Protein AF-0000000080314055 (afdb_homodimer)

Nearest PDB structures (foldseek):
  5ix3-assembly1_A  TM=8.298E-01  e=1.105E-14  Staphylococcus aureus
  2fck-assembly1_A-2  TM=8.699E-01  e=3.637E-13  Vibrio cholerae O1 biovar El Tor str. N16961
  6d72-assembly1_C  TM=7.758E-01  e=6.586E-15  Yersinia pestis
  5wif-assembly1_C  TM=7.837E-01  e=1.105E-14  Yersinia pestis
  5wif-assembly1_B  TM=8.078E-01  e=3.541E-14  Yersinia pestis

InterPro domains:
  IPR000182 GNAT domain [PF13302] (20-159)
  IPR000182 GNAT domain [PS51186] (21-180)
  IPR016181 Acyl-CoA N-acyltransferase [SSF55729] (12-184)
  IPR051531 N-acetyltransferase [PTHR43792] (14-190)

Organism: NCBI:txid927083

Sequence (384 aa):
MRSLDLDAAFASFPVLETERLVLRAATDDDAPDLFRILSDPQVMRYFGRAPATVVEQARERLTMTDDAFRAREGIRWVLSLRGDPRMIGSCSIWRIDRKHLRGEVGYELAPEQWGRGLMPEALRAIVRFGFDVLRLHGIEGRIDPDNRGSARVLEKVGFAQEAYFRESYYDEQYDRFTDEAVYCALSTTWKRMRSLDLDAAFASFPVLETERLVLRAATDDDAPDLFRILSDPQVMRYFGRAPATVVEQARERLTMTDDAFRAREGIRWVLSLRGDPRMIGSCSIWRIDRKHLRGEVGYELAPEQWGRGLMPEALRAIVRFGFDVLRLHGIEGRIDPDNRGSARVLEKVGFAQEAYFRESYYDEQYDRFTDEAVYCALSTTWKR

Solvent-accessible surface area (backbone atoms only — not comparable to full-atom values): 20346 Å² total; per-residue (Å²): 123,96,62,60,43,50,65,73,56,56,70,51,85,74,67,44,75,59,97,59,37,35,32,31,76,77,55,81,85,41,23,65,44,48,25,57,40,43,39,30,60,81,64,26,66,74,68,52,46,72,50,49,88,48,54,64,58,30,43,49,49,53,48,51,45,51,50,30,32,76,67,67,39,26,47,55,30,32,29,18,47,66,97,38,88,56,54,48,33,36,38,30,44,29,73,56,35,76,80,44,25,28,30,32,46,50,71,52,58,31,73,91,57,60,94,67,61,54,62,39,54,52,49,44,52,50,50,47,42,36,37,71,53,38,46,28,46,30,41,30,36,76,40,43,71,83,42,53,70,59,50,50,36,41,45,74,54,54,32,43,78,39,33,52,38,78,54,58,38,50,23,68,72,74,71,42,63,34,48,35,28,32,28,39,34,38,56,89,70,50,77,128,122,96,62,59,44,49,63,72,56,56,70,49,84,76,68,44,74,58,97,58,37,35,31,30,76,77,56,80,84,41,21,65,44,48,24,57,40,43,38,31,60,80,63,28,66,72,69,52,46,73,49,49,88,49,52,65,56,29,43,50,51,54,50,50,45,52,50,31,31,75,68,66,39,27,48,56,31,31,30,18,47,66,98,36,87,57,55,49,34,34,38,32,46,29,73,56,34,76,79,41,25,29,30,31,46,52,71,51,57,30,74,91,57,60,93,67,60,54,62,40,54,51,49,44,54,50,50,49,42,36,38,72,52,38,46,29,47,30,41,30,37,75,40,42,70,82,43,53,70,60,51,49,36,43,44,73,55,52,30,44,78,38,32,52,38,77,54,58,38,51,22,68,70,76,71,42,64,33,46,34,28,31,28,39,33,39,56,90,71,49,79,128

Secondary structure (DSSP, 8-state):
-----HHHHHHS---EE-SSEEEE---GGGHHHHHHHHT-HHHHTTTSSPPP-SHHHHHHHHHHHHHHHHTTS-EEEEEEETTEEEEEEEEEEEEEETTTTEEEEEEEE-GGGTTSSHHHHHHHHHHHHHHHTS--SEEEEEE-TT-HHHHHHHHHTT-EEEEEEEEEEEETTTTEEEEEEEEEEETTT---/-----HHHHHHS---EE-SSEEEE---GGGHHHHHHHHT-HHHHTTTSSPPP-SHHHHHHHHHHHHHHHHTTS-EEEEEEETTEEEEEEEEEEEEEETTTTEEEEEEEE-GGGTTSSHHHHHHHHHHHHHHHTS--SEEEEEE-TT-HHHHHHHHHTT-EEEEEEEEEEEETTTTEEEEEEEEEEETTT---

Structure (mmCIF, N/CA/C/O backbone):
data_AF-0000000080314055-model_v1
#
loop_
_entity.id
_entity.type
_entity.pdbx_description
1 polymer 'GNAT family acetyltransferase'
#
loop_
_atom_site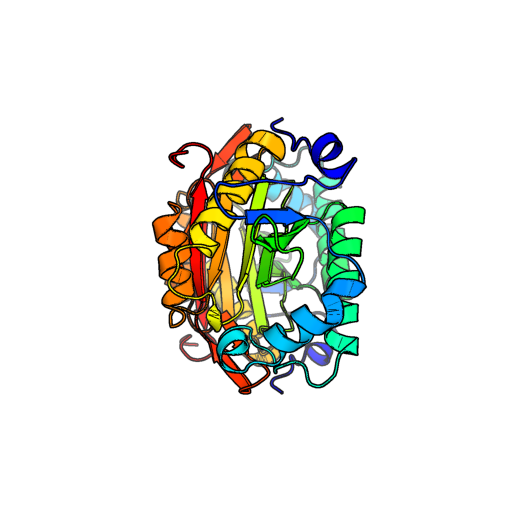.group_PDB
_atom_site.id
_atom_site.type_symbol
_atom_site.label_atom_id
_atom_site.label_alt_id
_atom_site.label_comp_id
_atom_site.label_asym_id
_atom_site.label_entity_id
_atom_site.label_seq_id
_atom_site.pdbx_PDB_ins_code
_atom_site.Cartn_x
_atom_site.Cartn_y
_atom_site.Cartn_z
_atom_site.occupancy
_atom_site.B_iso_or_equiv
_atom_site.auth_seq_id
_atom_site.auth_comp_id
_atom_site.auth_asym_id
_atom_site.auth_atom_id
_atom_site.pdbx_PDB_model_num
ATOM 1 N N . MET A 1 1 ? 22 5.988 -8.57 1 50.72 1 MET A N 1
ATOM 2 C CA . MET A 1 1 ? 20.594 5.727 -8.273 1 50.72 1 MET A CA 1
ATOM 3 C C . MET A 1 1 ? 20.234 4.281 -8.602 1 50.72 1 MET A C 1
ATOM 5 O O . MET A 1 1 ? 20.484 3.811 -9.711 1 50.72 1 MET A O 1
ATOM 9 N N . ARG A 1 2 ? 20.062 3.637 -7.52 1 57.44 2 ARG A N 1
ATOM 10 C CA . ARG A 1 2 ? 19.672 2.262 -7.82 1 57.44 2 ARG A CA 1
ATOM 11 C C . ARG A 1 2 ? 18.438 2.221 -8.719 1 57.44 2 ARG A C 1
ATOM 13 O O . ARG A 1 2 ? 17.484 2.951 -8.484 1 57.44 2 ARG A O 1
ATOM 20 N N . SER A 1 3 ? 18.672 1.941 -10.016 1 63.19 3 SER A N 1
ATOM 21 C CA . SER A 1 3 ? 17.531 1.915 -10.93 1 63.19 3 SER A CA 1
ATOM 22 C C . SER A 1 3 ? 17.203 0.49 -11.367 1 63.19 3 SER A C 1
ATOM 24 O O . SER A 1 3 ? 18.094 -0.367 -11.422 1 63.19 3 SER A O 1
ATOM 26 N N . LEU A 1 4 ? 15.922 0.254 -11.391 1 66.62 4 LEU A N 1
ATOM 27 C CA . LEU A 1 4 ? 15.484 -1.036 -11.906 1 66.62 4 LEU A CA 1
ATOM 28 C C . LEU A 1 4 ? 15.953 -1.234 -13.344 1 66.62 4 LEU A C 1
ATOM 30 O O . LEU A 1 4 ? 16.047 -0.272 -14.109 1 66.62 4 LEU A O 1
ATOM 34 N N . ASP A 1 5 ? 16.562 -2.312 -13.609 1 68.31 5 ASP A N 1
ATOM 35 C CA . ASP A 1 5 ? 16.797 -2.65 -15.008 1 68.31 5 ASP A CA 1
ATOM 36 C C . ASP A 1 5 ? 15.57 -3.316 -15.625 1 68.31 5 ASP A C 1
ATOM 38 O O . ASP A 1 5 ? 15.57 -4.523 -15.875 1 68.31 5 ASP A O 1
ATOM 42 N N . LEU A 1 6 ? 14.57 -2.514 -15.727 1 69.75 6 LEU A N 1
ATOM 43 C CA . LEU A 1 6 ? 13.297 -3.018 -16.219 1 69.75 6 LEU A CA 1
ATOM 44 C C . LEU A 1 6 ? 13.336 -3.203 -17.734 1 69.75 6 LEU A C 1
ATOM 46 O O . LEU A 1 6 ? 12.664 -4.086 -18.281 1 69.75 6 LEU A O 1
ATOM 50 N N . ASP A 1 7 ? 14.156 -2.471 -18.281 1 75.44 7 ASP A N 1
ATOM 51 C CA . ASP A 1 7 ? 14.141 -2.496 -19.734 1 75.44 7 ASP A CA 1
ATOM 52 C C . ASP A 1 7 ? 14.562 -3.865 -20.266 1 75.44 7 ASP A C 1
ATOM 54 O O . ASP A 1 7 ? 13.906 -4.426 -21.141 1 75.44 7 ASP A O 1
ATOM 58 N N . ALA A 1 8 ? 15.57 -4.41 -19.766 1 74.75 8 ALA A N 1
ATOM 59 C CA . ALA A 1 8 ? 16.047 -5.703 -20.25 1 74.75 8 ALA A CA 1
ATOM 60 C C . ALA A 1 8 ? 15.094 -6.824 -19.844 1 74.75 8 ALA A C 1
ATOM 62 O O . ALA A 1 8 ? 14.828 -7.734 -20.641 1 74.75 8 ALA A O 1
ATOM 63 N N . ALA A 1 9 ? 14.539 -6.609 -18.641 1 80.81 9 ALA A N 1
ATOM 64 C CA . ALA A 1 9 ? 13.688 -7.66 -18.094 1 80.81 9 ALA A CA 1
ATOM 65 C C . ALA A 1 9 ? 12.359 -7.734 -18.844 1 80.81 9 ALA A C 1
ATOM 67 O O . ALA A 1 9 ? 11.734 -8.797 -18.891 1 80.81 9 ALA A O 1
ATOM 68 N N . PHE A 1 10 ? 11.961 -6.602 -19.516 1 86.12 10 PHE A N 1
ATOM 69 C CA . PHE A 1 10 ? 10.641 -6.559 -20.141 1 86.12 10 PHE A CA 1
ATOM 70 C C . PHE A 1 10 ? 10.75 -6.555 -21.656 1 86.12 10 PHE A C 1
ATOM 72 O O . PHE A 1 10 ? 9.75 -6.434 -22.359 1 86.12 10 PHE A O 1
ATOM 79 N N . ALA A 1 11 ? 11.984 -6.707 -22.172 1 85.69 11 ALA A N 1
ATOM 80 C CA . ALA A 1 11 ? 12.203 -6.746 -23.625 1 85.69 11 ALA A CA 1
ATOM 81 C C . ALA A 1 11 ? 11.547 -7.973 -24.234 1 85.69 11 ALA A C 1
ATOM 83 O O . ALA A 1 11 ? 10.984 -7.898 -25.328 1 85.69 11 ALA A O 1
ATOM 84 N N . SER A 1 12 ? 11.656 -9.125 -23.594 1 91.75 12 SER A N 1
ATOM 85 C CA . SER A 1 12 ? 10.984 -10.375 -23.938 1 91.75 12 SER A CA 1
ATOM 86 C C . SER A 1 12 ? 10.531 -11.117 -22.672 1 91.75 12 SER A C 1
ATOM 88 O O . SER A 1 12 ? 11.07 -10.891 -21.594 1 91.75 12 SER A O 1
ATOM 90 N N . PHE A 1 13 ? 9.578 -11.844 -22.844 1 95.5 13 PHE A N 1
ATOM 91 C CA . PHE A 1 13 ? 9.07 -12.547 -21.672 1 95.5 13 PHE A CA 1
ATOM 92 C C . PHE A 1 13 ? 10.117 -13.5 -21.109 1 95.5 13 PHE A C 1
ATOM 94 O O . PHE A 1 13 ? 10.664 -14.328 -21.844 1 95.5 13 PHE A O 1
ATOM 101 N N . PRO A 1 14 ? 10.438 -13.438 -19.906 1 96.19 14 PRO A N 1
ATOM 102 C CA . PRO A 1 14 ? 11.461 -14.289 -19.297 1 96.19 14 PRO A CA 1
ATOM 103 C C . PRO A 1 14 ? 10.93 -15.68 -18.953 1 96.19 14 PRO A C 1
ATOM 105 O O . PRO A 1 14 ? 10.305 -15.867 -17.906 1 96.19 14 PRO A O 1
ATOM 108 N N . VAL A 1 15 ? 11.211 -16.625 -19.75 1 97.44 15 VAL A N 1
ATOM 109 C CA . VAL A 1 15 ? 10.875 -18 -19.438 1 97.44 15 VAL A CA 1
ATOM 110 C C . VAL A 1 15 ? 11.852 -18.562 -18.406 1 97.44 15 VAL A C 1
ATOM 112 O O . VAL A 1 15 ? 13.062 -18.406 -18.547 1 97.44 15 VAL A O 1
ATOM 115 N N . LEU A 1 16 ? 11.328 -19.141 -17.344 1 98.12 16 LEU A N 1
ATOM 116 C CA . LEU A 1 16 ? 12.156 -19.734 -16.312 1 98.12 16 LEU A CA 1
ATOM 117 C C . LEU A 1 16 ? 11.93 -21.234 -16.234 1 98.12 16 LEU A C 1
ATOM 119 O O . LEU A 1 16 ? 10.82 -21.719 -16.484 1 98.12 16 LEU A O 1
ATOM 123 N N . GLU A 1 17 ? 12.969 -21.938 -15.961 1 98.31 17 GLU A N 1
ATOM 124 C CA . GLU A 1 17 ? 12.883 -23.391 -15.766 1 98.31 17 GLU A CA 1
ATOM 125 C C . GLU A 1 17 ? 13.414 -23.797 -14.398 1 98.31 17 GLU A C 1
ATOM 127 O O . GLU A 1 17 ? 14.43 -23.25 -13.938 1 98.31 17 GLU A O 1
ATOM 132 N N . THR A 1 18 ? 12.711 -24.578 -13.781 1 98.31 18 THR A N 1
ATOM 133 C CA . THR A 1 18 ? 13.148 -25.188 -12.531 1 98.31 18 THR A CA 1
ATOM 134 C C . THR A 1 18 ? 13.281 -26.703 -12.68 1 98.31 18 THR A C 1
ATOM 136 O O . THR A 1 18 ? 13.32 -27.219 -13.797 1 98.31 18 THR A O 1
ATOM 139 N N . GLU A 1 19 ? 13.539 -27.375 -11.539 1 98.31 19 GLU A N 1
ATOM 140 C CA . GLU A 1 19 ? 13.703 -28.812 -11.578 1 98.31 19 GLU A CA 1
ATOM 141 C C . GLU A 1 19 ? 12.492 -29.5 -12.203 1 98.31 19 GLU A C 1
ATOM 143 O O . GLU A 1 19 ? 12.641 -30.375 -13.062 1 98.31 19 GLU A O 1
ATOM 148 N N . ARG A 1 20 ? 11.258 -29.062 -11.82 1 98.62 20 ARG A N 1
ATOM 149 C CA . ARG A 1 20 ? 10.062 -29.781 -12.258 1 98.62 20 ARG A CA 1
ATOM 150 C C . ARG A 1 20 ? 9.18 -28.891 -13.125 1 98.62 20 ARG A C 1
ATOM 152 O O . ARG A 1 20 ? 8.273 -29.391 -13.797 1 98.62 20 ARG A O 1
ATOM 159 N N . LEU A 1 21 ? 9.461 -27.547 -13.156 1 98.81 21 LEU A N 1
ATOM 160 C CA . LEU A 1 21 ? 8.477 -26.625 -13.719 1 98.81 21 LEU A CA 1
ATOM 161 C C . LEU A 1 21 ? 9.07 -25.828 -14.875 1 98.81 21 LEU A C 1
ATOM 163 O O . LEU A 1 21 ? 10.281 -25.594 -14.914 1 98.81 21 LEU A O 1
ATOM 167 N N . VAL A 1 22 ? 8.219 -25.438 -15.797 1 98.75 22 VAL A N 1
ATOM 168 C CA . VAL A 1 22 ? 8.469 -24.359 -16.766 1 98.75 22 VAL A CA 1
ATOM 169 C C . VAL A 1 22 ? 7.543 -23.188 -16.469 1 98.75 22 VAL A C 1
ATOM 171 O O . VAL A 1 22 ? 6.324 -23.344 -16.359 1 98.75 22 VAL A O 1
ATOM 174 N N . LEU A 1 23 ? 8.102 -22.062 -16.203 1 98.81 23 LEU A N 1
ATOM 175 C CA . LEU A 1 23 ? 7.383 -20.797 -16.047 1 98.81 23 LEU A CA 1
ATOM 176 C C . LEU A 1 23 ? 7.418 -19.984 -17.344 1 98.81 23 LEU A C 1
ATOM 178 O O . LEU A 1 23 ? 8.484 -19.516 -17.75 1 98.81 23 LEU A O 1
ATOM 182 N N . ARG A 1 24 ? 6.254 -19.812 -17.953 1 98.25 24 ARG A N 1
ATOM 183 C CA . ARG A 1 24 ? 6.199 -19.281 -19.312 1 98.25 24 ARG A CA 1
ATOM 184 C C . ARG A 1 24 ? 5.098 -18.25 -19.453 1 98.25 24 ARG A C 1
ATOM 186 O O . ARG A 1 24 ? 4.297 -18.047 -18.547 1 98.25 24 ARG A O 1
ATOM 193 N N . ALA A 1 25 ? 5.109 -17.641 -20.625 1 97.5 25 ALA A N 1
ATOM 194 C CA . ALA A 1 25 ? 4.023 -16.719 -20.953 1 97.5 25 ALA A CA 1
ATOM 195 C C . ALA A 1 25 ? 2.713 -17.469 -21.172 1 97.5 25 ALA A C 1
ATOM 197 O O . ALA A 1 25 ? 2.715 -18.625 -21.609 1 97.5 25 ALA A O 1
ATOM 198 N N . ALA A 1 26 ? 1.684 -16.766 -20.875 1 97.75 26 ALA A N 1
ATOM 199 C CA . ALA A 1 26 ? 0.362 -17.328 -21.141 1 97.75 26 ALA A CA 1
ATOM 200 C C . ALA A 1 26 ? 0.054 -17.312 -22.641 1 97.75 26 ALA A C 1
ATOM 202 O O . ALA A 1 26 ? 0.559 -16.469 -23.375 1 97.75 26 ALA A O 1
ATOM 203 N N . THR A 1 27 ? -0.719 -18.25 -23.109 1 96.06 27 THR A N 1
ATOM 204 C CA . THR A 1 27 ? -1.352 -18.266 -24.422 1 96.06 27 THR A CA 1
ATOM 205 C C . THR A 1 27 ? -2.863 -18.422 -24.297 1 96.06 27 THR A C 1
ATOM 207 O O . THR A 1 27 ? -3.369 -18.766 -23.219 1 96.06 27 THR A O 1
ATOM 210 N N . ASP A 1 28 ? -3.543 -18.156 -25.297 1 95.19 28 ASP A N 1
ATOM 211 C CA . ASP A 1 28 ? -4.996 -18.281 -25.297 1 95.19 28 ASP A CA 1
ATOM 212 C C . ASP A 1 28 ? -5.422 -19.703 -24.953 1 95.19 28 ASP A C 1
ATOM 214 O O . ASP A 1 28 ? -6.492 -19.922 -24.391 1 95.19 28 ASP A O 1
ATOM 218 N N . ASP A 1 29 ? -4.586 -20.609 -25.297 1 96.81 29 ASP A N 1
ATOM 219 C CA . ASP A 1 29 ? -4.895 -22.016 -25.062 1 96.81 29 ASP A CA 1
ATOM 220 C C . ASP A 1 29 ? -4.898 -22.344 -23.578 1 96.81 29 ASP A C 1
ATOM 222 O O . ASP A 1 29 ? -5.375 -23.422 -23.172 1 96.81 29 ASP A O 1
ATOM 226 N N . ASP A 1 30 ? -4.445 -21.469 -22.75 1 98.38 30 ASP A N 1
ATOM 227 C CA . ASP A 1 30 ? -4.383 -21.703 -21.297 1 98.38 30 ASP A CA 1
ATOM 228 C C . ASP A 1 30 ? -5.715 -21.375 -20.641 1 98.38 30 ASP A C 1
ATOM 230 O O . ASP A 1 30 ? -5.938 -21.719 -19.469 1 98.38 30 ASP A O 1
ATOM 234 N N . ALA A 1 31 ? -6.617 -20.734 -21.344 1 98.31 31 ALA A N 1
ATOM 235 C CA . ALA A 1 31 ? -7.832 -20.188 -20.766 1 98.31 31 ALA A CA 1
ATOM 236 C C . ALA A 1 31 ? -8.68 -21.281 -20.109 1 98.31 31 ALA A C 1
ATOM 238 O O . ALA A 1 31 ? -9.148 -21.109 -18.984 1 98.31 31 ALA A O 1
ATOM 239 N N . PRO A 1 32 ? -8.859 -22.422 -20.766 1 98.19 32 PRO A N 1
ATOM 240 C CA . PRO A 1 32 ? -9.672 -23.469 -20.125 1 98.19 32 PRO A CA 1
ATOM 241 C C . PRO A 1 32 ? -9.07 -23.969 -18.812 1 98.19 32 PRO A C 1
ATOM 243 O O . PRO A 1 32 ? -9.789 -24.172 -17.844 1 98.19 32 PRO A O 1
ATOM 246 N N . ASP A 1 33 ? -7.793 -24.141 -18.781 1 98.5 33 ASP A N 1
ATOM 247 C CA . ASP A 1 33 ? -7.137 -24.578 -17.562 1 98.5 33 ASP A CA 1
ATOM 248 C C . ASP A 1 33 ? -7.234 -23.516 -16.469 1 98.5 33 ASP A C 1
ATOM 250 O O . ASP A 1 33 ? -7.523 -23.828 -15.305 1 98.5 33 ASP A O 1
ATOM 254 N N . LEU A 1 34 ? -6.98 -22.312 -16.828 1 98.56 34 LEU A N 1
ATOM 255 C CA . LEU A 1 34 ? -7.102 -21.234 -15.867 1 98.56 34 LEU A CA 1
ATOM 256 C C . LEU A 1 34 ? -8.523 -21.125 -15.328 1 98.56 34 LEU A C 1
ATOM 258 O O . LEU A 1 34 ? -8.734 -20.891 -14.141 1 98.56 34 LEU A O 1
ATOM 262 N N . PHE A 1 35 ? -9.5 -21.281 -16.219 1 98.62 35 PHE A N 1
ATOM 263 C CA . PHE A 1 35 ? -10.898 -21.25 -15.805 1 98.62 35 PHE A CA 1
ATOM 264 C C . PHE A 1 35 ? -11.172 -22.344 -14.773 1 98.62 35 PHE A C 1
ATOM 266 O O . PHE A 1 35 ? -11.828 -22.094 -13.758 1 98.62 35 PHE A O 1
ATOM 273 N N . ARG A 1 36 ? -10.711 -23.5 -15.078 1 98.12 36 ARG A N 1
ATOM 274 C CA . ARG A 1 36 ? -10.883 -24.609 -14.141 1 98.12 36 ARG A CA 1
ATOM 275 C C . ARG A 1 36 ? -10.312 -24.25 -12.766 1 98.12 36 ARG A C 1
ATOM 277 O O . ARG A 1 36 ? -10.945 -24.516 -11.742 1 98.12 36 ARG A O 1
ATOM 284 N N . ILE A 1 37 ? -9.172 -23.688 -12.734 1 98.38 37 ILE A N 1
ATOM 285 C CA . ILE A 1 37 ? -8.484 -23.328 -11.5 1 98.38 37 ILE A CA 1
ATOM 286 C C . ILE A 1 37 ? -9.266 -22.219 -10.781 1 98.38 37 ILE A C 1
ATOM 288 O O . ILE A 1 37 ? -9.555 -22.344 -9.586 1 98.38 37 ILE A O 1
ATOM 292 N N . LEU A 1 38 ? -9.68 -21.188 -11.508 1 97.69 38 LEU A N 1
ATOM 293 C CA . LEU A 1 38 ? -10.305 -20.016 -10.93 1 97.69 38 LEU A CA 1
ATOM 294 C C . LEU A 1 38 ? -11.773 -20.281 -10.609 1 97.69 38 LEU A C 1
ATOM 296 O O . LEU A 1 38 ? -12.422 -19.484 -9.922 1 97.69 38 LEU A O 1
ATOM 300 N N . SER A 1 39 ? -12.289 -21.359 -11.102 1 97.88 39 SER A N 1
ATOM 301 C CA . SER A 1 39 ? -13.672 -21.719 -10.797 1 97.88 39 SER A CA 1
ATOM 302 C C . SER A 1 39 ? -13.75 -22.562 -9.531 1 97.88 39 SER A C 1
ATOM 304 O O . SER A 1 39 ? -14.844 -22.812 -9.016 1 97.88 39 SER A O 1
ATOM 306 N N . ASP A 1 40 ? -12.695 -23.016 -9.062 1 97.5 40 ASP A N 1
ATOM 307 C CA . ASP A 1 40 ? -12.656 -23.859 -7.883 1 97.5 40 ASP A CA 1
ATOM 308 C C . ASP A 1 40 ? -12.773 -23.047 -6.605 1 97.5 40 ASP A C 1
ATOM 310 O O . ASP A 1 40 ? -11.922 -22.188 -6.332 1 97.5 40 ASP A O 1
ATOM 314 N N . PRO A 1 41 ? -13.742 -23.344 -5.785 1 94.81 41 PRO A N 1
ATOM 315 C CA . PRO A 1 41 ? -13.945 -22.562 -4.566 1 94.81 41 PRO A CA 1
ATOM 316 C C . PRO A 1 41 ? -12.805 -22.703 -3.566 1 94.81 41 PRO A C 1
ATOM 318 O O . PRO A 1 41 ? -12.547 -21.797 -2.775 1 94.81 41 PRO A O 1
ATOM 321 N N . GLN A 1 42 ? -12.141 -23.797 -3.568 1 95.31 42 GLN A N 1
ATOM 322 C CA . GLN A 1 42 ? -11.008 -23.969 -2.664 1 95.31 42 GLN A CA 1
ATOM 323 C C . GLN A 1 42 ? -9.875 -23.016 -3.012 1 95.31 42 GLN A C 1
ATOM 325 O O . GLN A 1 42 ? -9.258 -22.422 -2.121 1 95.31 42 GLN A O 1
ATOM 330 N N . VAL A 1 43 ? -9.656 -22.891 -4.293 1 96.25 43 VAL A N 1
ATOM 331 C CA . VAL A 1 43 ? -8.602 -22 -4.762 1 96.25 43 VAL A CA 1
ATOM 332 C C . VAL A 1 43 ? -8.977 -20.547 -4.465 1 96.25 43 VAL A C 1
ATOM 334 O O . VAL A 1 43 ? -8.141 -19.766 -4.008 1 96.25 43 VAL A O 1
ATOM 337 N N . MET A 1 44 ? -10.219 -20.234 -4.648 1 94.31 44 MET A N 1
ATOM 338 C CA . MET A 1 44 ? -10.672 -18.844 -4.625 1 94.31 44 MET A CA 1
ATOM 339 C C . MET A 1 44 ? -11.047 -18.422 -3.209 1 94.31 44 MET A C 1
ATOM 341 O O . MET A 1 44 ? -11.422 -17.266 -2.982 1 94.31 44 MET A O 1
ATOM 345 N N . ARG A 1 45 ? -10.875 -19.266 -2.238 1 91.94 45 ARG A N 1
ATOM 346 C CA . ARG A 1 45 ? -11.359 -19.078 -0.875 1 91.94 45 ARG A CA 1
ATOM 347 C C . ARG A 1 45 ? -10.859 -17.75 -0.296 1 91.94 45 ARG A C 1
ATOM 349 O O . ARG A 1 45 ? -11.602 -17.047 0.388 1 91.94 45 ARG A O 1
ATOM 356 N N . TYR A 1 46 ? -9.664 -17.391 -0.629 1 90.88 46 TYR A N 1
ATOM 357 C CA . TYR A 1 46 ? -9.055 -16.219 -0.004 1 90.88 46 TYR A CA 1
ATOM 358 C C . TYR A 1 46 ? -8.773 -15.141 -1.036 1 90.88 46 TYR A C 1
ATOM 360 O O . TYR A 1 46 ? -7.988 -14.219 -0.785 1 90.88 46 TYR A O 1
ATOM 368 N N . PHE A 1 47 ? -9.25 -15.242 -2.277 1 88.38 47 PHE A N 1
ATOM 369 C CA . PHE A 1 47 ? -8.953 -14.32 -3.371 1 88.38 47 PHE A CA 1
ATOM 370 C C . PHE A 1 47 ? -9.719 -13.016 -3.207 1 88.38 47 PHE A C 1
ATOM 372 O O . PHE A 1 47 ? -9.383 -12.008 -3.832 1 88.38 47 PHE A O 1
ATOM 379 N N . GLY A 1 48 ? -10.789 -12.992 -2.439 1 85.12 48 GLY A N 1
ATOM 380 C CA . GLY A 1 48 ? -11.578 -11.789 -2.234 1 85.12 48 GLY A CA 1
ATOM 381 C C . GLY A 1 48 ? -12.586 -11.547 -3.344 1 85.12 48 GLY A C 1
ATOM 382 O O . GLY A 1 48 ? -13.07 -10.422 -3.512 1 85.12 48 GLY A O 1
ATOM 383 N N . ARG A 1 49 ? -12.773 -12.477 -4.191 1 86.62 49 ARG A N 1
ATOM 384 C CA . ARG A 1 49 ? -13.789 -12.414 -5.242 1 86.62 49 ARG A CA 1
ATOM 385 C C . ARG A 1 49 ? -14.398 -13.781 -5.5 1 86.62 49 ARG A C 1
ATOM 387 O O . ARG A 1 49 ? -13.828 -14.805 -5.117 1 86.62 49 ARG A O 1
ATOM 394 N N . ALA A 1 50 ? -15.422 -13.773 -6.199 1 90.56 50 ALA A N 1
ATOM 395 C CA . ALA A 1 50 ? -16.141 -15.016 -6.492 1 90.56 50 ALA A CA 1
ATOM 396 C C . ALA A 1 50 ? -15.414 -15.836 -7.551 1 90.56 50 ALA A C 1
ATOM 398 O O . ALA A 1 50 ? -14.719 -15.273 -8.406 1 90.56 50 ALA A O 1
ATOM 399 N N . PRO A 1 51 ? -15.633 -17.109 -7.48 1 95.12 51 PRO A N 1
ATOM 400 C CA . PRO A 1 51 ? -15.078 -17.953 -8.531 1 95.12 51 PRO A CA 1
ATOM 401 C C . PRO A 1 51 ? -15.602 -17.594 -9.922 1 95.12 51 PRO A C 1
ATOM 403 O O . PRO A 1 51 ? -16.719 -17.078 -10.055 1 95.12 51 PRO A O 1
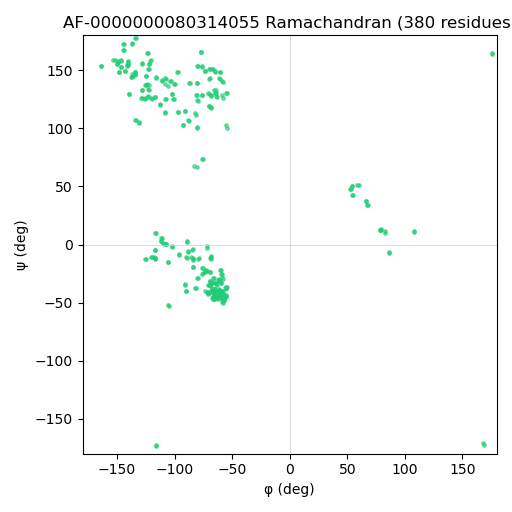ATOM 406 N N . ALA A 1 52 ? -14.734 -17.812 -10.875 1 96.56 52 ALA A N 1
ATOM 407 C CA . ALA A 1 52 ? -15.148 -17.594 -12.258 1 96.56 52 ALA A CA 1
ATOM 408 C C . ALA A 1 52 ? -16.312 -18.516 -12.633 1 96.56 52 ALA A C 1
ATOM 410 O O . ALA A 1 52 ? -16.359 -19.672 -12.203 1 96.56 52 ALA A O 1
ATOM 411 N N . THR A 1 53 ? -17.219 -17.969 -13.445 1 97.31 53 THR A N 1
ATOM 412 C CA . THR A 1 53 ? -18.391 -18.766 -13.812 1 97.31 53 THR A CA 1
ATOM 413 C C . THR A 1 53 ? -18.422 -19 -15.32 1 97.31 53 THR A C 1
ATOM 415 O O . THR A 1 53 ? -19.188 -19.844 -15.805 1 97.31 53 THR A O 1
ATOM 418 N N . VAL A 1 54 ? -17.562 -18.281 -16.031 1 97.94 54 VAL A N 1
ATOM 419 C CA . VAL A 1 54 ? -17.453 -18.469 -17.469 1 97.94 54 VAL A CA 1
ATOM 420 C C . VAL A 1 54 ? -16 -18.391 -17.891 1 97.94 54 VAL A C 1
ATOM 422 O O . VAL A 1 54 ? -15.195 -17.719 -17.25 1 97.94 54 VAL A O 1
ATOM 425 N N . VAL A 1 55 ? -15.695 -18.984 -18.953 1 97.94 55 VAL A N 1
ATOM 426 C CA . VAL A 1 55 ? -14.312 -19.078 -19.422 1 97.94 55 VAL A CA 1
ATOM 427 C C . VAL A 1 55 ? -13.828 -17.703 -19.875 1 97.94 55 VAL A C 1
ATOM 429 O O . VAL A 1 55 ? -12.633 -17.406 -19.812 1 97.94 55 VAL A O 1
ATOM 432 N N . GLU A 1 56 ? -14.695 -16.828 -20.234 1 97.88 56 GLU A N 1
ATOM 433 C CA . GLU A 1 56 ? -14.352 -15.477 -20.672 1 97.88 56 GLU A CA 1
ATOM 434 C C . GLU A 1 56 ? -13.656 -14.695 -19.562 1 97.88 56 GLU A C 1
ATOM 436 O O . GLU A 1 56 ? -12.781 -13.875 -19.828 1 97.88 56 GLU A O 1
ATOM 441 N N . GLN A 1 57 ? -13.977 -14.977 -18.375 1 97.12 57 GLN A N 1
ATOM 442 C CA . GLN A 1 57 ? -13.336 -14.328 -17.234 1 97.12 57 GLN A CA 1
ATOM 443 C C . GLN A 1 57 ? -11.867 -14.727 -17.141 1 97.12 57 GLN A C 1
ATOM 445 O O . GLN A 1 57 ? -11.016 -13.906 -16.797 1 97.12 57 GLN A O 1
ATOM 450 N N . ALA A 1 58 ? -11.609 -15.953 -17.422 1 97.75 58 ALA A N 1
ATOM 451 C CA . ALA A 1 58 ? -10.234 -16.422 -17.453 1 97.75 58 ALA A CA 1
ATOM 452 C C . ALA A 1 58 ? -9.453 -15.781 -18.594 1 97.75 58 ALA A C 1
ATOM 454 O O . ALA A 1 58 ? -8.305 -15.383 -18.422 1 97.75 58 ALA A O 1
ATOM 455 N N . ARG A 1 59 ? -10.078 -15.664 -19.734 1 97.81 59 ARG A N 1
ATOM 456 C CA . ARG A 1 59 ? -9.445 -15.023 -20.875 1 97.81 59 ARG A CA 1
ATOM 457 C C . ARG A 1 59 ? -9.117 -13.562 -20.578 1 97.81 59 ARG A C 1
ATOM 459 O O . ARG A 1 59 ? -8.055 -13.07 -20.953 1 97.81 59 ARG A O 1
ATOM 466 N N . GLU A 1 60 ? -10.039 -12.969 -19.969 1 97.12 60 GLU A N 1
ATOM 467 C CA . GLU A 1 60 ? -9.82 -11.586 -19.562 1 97.12 60 GLU A CA 1
ATOM 468 C C . GLU A 1 60 ? -8.625 -11.469 -18.625 1 97.12 60 GLU A C 1
ATOM 470 O O . GLU A 1 60 ? -7.832 -10.531 -18.734 1 97.12 60 GLU A O 1
ATOM 475 N N . ARG A 1 61 ? -8.531 -12.375 -17.734 1 96.5 61 ARG A N 1
ATOM 476 C CA . ARG A 1 61 ? -7.414 -12.383 -16.797 1 96.5 61 ARG A CA 1
ATOM 477 C C . ARG A 1 61 ? -6.09 -12.562 -17.516 1 96.5 61 ARG A C 1
ATOM 479 O O . ARG A 1 61 ? -5.105 -11.891 -17.219 1 96.5 61 ARG A O 1
ATOM 486 N N . LEU A 1 62 ? -6.055 -13.445 -18.438 1 97.44 62 LEU A N 1
ATOM 487 C CA . LEU A 1 62 ? -4.852 -13.656 -19.234 1 97.44 62 LEU A CA 1
ATOM 488 C C . LEU A 1 62 ? -4.473 -12.391 -19.984 1 97.44 62 LEU A C 1
ATOM 490 O O . LEU A 1 62 ? -3.301 -12 -20.016 1 97.44 62 LEU A O 1
ATOM 494 N N . THR A 1 63 ? -5.441 -11.75 -20.516 1 96.5 63 THR A N 1
ATOM 495 C CA . THR A 1 63 ? -5.211 -10.523 -21.266 1 96.5 63 THR A CA 1
ATOM 496 C C . THR A 1 63 ? -4.68 -9.422 -20.344 1 96.5 63 THR A C 1
ATOM 498 O O . THR A 1 63 ? -3.756 -8.695 -20.719 1 96.5 63 THR A O 1
ATOM 501 N N . MET A 1 64 ? -5.258 -9.352 -19.234 1 95.06 64 MET A N 1
ATOM 502 C CA . MET A 1 64 ? -4.844 -8.336 -18.266 1 95.06 64 MET A CA 1
ATOM 503 C C . MET A 1 64 ? -3.385 -8.531 -17.859 1 95.06 64 MET A C 1
ATOM 505 O O . MET A 1 64 ? -2.643 -7.555 -17.719 1 95.06 64 MET A O 1
ATOM 509 N N . THR A 1 65 ? -3.039 -9.75 -17.656 1 94.44 65 THR A N 1
ATOM 510 C CA . THR A 1 65 ? -1.667 -10.023 -17.234 1 94.44 65 THR A CA 1
ATOM 511 C C . THR A 1 65 ? -0.692 -9.742 -18.375 1 94.44 65 THR A C 1
ATOM 513 O O . THR A 1 65 ? 0.414 -9.25 -18.141 1 94.44 65 THR A O 1
ATOM 516 N N . ASP A 1 66 ? -1.101 -10.008 -19.578 1 94.31 66 ASP A N 1
ATOM 517 C CA . ASP A 1 66 ? -0.296 -9.68 -20.75 1 94.31 66 ASP A CA 1
ATOM 518 C C . ASP A 1 66 ? -0.118 -8.164 -20.875 1 94.31 66 ASP A C 1
ATOM 520 O O . ASP A 1 66 ? 0.976 -7.691 -21.188 1 94.31 66 ASP A O 1
ATOM 524 N N . ASP A 1 67 ? -1.177 -7.488 -20.719 1 94.88 67 ASP A N 1
ATOM 525 C CA . ASP A 1 67 ? -1.144 -6.027 -20.781 1 94.88 67 ASP A CA 1
ATOM 526 C C . ASP A 1 67 ? -0.208 -5.453 -19.719 1 94.88 67 ASP A C 1
ATOM 528 O O . ASP A 1 67 ? 0.531 -4.504 -19.984 1 94.88 67 ASP A O 1
ATOM 532 N N . ALA A 1 68 ? -0.285 -6.035 -18.531 1 94.06 68 ALA A N 1
ATOM 533 C CA . ALA A 1 68 ? 0.587 -5.582 -17.453 1 94.06 68 ALA A CA 1
ATOM 534 C C . ALA A 1 68 ? 2.057 -5.777 -17.812 1 94.06 68 ALA A C 1
ATOM 536 O O . ALA A 1 68 ? 2.9 -4.941 -17.484 1 94.06 68 ALA A O 1
ATOM 537 N N . PHE A 1 69 ? 2.363 -6.844 -18.438 1 95.19 69 PHE A N 1
ATOM 538 C CA . PHE A 1 69 ? 3.729 -7.098 -18.875 1 95.19 69 PHE A CA 1
ATOM 539 C C . PHE A 1 69 ? 4.168 -6.059 -19.906 1 95.19 69 PHE A C 1
ATOM 541 O O . PHE A 1 69 ? 5.25 -5.48 -19.797 1 95.19 69 PHE A O 1
ATOM 548 N N . ARG A 1 70 ? 3.285 -5.801 -20.844 1 93.06 70 ARG A N 1
ATOM 549 C CA . ARG A 1 70 ? 3.594 -4.836 -21.891 1 93.06 70 ARG A CA 1
ATOM 550 C C . ARG A 1 70 ? 3.77 -3.438 -21.312 1 93.06 70 ARG A C 1
ATOM 552 O O . ARG A 1 70 ? 4.582 -2.652 -21.812 1 93.06 70 ARG A O 1
ATOM 559 N N . ALA A 1 71 ? 3.055 -3.203 -20.328 1 92.19 71 ALA A N 1
ATOM 560 C CA . ALA A 1 71 ? 3.121 -1.899 -19.672 1 92.19 71 ALA A CA 1
ATOM 561 C C . ALA A 1 71 ? 4.266 -1.85 -18.656 1 92.19 71 ALA A C 1
ATOM 563 O O . ALA A 1 71 ? 4.477 -0.83 -18 1 92.19 71 ALA A O 1
ATOM 564 N N . ARG A 1 72 ? 4.961 -2.988 -18.453 1 91.31 72 ARG A N 1
ATOM 565 C CA . ARG A 1 72 ? 6.109 -3.105 -17.562 1 91.31 72 ARG A CA 1
ATOM 566 C C . ARG A 1 72 ? 5.691 -2.904 -16.109 1 91.31 72 ARG A C 1
ATOM 568 O O . ARG A 1 72 ? 6.414 -2.271 -15.328 1 91.31 72 ARG A O 1
ATOM 575 N N . GLU A 1 73 ? 4.535 -3.395 -15.773 1 91.38 73 GLU A N 1
ATOM 576 C CA . GLU A 1 73 ? 3.98 -3.207 -14.438 1 91.38 73 GLU A CA 1
ATOM 577 C C . GLU A 1 73 ? 4.062 -4.492 -13.617 1 91.38 73 GLU A C 1
ATOM 579 O O . GLU A 1 73 ? 3.9 -4.473 -12.398 1 91.38 73 GLU A O 1
ATOM 584 N N . GLY A 1 74 ? 4.297 -5.535 -14.25 1 95.19 74 GLY A N 1
ATOM 585 C CA . GLY A 1 74 ? 4.367 -6.832 -13.594 1 95.19 74 GLY A CA 1
ATOM 586 C C . GLY A 1 74 ? 4.555 -7.98 -14.57 1 95.19 74 GLY A C 1
ATOM 587 O O . GLY A 1 74 ? 4.414 -7.801 -15.781 1 95.19 74 GLY A O 1
ATOM 588 N N . ILE A 1 75 ? 4.926 -9.039 -14.078 1 97.12 75 ILE A N 1
ATOM 589 C CA . ILE A 1 75 ? 5.09 -10.266 -14.844 1 97.12 75 ILE A CA 1
ATOM 590 C C . ILE A 1 75 ? 4.332 -11.406 -14.172 1 97.12 75 ILE A C 1
ATOM 592 O O . ILE A 1 75 ? 4.496 -11.641 -12.969 1 97.12 75 ILE A O 1
ATOM 596 N N . ARG A 1 76 ? 3.502 -12.031 -14.914 1 98.25 76 ARG A N 1
ATOM 597 C CA . ARG A 1 76 ? 2.844 -13.25 -14.445 1 98.25 76 ARG A CA 1
ATOM 598 C C . ARG A 1 76 ? 3.225 -14.445 -15.305 1 98.25 76 ARG A C 1
ATOM 600 O O . ARG A 1 76 ? 3.084 -14.406 -16.531 1 98.25 76 ARG A O 1
ATOM 607 N N . TRP A 1 77 ? 3.678 -15.461 -14.672 1 98.69 77 TRP A N 1
ATOM 608 C CA . TRP A 1 77 ? 4.074 -16.703 -15.336 1 98.69 77 TRP A CA 1
ATOM 609 C C . TRP A 1 77 ? 2.982 -17.75 -15.219 1 98.69 77 TRP A C 1
ATOM 611 O O . TRP A 1 77 ? 2.369 -17.906 -14.156 1 98.69 77 TRP A O 1
ATOM 621 N N . VAL A 1 78 ? 2.779 -18.406 -16.266 1 98.69 78 VAL A N 1
ATOM 622 C CA . VAL A 1 78 ? 2.053 -19.672 -16.234 1 98.69 78 VAL A CA 1
ATOM 623 C C . VAL A 1 78 ? 2.99 -20.797 -15.781 1 98.69 78 VAL A C 1
ATOM 625 O O . VAL A 1 78 ? 4.141 -20.859 -16.219 1 98.69 78 VAL A O 1
ATOM 628 N N . LEU A 1 79 ? 2.463 -21.641 -14.961 1 98.88 79 LEU A N 1
ATOM 629 C CA . LEU A 1 79 ? 3.221 -22.797 -14.5 1 98.88 79 LEU A CA 1
ATOM 630 C C . LEU A 1 79 ? 2.783 -24.062 -15.234 1 98.88 79 LEU A C 1
ATOM 632 O O . LEU A 1 79 ? 1.587 -24.359 -15.32 1 98.88 79 LEU A O 1
ATOM 636 N N . SER A 1 80 ? 3.674 -24.781 -15.758 1 98.75 80 SER A N 1
ATOM 637 C CA . SER A 1 80 ? 3.461 -26.109 -16.297 1 98.75 80 SER A CA 1
ATOM 638 C C . SER A 1 80 ? 4.543 -27.078 -15.836 1 98.75 80 SER A C 1
ATOM 640 O O . SER A 1 80 ? 5.664 -26.672 -15.531 1 98.75 80 SER A O 1
ATOM 642 N N . LEU A 1 81 ? 4.168 -28.359 -15.688 1 98.44 81 LEU A N 1
ATOM 643 C CA . LEU A 1 81 ? 5.176 -29.375 -15.422 1 98.44 81 LEU A CA 1
ATOM 644 C C . LEU A 1 81 ? 6.055 -29.609 -16.656 1 98.44 81 LEU A C 1
ATOM 646 O O . LEU A 1 81 ? 5.574 -29.531 -17.781 1 98.44 81 LEU A O 1
ATOM 650 N N . ARG A 1 82 ? 7.328 -29.828 -16.375 1 97.75 82 ARG A N 1
ATOM 651 C CA . ARG A 1 82 ? 8.203 -30.172 -17.5 1 97.75 82 ARG A CA 1
ATOM 652 C C . ARG A 1 82 ? 7.652 -31.359 -18.266 1 97.75 82 ARG A C 1
ATOM 654 O O . ARG A 1 82 ? 7.262 -32.375 -17.672 1 97.75 82 ARG A O 1
ATOM 661 N N . GLY A 1 83 ? 7.566 -31.25 -19.578 1 96.19 83 GLY A N 1
ATOM 662 C CA . GLY A 1 83 ? 7.078 -32.312 -20.422 1 96.19 83 GLY A CA 1
ATOM 663 C C . GLY A 1 83 ? 5.57 -32.312 -20.578 1 96.19 83 GLY A C 1
ATOM 664 O O . GLY A 1 83 ? 5.016 -33.125 -21.328 1 96.19 83 GLY A O 1
ATOM 665 N N . ASP A 1 84 ? 4.863 -31.5 -19.859 1 96.56 84 ASP A N 1
ATOM 666 C CA . ASP A 1 84 ? 3.414 -31.344 -19.938 1 96.56 84 ASP A CA 1
ATOM 667 C C . ASP A 1 84 ? 3.031 -29.859 -20.031 1 96.56 84 ASP A C 1
ATOM 669 O O . ASP A 1 84 ? 3.049 -29.141 -19.031 1 96.56 84 ASP A O 1
ATOM 673 N N . PRO A 1 85 ? 2.645 -29.422 -21.172 1 95 85 PRO A N 1
ATOM 674 C CA . PRO A 1 85 ? 2.414 -28 -21.391 1 95 85 PRO A CA 1
ATOM 675 C C . PRO A 1 85 ? 1.149 -27.484 -20.688 1 95 85 PRO A C 1
ATOM 677 O O . PRO A 1 85 ? 0.884 -26.281 -20.672 1 95 85 PRO A O 1
ATOM 680 N N . ARG A 1 86 ? 0.391 -28.344 -20.031 1 97.19 86 ARG A N 1
ATOM 681 C CA . ARG A 1 86 ? -0.848 -27.953 -19.359 1 97.19 86 ARG A CA 1
ATOM 682 C C . ARG A 1 86 ? -0.573 -26.984 -18.219 1 97.19 86 ARG A C 1
ATOM 684 O O . ARG A 1 86 ? 0.356 -27.188 -17.438 1 97.19 86 ARG A O 1
ATOM 691 N N . MET A 1 87 ? -1.375 -25.922 -18.203 1 98.5 87 MET A N 1
ATOM 692 C CA . MET A 1 87 ? -1.274 -24.969 -17.094 1 98.5 87 MET A CA 1
ATOM 693 C C . MET A 1 87 ? -1.764 -25.594 -15.797 1 98.5 87 MET A C 1
ATOM 695 O O . MET A 1 87 ? -2.869 -26.125 -15.734 1 98.5 87 MET A O 1
ATOM 699 N N . ILE A 1 88 ? -0.997 -25.531 -14.766 1 98.75 88 ILE A N 1
ATOM 700 C CA . ILE A 1 88 ? -1.401 -26.094 -13.484 1 98.75 88 ILE A CA 1
ATOM 701 C C . ILE A 1 88 ? -1.513 -24.969 -12.445 1 98.75 88 ILE A C 1
ATOM 703 O O . ILE A 1 88 ? -1.891 -25.219 -11.297 1 98.75 88 ILE A O 1
ATOM 707 N N . GLY A 1 89 ? -1.159 -23.734 -12.789 1 98.69 89 GLY A N 1
ATOM 708 C CA . GLY A 1 89 ? -1.209 -22.562 -11.914 1 98.69 89 GLY A CA 1
ATOM 709 C C . GLY A 1 89 ? -0.484 -21.359 -12.484 1 98.69 89 GLY A C 1
ATOM 710 O O . GLY A 1 89 ? -0.14 -21.344 -13.664 1 98.69 89 GLY A O 1
ATOM 711 N N . SER A 1 90 ? -0.323 -20.328 -11.688 1 98.75 90 SER A N 1
ATOM 712 C CA . SER A 1 90 ? 0.434 -19.141 -12.086 1 98.75 90 SER A CA 1
ATOM 713 C C . SER A 1 90 ? 1.024 -18.422 -10.883 1 98.75 90 SER A C 1
ATOM 715 O O . SER A 1 90 ? 0.614 -18.672 -9.742 1 98.75 90 SER A O 1
ATOM 717 N N . CYS A 1 91 ? 1.994 -17.672 -11.102 1 98.69 91 CYS A N 1
ATOM 718 C CA . CYS A 1 91 ? 2.592 -16.797 -10.102 1 98.69 91 CYS A CA 1
ATOM 719 C C . CYS A 1 91 ? 3.121 -15.516 -10.742 1 98.69 91 CYS A C 1
ATOM 721 O O . CYS A 1 91 ? 3.34 -15.469 -11.953 1 98.69 91 CYS A O 1
ATOM 723 N N . SER A 1 92 ? 3.262 -14.5 -9.93 1 98.5 92 SER A N 1
ATOM 724 C CA . SER A 1 92 ? 3.576 -13.203 -10.523 1 98.5 92 SER A CA 1
ATOM 725 C C . SER A 1 92 ? 4.395 -12.344 -9.562 1 98.5 92 SER A C 1
ATOM 727 O O . SER A 1 92 ? 4.414 -12.594 -8.359 1 98.5 92 SER A O 1
ATOM 729 N N . ILE A 1 93 ? 5.125 -11.453 -10.078 1 98 93 ILE A N 1
ATOM 730 C CA . ILE A 1 93 ? 5.582 -10.227 -9.438 1 98 93 ILE A CA 1
ATOM 731 C C . ILE A 1 93 ? 4.859 -9.031 -10.047 1 98 93 ILE A C 1
ATOM 733 O O . ILE A 1 93 ? 5.02 -8.742 -11.234 1 98 93 ILE A O 1
ATOM 737 N N . TRP A 1 94 ? 4.055 -8.391 -9.281 1 96.44 94 TRP A N 1
ATOM 738 C CA . TRP A 1 94 ? 3.24 -7.281 -9.773 1 96.44 94 TRP A CA 1
ATOM 739 C C . TRP A 1 94 ? 3.295 -6.094 -8.82 1 96.44 94 TRP A C 1
ATOM 741 O O . TRP A 1 94 ? 4.035 -6.117 -7.832 1 96.44 94 TRP A O 1
ATOM 751 N N . ARG A 1 95 ? 2.639 -5.031 -9.188 1 94.12 95 ARG A N 1
ATOM 752 C CA . ARG A 1 95 ? 2.674 -3.803 -8.398 1 94.12 95 ARG A CA 1
ATOM 753 C C . ARG A 1 95 ? 4.109 -3.369 -8.125 1 94.12 95 ARG A C 1
ATOM 755 O O . ARG A 1 95 ? 4.473 -3.105 -6.98 1 94.12 95 ARG A O 1
ATOM 762 N N . ILE A 1 96 ? 4.871 -3.363 -9.164 1 94.19 96 ILE A N 1
ATOM 763 C CA . ILE A 1 96 ? 6.273 -2.98 -9.055 1 94.19 96 ILE A CA 1
ATOM 764 C C . ILE A 1 96 ? 6.379 -1.489 -8.742 1 94.19 96 ILE A C 1
ATOM 766 O O . ILE A 1 96 ? 5.891 -0.654 -9.508 1 94.19 96 ILE A O 1
ATOM 770 N N . ASP A 1 97 ? 6.93 -1.18 -7.641 1 93.81 97 ASP A N 1
ATOM 771 C CA . ASP A 1 97 ? 7.227 0.186 -7.219 1 93.81 97 ASP A CA 1
ATOM 772 C C . ASP A 1 97 ? 8.641 0.589 -7.613 1 93.81 97 ASP A C 1
ATOM 774 O O . ASP A 1 97 ? 9.602 0.259 -6.918 1 93.81 97 ASP A O 1
ATOM 778 N N . ARG A 1 98 ? 8.727 1.345 -8.625 1 91.75 98 ARG A N 1
ATOM 779 C CA . ARG A 1 98 ? 10.031 1.692 -9.18 1 91.75 98 ARG A CA 1
ATOM 780 C C . ARG A 1 98 ? 10.797 2.611 -8.234 1 91.75 98 ARG A C 1
ATOM 782 O O . ARG A 1 98 ? 12.031 2.58 -8.195 1 91.75 98 ARG A O 1
ATOM 789 N N . LYS A 1 99 ? 10.047 3.395 -7.523 1 91.12 99 LYS A N 1
ATOM 790 C CA . LYS A 1 99 ? 10.688 4.359 -6.625 1 91.12 99 LYS A CA 1
ATOM 791 C C . LYS A 1 99 ? 11.328 3.658 -5.434 1 91.12 99 LYS A C 1
ATOM 793 O O . LYS A 1 99 ? 12.445 4.004 -5.035 1 91.12 99 LYS A O 1
ATOM 798 N N . HIS A 1 100 ? 10.656 2.697 -4.91 1 95.19 100 HIS A N 1
ATOM 799 C CA . HIS A 1 100 ? 11.141 2.055 -3.695 1 95.19 100 HIS A CA 1
ATOM 800 C C . HIS A 1 100 ? 11.688 0.66 -3.988 1 95.19 100 HIS A C 1
ATOM 802 O O . HIS A 1 100 ? 12.055 -0.074 -3.068 1 95.19 100 HIS A O 1
ATOM 808 N N . LEU A 1 101 ? 11.656 0.236 -5.293 1 95.25 101 LEU A N 1
ATOM 809 C CA . LEU A 1 101 ? 12.227 -1.019 -5.766 1 95.25 101 LEU A CA 1
ATOM 810 C C . LEU A 1 101 ? 11.602 -2.209 -5.051 1 95.25 101 LEU A C 1
ATOM 812 O O . LEU A 1 101 ? 12.305 -3.064 -4.52 1 95.25 101 LEU A O 1
ATOM 816 N N . ARG A 1 102 ? 10.367 -2.205 -5.074 1 97.06 102 ARG A N 1
ATOM 817 C CA . ARG A 1 102 ? 9.617 -3.268 -4.41 1 97.06 102 ARG A CA 1
ATOM 818 C C . ARG A 1 102 ? 8.586 -3.883 -5.355 1 97.06 102 ARG A C 1
ATOM 820 O O . ARG A 1 102 ? 8.203 -3.264 -6.352 1 97.06 102 ARG A O 1
ATOM 827 N N . GLY A 1 103 ? 8.188 -5.086 -5.117 1 97.31 103 GLY A N 1
ATOM 828 C CA . GLY A 1 103 ? 7.117 -5.777 -5.816 1 97.31 103 GLY A CA 1
ATOM 829 C C . GLY A 1 103 ? 6.316 -6.699 -4.914 1 97.31 103 GLY A C 1
ATOM 830 O O . GLY A 1 103 ? 6.645 -6.867 -3.74 1 97.31 103 GLY A O 1
ATOM 831 N N . GLU A 1 104 ? 5.281 -7.211 -5.457 1 98.56 104 GLU A N 1
ATOM 832 C CA . GLU A 1 104 ? 4.391 -8.109 -4.73 1 98.56 104 GLU A CA 1
ATOM 833 C C . GLU A 1 104 ? 4.211 -9.43 -5.477 1 98.56 104 GLU A C 1
ATOM 835 O O . GLU A 1 104 ? 4.074 -9.445 -6.703 1 98.56 104 GLU A O 1
ATOM 840 N N . VAL A 1 105 ? 4.242 -10.477 -4.711 1 98.75 105 VAL A N 1
ATOM 841 C CA . VAL A 1 105 ? 4.012 -11.773 -5.348 1 98.75 105 VAL A CA 1
ATOM 842 C C . VAL A 1 105 ? 2.553 -12.188 -5.168 1 98.75 105 VAL A C 1
ATOM 844 O O . VAL A 1 105 ? 1.909 -11.805 -4.188 1 98.75 105 VAL A O 1
ATOM 847 N N . GLY A 1 106 ? 2.029 -12.875 -6.082 1 98.06 106 GLY A N 1
ATOM 848 C CA . GLY A 1 106 ? 0.75 -13.57 -6.09 1 98.06 106 GLY A CA 1
ATOM 849 C C . GLY A 1 106 ? 0.791 -14.891 -6.828 1 98.06 106 GLY A C 1
ATOM 850 O O . GLY A 1 106 ? 1.571 -15.062 -7.766 1 98.06 106 GLY A O 1
ATOM 851 N N . TYR A 1 107 ? -0.023 -15.797 -6.375 1 98.44 107 TYR A N 1
ATOM 852 C CA . TYR A 1 107 ? 0.078 -17.109 -7 1 98.44 107 TYR A CA 1
ATOM 853 C C . TYR A 1 107 ? -1.149 -17.953 -6.684 1 98.44 107 TYR A C 1
ATOM 855 O O . TYR A 1 107 ? -1.834 -17.719 -5.688 1 98.44 107 TYR A O 1
ATOM 863 N N . GLU A 1 108 ? -1.401 -18.828 -7.547 1 98.06 108 GLU A N 1
ATOM 864 C CA . GLU A 1 108 ? -2.395 -19.875 -7.352 1 98.06 108 GLU A CA 1
ATOM 865 C C . GLU A 1 108 ? -1.984 -21.172 -8.055 1 98.06 108 GLU A C 1
ATOM 867 O O . GLU A 1 108 ? -1.222 -21.141 -9.023 1 98.06 108 GLU A O 1
ATOM 872 N N . LEU A 1 109 ? -2.404 -22.219 -7.578 1 98.19 109 LEU A N 1
ATOM 873 C CA . LEU A 1 109 ? -2.123 -23.562 -8.078 1 98.19 109 LEU A CA 1
ATOM 874 C C . LEU A 1 109 ? -3.387 -24.422 -8.07 1 98.19 109 LEU A C 1
ATOM 876 O O . LEU A 1 109 ? -4.203 -24.328 -7.156 1 98.19 109 LEU A O 1
ATOM 880 N N . ALA A 1 110 ? -3.502 -25.266 -9.07 1 98.12 110 ALA A N 1
ATOM 881 C CA . ALA A 1 110 ? -4.598 -26.234 -9.086 1 98.12 110 ALA A CA 1
ATOM 882 C C . ALA A 1 110 ? -4.562 -27.125 -7.844 1 98.12 110 ALA A C 1
ATOM 884 O O . ALA A 1 110 ? -3.49 -27.562 -7.426 1 98.12 110 ALA A O 1
ATOM 885 N N . PRO A 1 111 ? -5.727 -27.406 -7.309 1 96.94 111 PRO A N 1
ATOM 886 C CA . PRO A 1 111 ? -5.773 -28.125 -6.039 1 96.94 111 PRO A CA 1
ATOM 887 C C . PRO A 1 111 ? -5.098 -29.5 -6.113 1 96.94 111 PRO A C 1
ATOM 889 O O . PRO A 1 111 ? -4.477 -29.938 -5.141 1 96.94 111 PRO A O 1
ATOM 892 N N . GLU A 1 112 ? -5.172 -30.125 -7.211 1 96.5 112 GLU A N 1
ATOM 893 C CA . GLU A 1 112 ? -4.598 -31.453 -7.344 1 96.5 112 GLU A CA 1
ATOM 894 C C . GLU A 1 112 ? -3.074 -31.406 -7.277 1 96.5 112 GLU A C 1
ATOM 896 O O . GLU A 1 112 ? -2.426 -32.438 -7.137 1 96.5 112 GLU A O 1
ATOM 901 N N . GLN A 1 113 ? -2.508 -30.266 -7.359 1 97.5 113 GLN A N 1
ATOM 902 C CA . GLN A 1 113 ? -1.058 -30.109 -7.324 1 97.5 113 GLN A CA 1
ATOM 903 C C . GLN A 1 113 ? -0.589 -29.625 -5.953 1 97.5 113 GLN A C 1
ATOM 905 O O . GLN A 1 113 ? 0.613 -29.484 -5.719 1 97.5 113 GLN A O 1
ATOM 910 N N . TRP A 1 114 ? -1.494 -29.359 -4.996 1 96.75 114 TRP A N 1
ATOM 911 C CA . TRP A 1 114 ? -1.148 -28.844 -3.676 1 96.75 114 TRP A CA 1
ATOM 912 C C . TRP A 1 114 ? -0.359 -29.875 -2.875 1 96.75 114 TRP A C 1
ATOM 914 O O . TRP A 1 114 ? -0.486 -31.078 -3.105 1 96.75 114 TRP A O 1
ATOM 924 N N . GLY A 1 115 ? 0.477 -29.344 -2.006 1 96.12 115 GLY A N 1
ATOM 925 C CA . GLY A 1 115 ? 1.172 -30.203 -1.065 1 96.12 115 GLY A CA 1
ATOM 926 C C . GLY A 1 115 ? 2.352 -30.938 -1.682 1 96.12 115 GLY A C 1
ATOM 927 O O . GLY A 1 115 ? 2.898 -31.859 -1.082 1 96.12 115 GLY A O 1
ATOM 928 N N . ARG A 1 116 ? 2.736 -30.516 -2.875 1 97.25 116 ARG A N 1
ATOM 929 C CA . ARG A 1 116 ? 3.807 -31.188 -3.59 1 97.25 116 ARG A CA 1
ATOM 930 C C . ARG A 1 116 ? 5.062 -30.328 -3.65 1 97.25 116 ARG A C 1
ATOM 932 O O . ARG A 1 116 ? 6.043 -30.703 -4.301 1 97.25 116 ARG A O 1
ATOM 939 N N . GLY A 1 117 ? 5.027 -29.156 -3.07 1 98 117 GLY A N 1
ATOM 940 C CA . GLY A 1 117 ? 6.18 -28.281 -3.035 1 98 117 GLY A CA 1
ATOM 941 C C . GLY A 1 117 ? 6.398 -27.531 -4.336 1 98 117 GLY A C 1
ATOM 942 O O . GLY A 1 117 ? 7.461 -26.938 -4.547 1 98 117 GLY A O 1
ATOM 943 N N . LEU A 1 118 ? 5.418 -27.531 -5.227 1 98.69 118 LEU A N 1
ATOM 944 C CA . LEU A 1 118 ? 5.578 -26.938 -6.547 1 98.69 118 LEU A CA 1
ATOM 945 C C . LEU A 1 118 ? 5.57 -25.422 -6.465 1 98.69 118 LEU A C 1
ATOM 947 O O . LEU A 1 118 ? 6.367 -24.75 -7.133 1 98.69 118 LEU A O 1
ATOM 951 N N . MET A 1 119 ? 4.738 -24.875 -5.668 1 98.69 119 MET A N 1
ATOM 952 C CA . MET A 1 119 ? 4.66 -23.422 -5.621 1 98.69 119 MET A CA 1
ATOM 953 C C . MET A 1 119 ? 5.898 -22.828 -4.953 1 98.69 119 MET A C 1
ATOM 955 O O . MET A 1 119 ? 6.453 -21.844 -5.434 1 98.69 119 MET A O 1
ATOM 959 N N . PRO A 1 120 ? 6.387 -23.453 -3.82 1 98.5 120 PRO A N 1
ATOM 960 C CA . PRO A 1 120 ? 7.668 -22.953 -3.309 1 98.5 120 PRO A CA 1
ATOM 961 C C . PRO A 1 120 ? 8.781 -23 -4.355 1 98.5 120 PRO A C 1
ATOM 963 O O . PRO A 1 120 ? 9.594 -22.078 -4.434 1 98.5 120 PRO A O 1
ATOM 966 N N . GLU A 1 121 ? 8.758 -24.031 -5.129 1 98.62 121 GLU A N 1
ATOM 967 C CA . GLU A 1 121 ? 9.742 -24.156 -6.203 1 98.62 121 GLU A CA 1
ATOM 968 C C . GLU A 1 121 ? 9.594 -23.031 -7.215 1 98.62 121 GLU A C 1
ATOM 970 O O . GLU A 1 121 ? 10.578 -22.375 -7.574 1 98.62 121 GLU A O 1
ATOM 975 N N . ALA A 1 122 ? 8.422 -22.719 -7.641 1 98.81 122 ALA A N 1
ATOM 976 C CA . ALA A 1 122 ? 8.141 -21.656 -8.602 1 98.81 122 ALA A CA 1
ATOM 977 C C . ALA A 1 122 ? 8.469 -20.297 -8.016 1 98.81 122 ALA A C 1
ATOM 979 O O . ALA A 1 122 ? 9.125 -19.469 -8.664 1 98.81 122 ALA A O 1
ATOM 980 N N . LEU A 1 123 ? 8 -20.094 -6.766 1 98.75 123 LEU A N 1
ATOM 981 C CA . LEU A 1 123 ? 8.164 -18.781 -6.133 1 98.75 123 LEU A CA 1
ATOM 982 C C . LEU A 1 123 ? 9.641 -18.469 -5.91 1 98.75 123 LEU A C 1
ATOM 984 O O . LEU A 1 123 ? 10.07 -17.328 -6.059 1 98.75 123 LEU A O 1
ATOM 988 N N . ARG A 1 124 ? 10.438 -19.469 -5.539 1 98.62 124 ARG A N 1
ATOM 989 C CA . ARG A 1 124 ? 11.875 -19.25 -5.383 1 98.62 124 ARG A CA 1
ATOM 990 C C . ARG A 1 124 ? 12.492 -18.75 -6.684 1 98.62 124 ARG A C 1
ATOM 992 O O . ARG A 1 124 ? 13.352 -17.859 -6.672 1 98.62 124 ARG A O 1
ATOM 999 N N . ALA A 1 125 ? 12.055 -19.297 -7.758 1 98.5 125 ALA A N 1
ATOM 1000 C CA . ALA A 1 125 ? 12.594 -18.922 -9.062 1 98.5 125 ALA A CA 1
ATOM 1001 C C . ALA A 1 125 ? 12.258 -17.469 -9.398 1 98.5 125 ALA A C 1
ATOM 1003 O O . ALA A 1 125 ? 13.117 -16.719 -9.852 1 98.5 125 ALA A O 1
ATOM 1004 N N . ILE A 1 126 ? 11.031 -17.062 -9.125 1 98.38 126 ILE A N 1
ATOM 1005 C CA . ILE A 1 126 ? 10.672 -15.711 -9.547 1 98.38 126 ILE A CA 1
ATOM 1006 C C . ILE A 1 126 ? 11.211 -14.688 -8.555 1 98.38 126 ILE A C 1
ATOM 1008 O O . ILE A 1 126 ? 11.516 -13.555 -8.922 1 98.38 126 ILE A O 1
ATOM 1012 N N . VAL A 1 127 ? 11.336 -15.078 -7.32 1 98.5 127 VAL A N 1
ATOM 1013 C CA . VAL A 1 127 ? 11.945 -14.188 -6.344 1 98.5 127 VAL A CA 1
ATOM 1014 C C . VAL A 1 127 ? 13.414 -13.945 -6.703 1 98.5 127 VAL A C 1
ATOM 1016 O O . VAL A 1 127 ? 13.891 -12.812 -6.68 1 98.5 127 VAL A O 1
ATOM 1019 N N . ARG A 1 128 ? 14.094 -15.023 -7.121 1 97.88 128 ARG A N 1
ATOM 1020 C CA . ARG A 1 128 ? 15.469 -14.875 -7.602 1 97.88 128 ARG A CA 1
ATOM 1021 C C . ARG A 1 128 ? 15.531 -13.953 -8.812 1 97.88 128 ARG A C 1
ATOM 1023 O O . ARG A 1 128 ? 16.391 -13.07 -8.875 1 97.88 128 ARG A O 1
ATOM 1030 N N . PHE A 1 129 ? 14.656 -14.148 -9.719 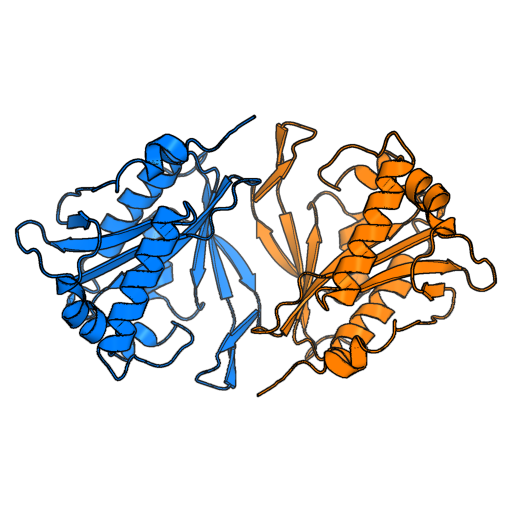1 97 129 PHE A N 1
ATOM 1031 C CA . PHE A 1 129 ? 14.57 -13.281 -10.883 1 97 129 PHE A CA 1
ATOM 1032 C C . PHE A 1 129 ? 14.328 -11.836 -10.469 1 97 129 PHE A C 1
ATOM 1034 O O . PHE A 1 129 ? 14.953 -10.914 -11 1 97 129 PHE A O 1
ATOM 1041 N N . GLY A 1 130 ? 13.391 -11.625 -9.5 1 96.69 130 GLY A N 1
ATOM 1042 C CA . GLY A 1 130 ? 13.078 -10.297 -9 1 96.69 130 GLY A CA 1
ATOM 1043 C C . GLY A 1 130 ? 14.281 -9.578 -8.422 1 96.69 130 GLY A C 1
ATOM 1044 O O . GLY A 1 130 ? 14.484 -8.391 -8.672 1 96.69 130 GLY A O 1
ATOM 1045 N N . PHE A 1 131 ? 15.102 -10.312 -7.676 1 96.62 131 PHE A N 1
ATOM 1046 C CA . PHE A 1 131 ? 16.25 -9.703 -7.023 1 96.62 131 PHE A CA 1
ATOM 1047 C C . PHE A 1 131 ? 17.422 -9.57 -7.992 1 96.62 131 PHE A C 1
ATOM 1049 O O . PHE A 1 131 ? 18.078 -8.531 -8.047 1 96.62 131 PHE A O 1
ATOM 1056 N N . ASP A 1 132 ? 17.609 -10.531 -8.836 1 94.69 132 ASP A N 1
ATOM 1057 C CA . ASP A 1 132 ? 18.844 -10.594 -9.625 1 94.69 132 ASP A CA 1
ATOM 1058 C C . ASP A 1 132 ? 18.688 -9.859 -10.953 1 94.69 132 ASP A C 1
ATOM 1060 O O . ASP A 1 132 ? 19.641 -9.281 -11.469 1 94.69 132 ASP A O 1
ATOM 1064 N N . VAL A 1 133 ? 17.5 -9.938 -11.484 1 93.75 133 VAL A N 1
ATOM 1065 C CA . VAL A 1 133 ? 17.297 -9.406 -12.828 1 93.75 133 VAL A CA 1
ATOM 1066 C C . VAL A 1 133 ? 16.531 -8.078 -12.742 1 93.75 133 VAL A C 1
ATOM 1068 O O . VAL A 1 133 ? 17.016 -7.055 -13.227 1 93.75 133 VAL A O 1
ATOM 1071 N N . LEU A 1 134 ? 15.406 -8.086 -12.039 1 93.81 134 LEU A N 1
ATOM 1072 C CA . LEU A 1 134 ? 14.633 -6.855 -11.914 1 93.81 134 LEU A CA 1
ATOM 1073 C C . LEU A 1 134 ? 15.32 -5.883 -10.961 1 93.81 134 LEU A C 1
ATOM 1075 O O . LEU A 1 134 ? 15.016 -4.688 -10.961 1 93.81 134 LEU A O 1
ATOM 1079 N N . ARG A 1 135 ? 16.156 -6.406 -10.07 1 94.5 135 ARG A N 1
ATOM 1080 C CA . ARG A 1 135 ? 16.922 -5.629 -9.109 1 94.5 135 ARG A CA 1
ATOM 1081 C C . ARG A 1 135 ? 16.016 -4.98 -8.07 1 94.5 135 ARG A C 1
ATOM 1083 O O . ARG A 1 135 ? 16.234 -3.828 -7.688 1 94.5 135 ARG A O 1
ATOM 1090 N N . LEU A 1 136 ? 15.008 -5.656 -7.762 1 96.25 136 LEU A N 1
ATOM 1091 C CA . LEU A 1 136 ? 14.18 -5.234 -6.641 1 96.25 136 LEU A CA 1
ATOM 1092 C C . LEU A 1 136 ? 14.953 -5.312 -5.328 1 96.25 136 LEU A C 1
ATOM 1094 O O . LEU A 1 136 ? 15.852 -6.141 -5.188 1 96.25 136 LEU A O 1
ATOM 1098 N N . HIS A 1 137 ? 14.609 -4.434 -4.434 1 97.31 137 HIS A N 1
ATOM 1099 C CA . HIS A 1 137 ? 15.188 -4.484 -3.096 1 97.31 137 HIS A CA 1
ATOM 1100 C C . HIS A 1 137 ? 14.344 -5.34 -2.16 1 97.31 137 HIS A C 1
ATOM 1102 O O . HIS A 1 137 ? 14.883 -6.086 -1.338 1 97.31 137 HIS A O 1
ATOM 1108 N N . GLY A 1 138 ? 13.031 -5.195 -2.307 1 98.06 138 GLY A N 1
ATOM 1109 C CA . GLY A 1 138 ? 12.109 -5.973 -1.496 1 98.06 138 GLY A CA 1
ATOM 1110 C C . GLY A 1 138 ? 10.977 -6.586 -2.303 1 98.06 138 GLY A C 1
ATOM 1111 O O . GLY A 1 138 ? 10.5 -5.988 -3.264 1 98.06 138 GLY A O 1
ATOM 1112 N N . ILE A 1 139 ? 10.555 -7.73 -1.89 1 98.62 139 ILE A N 1
ATOM 1113 C CA . ILE A 1 139 ? 9.383 -8.406 -2.441 1 98.62 139 ILE A CA 1
ATOM 1114 C C . ILE A 1 139 ? 8.438 -8.805 -1.311 1 98.62 139 ILE A C 1
ATOM 1116 O O . ILE A 1 139 ? 8.883 -9.312 -0.276 1 98.62 139 ILE A O 1
ATOM 1120 N N . GLU A 1 140 ? 7.18 -8.508 -1.503 1 98.81 140 GLU A N 1
ATOM 1121 C CA . GLU A 1 140 ? 6.23 -8.828 -0.437 1 98.81 140 GLU A CA 1
ATOM 1122 C C . GLU A 1 140 ? 5.125 -9.742 -0.939 1 98.81 140 GLU A C 1
ATOM 1124 O O . GLU A 1 140 ? 4.902 -9.859 -2.146 1 98.81 140 GLU A O 1
ATOM 1129 N N . GLY A 1 141 ? 4.547 -10.453 -0.069 1 98.62 141 GLY A N 1
ATOM 1130 C CA . GLY A 1 141 ? 3.312 -11.211 -0.243 1 98.62 141 GLY A CA 1
ATOM 1131 C C . GLY A 1 141 ? 2.24 -10.836 0.763 1 98.62 141 GLY A C 1
ATOM 1132 O O . GLY A 1 141 ? 2.496 -10.797 1.968 1 98.62 141 GLY A O 1
ATOM 1133 N N . ARG A 1 142 ? 1.099 -10.516 0.274 1 98.06 142 ARG A N 1
ATOM 1134 C CA . ARG A 1 142 ? -0.046 -10.172 1.108 1 98.06 142 ARG A CA 1
ATOM 1135 C C . ARG A 1 142 ? -1.095 -11.273 1.093 1 98.06 142 ARG A C 1
ATOM 1137 O O . ARG A 1 142 ? -1.567 -11.672 0.027 1 98.06 142 ARG A O 1
ATOM 1144 N N . ILE A 1 143 ? -1.465 -11.742 2.275 1 98 143 ILE A N 1
ATOM 1145 C CA . ILE A 1 143 ? -2.365 -12.891 2.314 1 98 143 ILE A CA 1
ATOM 1146 C C . ILE A 1 143 ? -3.379 -12.711 3.443 1 98 143 ILE A C 1
ATOM 1148 O O . ILE A 1 143 ? -3.16 -11.922 4.363 1 98 143 ILE A O 1
ATOM 1152 N N . ASP A 1 144 ? -4.5 -13.445 3.26 1 96.75 144 ASP A N 1
ATOM 1153 C CA . ASP A 1 144 ? -5.363 -13.664 4.418 1 96.75 144 ASP A CA 1
ATOM 1154 C C . ASP A 1 144 ? -4.652 -14.492 5.488 1 96.75 144 ASP A C 1
ATOM 1156 O O . ASP A 1 144 ? -4.059 -15.523 5.184 1 96.75 144 ASP A O 1
ATOM 1160 N N . PRO A 1 145 ? -4.676 -14.039 6.715 1 96.62 145 PRO A N 1
ATOM 1161 C CA . PRO A 1 145 ? -3.945 -14.758 7.758 1 96.62 145 PRO A CA 1
ATOM 1162 C C . PRO A 1 145 ? -4.422 -16.203 7.926 1 96.62 145 PRO A C 1
ATOM 1164 O O . PRO A 1 145 ? -3.68 -17.047 8.43 1 96.62 145 PRO A O 1
ATOM 1167 N N . ASP A 1 146 ? -5.582 -16.469 7.516 1 95.5 146 ASP A N 1
ATOM 1168 C CA . ASP A 1 146 ? -6.117 -17.828 7.629 1 95.5 146 ASP A CA 1
ATOM 1169 C C . ASP A 1 146 ? -5.66 -18.688 6.461 1 95.5 146 ASP A C 1
ATOM 1171 O O . ASP A 1 146 ? -5.875 -19.906 6.461 1 95.5 146 ASP A O 1
ATOM 1175 N N . ASN A 1 147 ? -5.137 -18.094 5.441 1 96.06 147 ASN A N 1
ATOM 1176 C CA . ASN A 1 147 ? -4.566 -18.859 4.332 1 96.06 147 ASN A CA 1
ATOM 1177 C C . ASN A 1 147 ? -3.213 -19.453 4.695 1 96.06 147 ASN A C 1
ATOM 1179 O O . ASN A 1 147 ? -2.182 -19.031 4.172 1 96.06 147 ASN A O 1
ATOM 1183 N N . ARG A 1 148 ? -3.248 -20.438 5.48 1 96.25 148 ARG A N 1
ATOM 1184 C CA . ARG A 1 148 ? -2.045 -21.047 6.039 1 96.25 148 ARG A CA 1
ATOM 1185 C C . ARG A 1 148 ? -1.18 -21.656 4.938 1 96.25 148 ARG A C 1
ATOM 1187 O O . ARG A 1 148 ? 0.046 -21.703 5.062 1 96.25 148 ARG A O 1
ATOM 1194 N N . GLY A 1 149 ? -1.851 -22.172 3.908 1 96.25 149 GLY A N 1
ATOM 1195 C CA . GLY A 1 149 ? -1.103 -22.688 2.773 1 96.25 149 GLY A CA 1
ATOM 1196 C C . GLY A 1 149 ? -0.185 -21.656 2.143 1 96.25 149 GLY A C 1
ATOM 1197 O O . GLY A 1 149 ? 0.997 -21.922 1.918 1 96.25 149 GLY A O 1
ATOM 1198 N N . SER A 1 150 ? -0.708 -20.5 1.897 1 97.5 150 SER A N 1
ATOM 1199 C CA . SER A 1 150 ? 0.09 -19.438 1.308 1 97.5 150 SER A CA 1
ATOM 1200 C C . SER A 1 150 ? 1.183 -18.969 2.264 1 97.5 150 SER A C 1
ATOM 1202 O O . SER A 1 150 ? 2.301 -18.672 1.838 1 97.5 150 SER A O 1
ATOM 1204 N N . ALA A 1 151 ? 0.875 -18.891 3.562 1 97.94 151 ALA A N 1
ATOM 1205 C CA . ALA A 1 151 ? 1.871 -18.5 4.562 1 97.94 151 ALA A CA 1
ATOM 1206 C C . ALA A 1 151 ? 3.057 -19.469 4.543 1 97.94 151 ALA A C 1
ATOM 1208 O O . ALA A 1 151 ? 4.211 -19.031 4.559 1 97.94 151 ALA A O 1
ATOM 1209 N N . ARG A 1 152 ? 2.768 -20.703 4.5 1 97.81 152 ARG A N 1
ATOM 1210 C CA . ARG A 1 152 ? 3.812 -21.719 4.488 1 97.81 152 ARG A CA 1
ATOM 1211 C C . ARG A 1 152 ? 4.691 -21.594 3.25 1 97.81 152 ARG A C 1
ATOM 1213 O O . ARG A 1 152 ? 5.91 -21.766 3.324 1 97.81 152 ARG A O 1
ATOM 1220 N N . VAL A 1 153 ? 4.047 -21.328 2.1 1 98.25 153 VAL A N 1
ATOM 1221 C CA . VAL A 1 153 ? 4.801 -21.141 0.866 1 98.25 153 VAL A CA 1
ATOM 1222 C C . VAL A 1 153 ? 5.793 -19.984 1.045 1 98.25 153 VAL A C 1
ATOM 1224 O O . VAL A 1 153 ? 6.984 -20.141 0.769 1 98.25 153 VAL A O 1
ATOM 1227 N N . LEU A 1 154 ? 5.34 -18.859 1.535 1 98.5 154 LEU A N 1
ATOM 1228 C CA . LEU A 1 154 ? 6.172 -17.672 1.706 1 98.5 154 LEU A CA 1
ATOM 1229 C C . LEU A 1 154 ? 7.305 -17.938 2.689 1 98.5 154 LEU A C 1
ATOM 1231 O O . LEU A 1 154 ? 8.461 -17.594 2.428 1 98.5 154 LEU A O 1
ATOM 1235 N N . GLU A 1 155 ? 6.977 -18.562 3.77 1 98 155 GLU A N 1
ATOM 1236 C CA . GLU A 1 155 ? 7.988 -18.891 4.773 1 98 155 GLU A CA 1
ATOM 1237 C C . GLU A 1 155 ? 9.047 -19.828 4.215 1 98 155 GLU A C 1
ATOM 1239 O O . GLU A 1 155 ? 10.242 -19.641 4.438 1 98 155 GLU A O 1
ATOM 1244 N N . LYS A 1 156 ? 8.602 -20.828 3.504 1 97.69 156 LYS A N 1
ATOM 1245 C CA . LYS A 1 156 ? 9.516 -21.797 2.912 1 97.69 156 LYS A CA 1
ATOM 1246 C C . LYS A 1 156 ? 10.469 -21.125 1.933 1 97.69 156 LYS A C 1
ATOM 1248 O O . LYS A 1 156 ? 11.609 -21.578 1.764 1 97.69 156 LYS A O 1
ATOM 1253 N N . VAL A 1 157 ? 10.008 -20.094 1.299 1 98.12 157 VAL A N 1
ATOM 1254 C CA . VAL A 1 157 ? 10.805 -19.422 0.283 1 98.12 157 VAL A CA 1
ATOM 1255 C C . VAL A 1 157 ? 11.68 -18.344 0.939 1 98.12 157 VAL A C 1
ATOM 1257 O O . VAL A 1 157 ? 12.453 -17.672 0.26 1 98.12 157 VAL A O 1
ATOM 1260 N N . GLY A 1 158 ? 11.523 -18.109 2.234 1 98.06 158 GLY A N 1
ATOM 1261 C CA . GLY A 1 158 ? 12.445 -17.234 2.953 1 98.06 158 GLY A CA 1
ATOM 1262 C C . GLY A 1 158 ? 11.844 -15.898 3.32 1 98.06 158 GLY A C 1
ATOM 1263 O O . GLY A 1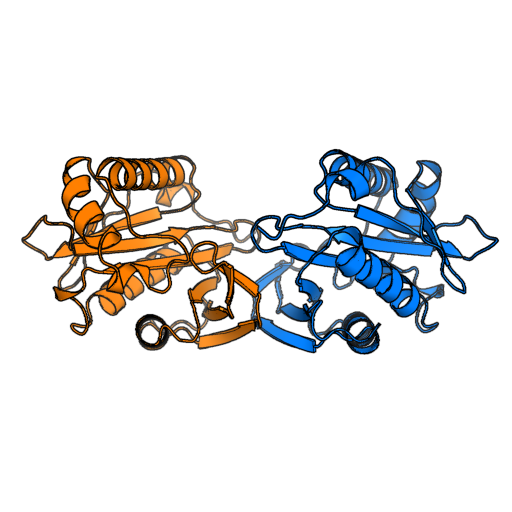 158 ? 12.57 -14.969 3.693 1 98.06 158 GLY A O 1
ATOM 1264 N N . PHE A 1 159 ? 10.57 -15.742 3.178 1 98.5 159 PHE A N 1
ATOM 1265 C CA . PHE A 1 159 ? 9.906 -14.523 3.623 1 98.5 159 PHE A CA 1
ATOM 1266 C C . PHE A 1 159 ? 9.664 -14.562 5.125 1 98.5 159 PHE A C 1
ATOM 1268 O O . PHE A 1 159 ? 9.523 -15.633 5.711 1 98.5 159 PHE A O 1
ATOM 1275 N N . ALA A 1 160 ? 9.594 -13.391 5.707 1 97.81 160 ALA A N 1
ATOM 1276 C CA . ALA A 1 160 ? 9.203 -13.234 7.105 1 97.81 160 ALA A CA 1
ATOM 1277 C C . ALA A 1 160 ? 8.023 -12.273 7.242 1 97.81 160 ALA A C 1
ATOM 1279 O O . ALA A 1 160 ? 7.926 -11.289 6.504 1 97.81 160 ALA A O 1
ATOM 1280 N N . GLN A 1 161 ? 7.141 -12.547 8.188 1 98.38 161 GLN A N 1
ATOM 1281 C CA . GLN A 1 161 ? 5.996 -11.664 8.398 1 98.38 161 GLN A CA 1
ATOM 1282 C C . GLN A 1 161 ? 6.43 -10.336 9 1 98.38 161 GLN A C 1
ATOM 1284 O O . GLN A 1 161 ? 7.148 -10.305 10 1 98.38 161 GLN A O 1
ATOM 1289 N N . GLU A 1 162 ? 5.988 -9.289 8.391 1 98.38 162 GLU A N 1
ATOM 1290 C CA . GLU A 1 162 ? 6.363 -7.973 8.891 1 98.38 162 GLU A CA 1
ATOM 1291 C C . GLU A 1 162 ? 5.137 -7.164 9.297 1 98.38 162 GLU A C 1
ATOM 1293 O O . GLU A 1 162 ? 5.258 -6.105 9.922 1 98.38 162 GLU A O 1
ATOM 1298 N N . ALA A 1 163 ? 3.965 -7.66 8.938 1 98.56 163 ALA A N 1
ATOM 1299 C CA . ALA A 1 163 ? 2.768 -6.879 9.242 1 98.56 163 ALA A CA 1
ATOM 1300 C C . ALA A 1 163 ? 1.573 -7.793 9.508 1 98.56 163 ALA A C 1
ATOM 1302 O O . ALA A 1 163 ? 1.495 -8.898 8.961 1 98.56 163 ALA A O 1
ATOM 1303 N N . TYR A 1 164 ? 0.719 -7.414 10.305 1 98.38 164 TYR A N 1
ATOM 1304 C CA . TYR A 1 164 ? -0.645 -7.895 10.5 1 98.38 164 TYR A CA 1
ATOM 1305 C C . TYR A 1 164 ? -1.623 -6.73 10.609 1 98.38 164 TYR A C 1
ATOM 1307 O O . TYR A 1 164 ? -1.653 -6.031 11.617 1 98.38 164 TYR A O 1
ATOM 1315 N N . PHE A 1 165 ? -2.408 -6.531 9.594 1 98.25 165 PHE A N 1
ATOM 1316 C CA . PHE A 1 165 ? -3.373 -5.441 9.539 1 98.25 165 PHE A CA 1
ATOM 1317 C C . PHE A 1 165 ? -4.777 -5.945 9.852 1 98.25 165 PHE A C 1
ATOM 1319 O O . PHE A 1 165 ? -5.266 -6.883 9.219 1 98.25 165 PHE A O 1
ATOM 1326 N N . ARG A 1 166 ? -5.395 -5.332 10.805 1 97.69 166 ARG A N 1
ATOM 1327 C CA . ARG A 1 166 ? -6.762 -5.695 11.148 1 97.69 166 ARG A CA 1
ATOM 1328 C C . ARG A 1 166 ? -7.762 -5.043 10.203 1 97.69 166 ARG A C 1
ATOM 1330 O O . ARG A 1 166 ? -7.676 -3.844 9.93 1 97.69 166 ARG A O 1
ATOM 1337 N N . GLU A 1 167 ? -8.641 -5.836 9.641 1 97.56 167 GLU A N 1
ATOM 1338 C CA . GLU A 1 167 ? -9.789 -5.375 8.867 1 97.56 167 GLU A CA 1
ATOM 1339 C C . GLU A 1 167 ? -9.352 -4.445 7.734 1 97.56 167 GLU A C 1
ATOM 1341 O O . GLU A 1 167 ? -9.969 -3.406 7.504 1 97.56 167 GLU A O 1
ATOM 1346 N N . SER A 1 168 ? -8.266 -4.805 7.055 1 96.75 168 SER A N 1
ATOM 1347 C CA . SER A 1 168 ? -7.668 -3.904 6.07 1 96.75 168 SER A CA 1
ATOM 1348 C C . SER A 1 168 ? -8.156 -4.23 4.66 1 96.75 168 SER A C 1
ATOM 1350 O O . SER A 1 168 ? -7.926 -3.457 3.727 1 96.75 168 SER A O 1
ATOM 1352 N N . TYR A 1 169 ? -8.828 -5.285 4.504 1 95.38 169 TYR A N 1
ATOM 1353 C CA . TYR A 1 169 ? -9.258 -5.73 3.186 1 95.38 169 TYR A CA 1
ATOM 1354 C C . TYR A 1 169 ? -10.766 -5.953 3.154 1 95.38 169 TYR A C 1
ATOM 1356 O O . TY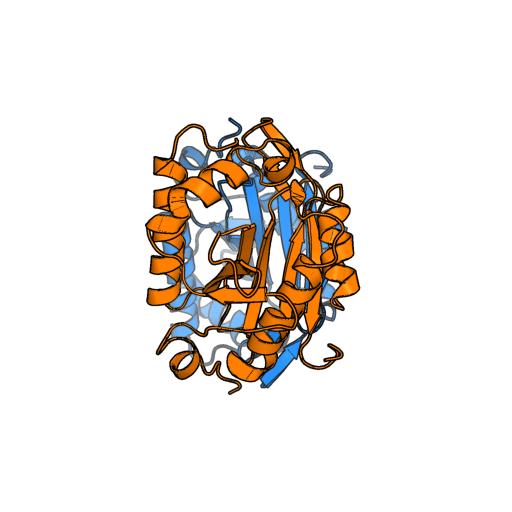R A 1 169 ? -11.312 -6.707 3.965 1 95.38 169 TYR A O 1
ATOM 1364 N N . TYR A 1 170 ? -11.422 -5.316 2.227 1 93.75 170 TYR A N 1
ATOM 1365 C CA . TYR A 1 170 ? -12.852 -5.52 2.076 1 93.75 170 TYR A CA 1
ATOM 1366 C C . TYR A 1 170 ? -13.148 -6.648 1.096 1 93.75 170 TYR A C 1
ATOM 1368 O O . TYR A 1 170 ? -12.828 -6.547 -0.091 1 93.75 170 TYR A O 1
ATOM 1376 N N . ASP A 1 171 ? -13.719 -7.676 1.581 1 90.88 171 ASP A N 1
ATOM 1377 C CA . ASP A 1 171 ? -14.148 -8.812 0.774 1 90.88 171 ASP A CA 1
ATOM 1378 C C . ASP A 1 171 ? -15.57 -8.602 0.242 1 90.88 171 ASP A C 1
ATOM 1380 O O . ASP A 1 171 ? -16.547 -8.742 0.983 1 90.88 171 ASP A O 1
ATOM 1384 N N . GLU A 1 172 ? -15.648 -8.344 -0.994 1 85.12 172 GLU A N 1
ATOM 1385 C CA . GLU A 1 172 ? -16.938 -8.047 -1.603 1 85.12 172 GLU A CA 1
ATOM 1386 C C . GLU A 1 172 ? -17.844 -9.273 -1.601 1 85.12 172 GLU A C 1
ATOM 1388 O O . GLU A 1 172 ? -19.078 -9.148 -1.548 1 85.12 172 GLU A O 1
ATOM 1393 N N . GLN A 1 173 ? -17.219 -10.422 -1.74 1 83.25 173 GLN A N 1
ATOM 1394 C CA . GLN A 1 173 ? -17.984 -11.656 -1.818 1 83.25 173 GLN A CA 1
ATOM 1395 C C . GLN A 1 173 ? -18.797 -11.875 -0.543 1 83.25 173 GLN A C 1
ATOM 1397 O O . GLN A 1 173 ? -19.969 -12.266 -0.603 1 83.25 173 GLN A O 1
ATOM 1402 N N . TYR A 1 174 ? -18.203 -11.57 0.592 1 86.75 174 TYR A N 1
ATOM 1403 C CA . TYR A 1 174 ? -18.859 -11.875 1.86 1 86.75 174 TYR A CA 1
ATOM 1404 C C . TYR A 1 174 ? -19.266 -10.594 2.584 1 86.75 174 TYR A C 1
ATOM 1406 O O . TYR A 1 174 ? -19.766 -10.641 3.709 1 86.75 174 TYR A O 1
ATOM 1414 N N . ASP A 1 175 ? -19.047 -9.484 1.977 1 89.75 175 ASP A N 1
ATOM 1415 C CA . ASP A 1 175 ? -19.422 -8.18 2.51 1 89.75 175 ASP A CA 1
ATOM 1416 C C . ASP A 1 175 ? -18.859 -7.98 3.92 1 89.75 175 ASP A C 1
ATOM 1418 O O . ASP A 1 175 ? -19.609 -7.668 4.848 1 89.75 175 ASP A O 1
ATOM 1422 N N . ARG A 1 176 ? -17.609 -8.234 4.012 1 92.94 176 ARG A N 1
ATOM 1423 C CA . ARG A 1 176 ? -16.953 -8.109 5.312 1 92.94 176 ARG A CA 1
ATOM 1424 C C . ARG A 1 176 ? -15.492 -7.703 5.152 1 92.94 176 ARG A C 1
ATOM 1426 O O . ARG A 1 176 ? -14.891 -7.934 4.102 1 92.94 176 ARG A O 1
ATOM 1433 N N . PHE A 1 177 ? -14.961 -7.129 6.184 1 95.25 177 PHE A N 1
ATOM 1434 C CA . PHE A 1 177 ? -13.531 -6.848 6.23 1 95.25 177 PHE A CA 1
ATOM 1435 C C . PHE A 1 177 ? -12.758 -8.047 6.766 1 95.25 177 PHE A C 1
ATOM 1437 O O . PHE A 1 177 ? -13.219 -8.727 7.688 1 95.25 177 PHE A O 1
ATOM 1444 N N . THR A 1 178 ? -11.648 -8.25 6.121 1 95.81 178 THR A N 1
ATOM 1445 C CA . THR A 1 178 ? -10.758 -9.305 6.594 1 95.81 178 THR A CA 1
ATOM 1446 C C . THR A 1 178 ? -9.391 -8.734 6.949 1 95.81 178 THR A C 1
ATOM 1448 O O . THR A 1 178 ? -9.047 -7.625 6.527 1 95.81 178 THR A O 1
ATOM 1451 N N . ASP A 1 179 ? -8.719 -9.477 7.77 1 97.5 179 ASP A N 1
ATOM 1452 C CA . ASP A 1 179 ? -7.348 -9.102 8.117 1 97.5 179 ASP A CA 1
ATOM 1453 C C . ASP A 1 179 ? -6.379 -9.453 6.988 1 97.5 179 ASP A C 1
ATOM 1455 O O . ASP A 1 179 ? -6.75 -10.148 6.039 1 97.5 179 ASP A O 1
ATOM 1459 N N . GLU A 1 180 ? -5.215 -8.898 7.09 1 97.75 180 GLU A N 1
ATOM 1460 C 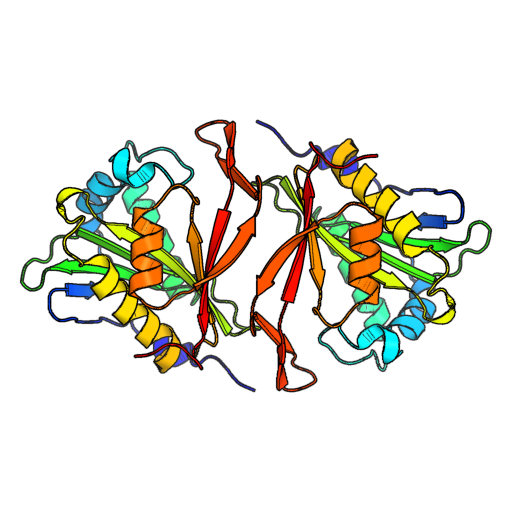CA . GLU A 1 180 ? -4.16 -9.133 6.105 1 97.75 180 GLU A CA 1
ATOM 1461 C C . GLU A 1 180 ? -2.801 -9.281 6.781 1 97.75 180 GLU A C 1
ATOM 1463 O O . GLU A 1 180 ? -2.443 -8.484 7.652 1 97.75 180 GLU A O 1
ATOM 1468 N N . ALA A 1 181 ? -2.111 -10.289 6.461 1 98.62 181 ALA A N 1
ATOM 1469 C CA . ALA A 1 181 ? -0.714 -10.461 6.852 1 98.62 181 ALA A CA 1
ATOM 1470 C C . ALA A 1 181 ? 0.221 -10.172 5.68 1 98.62 181 ALA A C 1
ATOM 1472 O O . ALA A 1 181 ? -0.07 -10.547 4.539 1 98.62 181 ALA A O 1
ATOM 1473 N N . VAL A 1 182 ? 1.299 -9.531 5.973 1 98.75 182 VAL A N 1
ATOM 1474 C CA . VAL A 1 182 ? 2.264 -9.219 4.926 1 98.75 182 VAL A CA 1
ATOM 1475 C C . VAL A 1 182 ? 3.609 -9.859 5.254 1 98.75 182 VAL A C 1
ATOM 1477 O O . VAL A 1 182 ? 4.141 -9.68 6.352 1 98.75 182 VAL A O 1
ATOM 1480 N N . TYR A 1 183 ? 4.086 -10.594 4.332 1 98.75 183 TYR A N 1
ATOM 1481 C CA . TYR A 1 183 ? 5.402 -11.227 4.387 1 98.75 183 TYR A CA 1
ATOM 1482 C C . TYR A 1 183 ? 6.367 -10.555 3.414 1 98.75 183 TYR A C 1
ATOM 1484 O O . TYR A 1 183 ? 5.98 -10.195 2.301 1 98.75 183 TYR A O 1
ATOM 1492 N N . CYS A 1 184 ? 7.613 -10.461 3.857 1 98.56 184 CYS A N 1
ATOM 1493 C CA . CYS A 1 184 ? 8.562 -9.727 3.021 1 98.56 184 CYS A CA 1
ATOM 1494 C C . CYS A 1 184 ? 9.891 -10.461 2.936 1 98.56 184 CYS A C 1
ATOM 1496 O O . CYS A 1 184 ? 10.305 -11.125 3.889 1 98.56 184 CYS A O 1
ATOM 1498 N N . ALA A 1 185 ? 10.523 -10.352 1.835 1 98.5 185 ALA A N 1
ATOM 1499 C CA . ALA A 1 185 ? 11.906 -10.758 1.59 1 98.5 185 ALA A CA 1
ATOM 1500 C C . ALA A 1 185 ? 12.727 -9.586 1.063 1 98.5 185 ALA A C 1
ATOM 1502 O O . ALA A 1 185 ? 12.25 -8.805 0.236 1 98.5 185 ALA A O 1
ATOM 1503 N N . LEU A 1 186 ? 13.914 -9.461 1.556 1 98.25 186 LEU A N 1
ATOM 1504 C CA . LEU A 1 186 ? 14.836 -8.414 1.118 1 98.25 186 LEU A CA 1
ATOM 1505 C C . LEU A 1 186 ? 16 -9.016 0.346 1 98.25 186 LEU A C 1
ATOM 1507 O O . LEU A 1 186 ? 16.516 -10.07 0.712 1 98.25 186 LEU A O 1
ATOM 1511 N N . SER A 1 187 ? 16.391 -8.289 -0.698 1 96.5 187 SER A N 1
ATOM 1512 C CA . SER A 1 187 ? 17.469 -8.773 -1.538 1 96.5 187 SER A CA 1
ATOM 1513 C C . SER A 1 187 ? 18.75 -8.961 -0.729 1 96.5 187 SER A C 1
ATOM 1515 O O . SER A 1 187 ? 19.578 -9.812 -1.059 1 96.5 187 SER A O 1
ATOM 1517 N N . THR A 1 188 ? 18.938 -8.281 0.35 1 94.56 188 THR A N 1
ATOM 1518 C CA . THR A 1 188 ? 20.172 -8.273 1.14 1 94.56 188 THR A CA 1
ATOM 1519 C C . THR A 1 188 ? 20.203 -9.453 2.107 1 94.56 188 THR A C 1
ATOM 1521 O O . THR A 1 188 ? 21.266 -9.891 2.529 1 94.56 188 THR A O 1
ATOM 1524 N N . THR A 1 189 ? 19.094 -10.039 2.404 1 93.69 189 THR A N 1
ATOM 1525 C CA . THR A 1 189 ? 19.078 -11.07 3.439 1 93.69 189 THR A CA 1
ATOM 1526 C C . THR A 1 189 ? 18.484 -12.367 2.91 1 93.69 189 THR A C 1
ATOM 1528 O O . THR A 1 189 ? 18.609 -13.414 3.543 1 93.69 189 THR A O 1
ATOM 1531 N N . TRP A 1 190 ? 17.875 -12.281 1.75 1 95.25 190 TRP A N 1
ATOM 1532 C CA . TRP A 1 190 ? 17.234 -13.469 1.186 1 95.25 190 TRP A CA 1
ATOM 1533 C C . TRP A 1 190 ? 18.281 -14.484 0.747 1 95.25 190 TRP A C 1
ATOM 1535 O O . TRP A 1 190 ? 19.234 -14.141 0.057 1 95.25 190 TRP A O 1
ATOM 1545 N N . LYS A 1 191 ? 18.188 -15.719 1.405 1 85.38 191 LYS A N 1
ATOM 1546 C CA . LYS A 1 191 ? 19.156 -16.766 1.086 1 85.38 191 LYS A CA 1
ATOM 1547 C C . LYS A 1 191 ? 18.75 -17.516 -0.187 1 85.38 191 LYS A C 1
ATOM 1549 O O . LYS A 1 191 ? 17.672 -18.094 -0.258 1 85.38 191 LYS A O 1
ATOM 1554 N N . ARG A 1 192 ? 19.531 -17.375 -1.243 1 72.44 192 ARG A N 1
ATOM 1555 C CA . ARG A 1 192 ? 19.312 -17.969 -2.559 1 72.44 192 ARG A CA 1
ATOM 1556 C C . ARG A 1 192 ? 19.438 -19.484 -2.506 1 72.44 192 ARG A C 1
ATOM 1558 O O . ARG A 1 192 ? 20.172 -20.031 -1.68 1 72.44 192 ARG A O 1
ATOM 1565 N N . MET B 1 1 ? -23.719 -2.297 0.074 1 49.88 1 MET B N 1
ATOM 1566 C CA . MET B 1 1 ? -22.297 -2.045 -0.164 1 49.88 1 MET B CA 1
ATOM 1567 C C . MET B 1 1 ? -21.844 -0.785 0.562 1 49.88 1 MET B C 1
ATOM 1569 O O . MET B 1 1 ? -22.438 0.278 0.409 1 49.88 1 MET B O 1
ATOM 1573 N N . ARG B 1 2 ? -21.109 -1.109 1.549 1 56.72 2 ARG B N 1
ATOM 1574 C CA . ARG B 1 2 ? -20.625 0.092 2.225 1 56.72 2 ARG B CA 1
ATOM 1575 C C . ARG B 1 2 ? -19.922 1.024 1.247 1 56.72 2 ARG B C 1
ATOM 1577 O O . ARG B 1 2 ? -19.109 0.58 0.437 1 56.72 2 ARG B O 1
ATOM 1584 N N . SER B 1 3 ? -20.641 2.072 0.807 1 62.53 3 SER B N 1
ATOM 1585 C CA . SER B 1 3 ? -20.031 2.988 -0.151 1 62.53 3 SER B CA 1
ATOM 1586 C C . SER B 1 3 ? -19.641 4.305 0.512 1 62.53 3 SER B C 1
ATOM 1588 O O . SER B 1 3 ? -20.281 4.727 1.485 1 62.53 3 SER B O 1
ATOM 1590 N N . LEU B 1 4 ? -18.469 4.727 0.152 1 65.75 4 LEU B N 1
ATOM 1591 C CA . LEU B 1 4 ? -18.031 6.039 0.625 1 65.75 4 LEU B CA 1
ATOM 1592 C C . LEU B 1 4 ? -19 7.125 0.184 1 65.75 4 LEU B C 1
ATOM 1594 O O . LEU B 1 4 ? -19.578 7.039 -0.9 1 65.75 4 LEU B O 1
ATOM 1598 N N . ASP B 1 5 ? -19.469 7.871 1.091 1 67.25 5 ASP B N 1
ATOM 1599 C CA . ASP B 1 5 ? -20.188 9.062 0.676 1 67.25 5 ASP B CA 1
ATOM 1600 C C . ASP B 1 5 ? -19.234 10.188 0.304 1 67.25 5 ASP B C 1
ATOM 1602 O O . ASP B 1 5 ? -19.094 11.164 1.043 1 67.25 5 ASP B O 1
ATOM 1606 N N . LEU B 1 6 ? -18.531 9.938 -0.745 1 69.44 6 LEU B N 1
ATOM 1607 C CA . LEU B 1 6 ? -17.516 10.875 -1.191 1 69.44 6 LEU B CA 1
ATOM 1608 C C . LEU B 1 6 ? -18.141 12.086 -1.87 1 69.44 6 LEU B C 1
ATOM 1610 O O . LEU B 1 6 ? -17.594 13.195 -1.814 1 69.44 6 LEU B O 1
ATOM 1614 N N . ASP B 1 7 ? -19.25 11.844 -2.338 1 75.31 7 ASP B N 1
ATOM 1615 C CA . ASP B 1 7 ? -19.844 12.922 -3.121 1 75.31 7 ASP B CA 1
ATOM 1616 C C . ASP B 1 7 ? -20.156 14.133 -2.24 1 75.31 7 ASP B C 1
ATOM 1618 O O . ASP B 1 7 ? -19.828 15.266 -2.596 1 75.31 7 ASP B O 1
ATOM 1622 N N . ALA B 1 8 ? -20.734 13.93 -1.162 1 74.44 8 ALA B N 1
ATOM 1623 C CA . ALA B 1 8 ? -21.094 15.039 -0.282 1 74.44 8 ALA B CA 1
ATOM 1624 C C . ALA B 1 8 ? -19.859 15.664 0.343 1 74.44 8 ALA B C 1
ATOM 1626 O O . ALA B 1 8 ? -19.766 16.891 0.457 1 74.44 8 ALA B O 1
ATOM 1627 N N . ALA B 1 9 ? -18.891 14.766 0.606 1 80.56 9 ALA B N 1
ATOM 1628 C CA . ALA B 1 9 ? -17.688 15.227 1.299 1 80.56 9 ALA B CA 1
ATOM 1629 C C . ALA B 1 9 ? -16.812 16.078 0.38 1 80.56 9 ALA B C 1
ATOM 1631 O O . ALA B 1 9 ? -16.078 16.938 0.846 1 80.56 9 ALA B O 1
ATOM 1632 N N . PHE B 1 10 ? -17 15.898 -0.982 1 85.81 10 PHE B N 1
ATOM 1633 C CA . PHE B 1 10 ? -16.094 16.578 -1.913 1 85.81 10 PHE B CA 1
ATOM 1634 C C . PHE B 1 10 ? -16.844 17.656 -2.691 1 85.81 10 PHE B C 1
ATOM 1636 O O . PHE B 1 10 ? -16.266 18.281 -3.586 1 85.81 10 PHE B O 1
ATOM 1643 N N . ALA B 1 11 ? -18.109 17.891 -2.342 1 85.44 11 ALA B N 1
ATOM 1644 C CA . ALA B 1 11 ? -18.906 18.922 -3.008 1 85.44 11 ALA B CA 1
ATOM 1645 C C . ALA B 1 11 ? -18.359 20.312 -2.73 1 85.44 11 ALA B C 1
ATOM 1647 O O . ALA B 1 11 ? -18.328 21.172 -3.619 1 85.44 11 ALA B O 1
ATOM 1648 N N . SER B 1 12 ? -17.938 20.578 -1.496 1 91.62 12 SER B N 1
ATOM 1649 C CA . SER B 1 12 ? -17.234 21.781 -1.058 1 91.62 12 SER B CA 1
ATOM 1650 C C . SER B 1 12 ? -16.141 21.438 -0.039 1 91.62 12 SER B C 1
ATOM 1652 O O . SER B 1 12 ? -16.203 20.391 0.617 1 91.62 12 SER B O 1
ATOM 1654 N N . PHE B 1 13 ? -15.242 22.234 0.005 1 95.44 13 PHE B N 1
ATOM 1655 C CA . PHE B 1 13 ? -14.148 21.938 0.931 1 95.44 13 PHE B CA 1
ATOM 1656 C C . PHE B 1 13 ? -14.648 21.953 2.373 1 95.44 13 PHE B C 1
ATOM 1658 O O . PHE B 1 13 ? -15.273 22.922 2.809 1 95.44 13 PHE B O 1
ATOM 1665 N N . PRO B 1 14 ? -14.43 20.984 3.113 1 96.12 14 PRO B N 1
ATOM 1666 C CA . PRO B 1 14 ? -14.898 20.906 4.5 1 96.12 14 PRO B CA 1
ATOM 1667 C C . PRO B 1 14 ? -14.008 21.688 5.469 1 96.12 14 PRO B C 1
ATOM 1669 O O . PRO B 1 14 ? -12.969 21.172 5.898 1 96.12 14 PRO B O 1
ATOM 1672 N N . VAL B 1 15 ? -14.414 22.812 5.832 1 97.38 15 VAL B N 1
ATOM 1673 C CA . VAL B 1 15 ? -13.711 23.578 6.859 1 97.38 15 VAL B CA 1
ATOM 1674 C C . VAL B 1 15 ? -14.023 23 8.234 1 97.38 15 VAL B C 1
ATOM 1676 O O . VAL B 1 15 ? -15.188 22.75 8.562 1 97.38 15 VAL B O 1
ATOM 1679 N N . LEU B 1 16 ? -12.992 22.719 9.008 1 98.12 16 LEU B N 1
ATOM 1680 C CA . LEU B 1 16 ? -13.156 22.203 10.359 1 98.12 16 LEU B CA 1
ATOM 1681 C C . LEU B 1 16 ? -12.625 23.172 11.398 1 98.12 16 LEU B C 1
ATOM 1683 O O . LEU B 1 16 ? -11.648 23.891 11.148 1 98.12 16 LEU B O 1
ATOM 1687 N N . GLU B 1 17 ? -13.305 23.234 12.492 1 98.25 17 GLU B N 1
ATOM 1688 C CA . GLU B 1 17 ? -12.859 24.062 13.609 1 98.25 17 GLU B CA 1
ATOM 1689 C C . GLU B 1 17 ? -12.672 23.234 14.875 1 98.25 17 GLU B C 1
ATOM 1691 O O . GLU B 1 17 ? -13.477 22.344 15.164 1 98.25 17 GLU B O 1
ATOM 1696 N N . THR B 1 18 ? -11.625 23.438 15.484 1 98.31 18 THR B N 1
ATOM 1697 C CA . THR B 1 18 ? -11.352 22.844 16.781 1 98.31 18 THR B CA 1
ATOM 1698 C C . THR B 1 18 ? -11.227 23.922 17.859 1 98.31 18 THR B C 1
ATOM 1700 O O . THR B 1 18 ? -11.648 25.062 17.656 1 98.31 18 THR B O 1
ATOM 1703 N N . GLU B 1 19 ? -10.828 23.484 19.062 1 98.31 19 GLU B N 1
ATOM 1704 C CA . GLU B 1 19 ? -10.703 24.422 20.156 1 98.31 19 GLU B CA 1
ATOM 1705 C C . GLU B 1 19 ? -9.758 25.578 19.797 1 98.31 19 GLU B C 1
ATOM 1707 O O . GLU B 1 19 ? -10.078 26.75 20.031 1 98.31 19 GLU B O 1
ATOM 1712 N N . ARG B 1 20 ? -8.586 25.25 19.172 1 98.62 20 ARG B N 1
ATOM 1713 C CA . ARG B 1 20 ? -7.578 26.281 18.953 1 98.62 20 ARG B CA 1
ATOM 1714 C C . ARG B 1 20 ? -7.34 26.5 17.453 1 98.62 20 ARG B C 1
ATOM 1716 O O . ARG B 1 20 ? -6.723 27.484 17.062 1 98.62 20 ARG B O 1
ATOM 1723 N N . LEU B 1 21 ? -7.883 25.578 16.578 1 98.81 21 LEU B N 1
ATOM 1724 C CA . LEU B 1 21 ? -7.438 25.578 15.195 1 98.81 21 LEU B CA 1
ATOM 1725 C C . LEU B 1 21 ? -8.609 25.766 14.242 1 98.81 21 LEU B C 1
ATOM 1727 O O . LEU B 1 21 ? -9.75 25.422 14.57 1 98.81 21 LEU B O 1
ATOM 1731 N N . VAL B 1 22 ? -8.328 26.359 13.086 1 98.75 22 VAL B N 1
ATOM 1732 C CA . VAL B 1 22 ? -9.172 26.297 11.898 1 98.75 22 VAL B CA 1
ATOM 1733 C C . VAL B 1 22 ? -8.469 25.5 10.805 1 98.75 22 VAL B C 1
ATOM 1735 O O . VAL B 1 22 ? -7.312 25.766 10.469 1 98.75 22 VAL B O 1
ATOM 1738 N N . LEU B 1 23 ? -9.078 24.438 10.375 1 98.81 23 LEU B N 1
ATOM 1739 C CA . LEU B 1 23 ? -8.625 23.641 9.242 1 98.81 23 LEU B CA 1
ATOM 1740 C C . LEU B 1 23 ? -9.367 24.047 7.969 1 98.81 23 LEU B C 1
ATOM 1742 O O . LEU B 1 23 ? -10.578 23.812 7.855 1 98.81 23 LEU B O 1
ATOM 1746 N N . ARG B 1 24 ? -8.633 24.609 7.012 1 98.25 24 ARG B N 1
ATOM 1747 C CA . ARG B 1 24 ? -9.266 25.25 5.871 1 98.25 24 ARG B CA 1
ATOM 1748 C C . ARG B 1 24 ? -8.562 24.891 4.566 1 98.25 24 ARG B C 1
ATOM 1750 O O . ARG B 1 24 ? -7.5 24.266 4.586 1 98.25 24 ARG B O 1
ATOM 1757 N N . ALA B 1 25 ? -9.195 25.328 3.492 1 97.44 25 ALA B N 1
ATOM 1758 C CA . ALA B 1 25 ? -8.555 25.172 2.188 1 97.44 25 ALA B CA 1
ATOM 1759 C C . ALA B 1 25 ? -7.34 26.078 2.059 1 97.44 25 ALA B C 1
ATOM 1761 O O . ALA B 1 25 ? -7.293 27.156 2.666 1 97.44 25 ALA B O 1
ATOM 1762 N N . ALA B 1 26 ? -6.441 25.609 1.264 1 97.69 26 ALA B N 1
ATOM 1763 C CA . ALA B 1 26 ? -5.273 26.438 0.963 1 97.69 26 ALA B CA 1
ATOM 1764 C C . ALA B 1 26 ? -5.637 27.578 0.013 1 97.69 26 ALA B C 1
ATOM 1766 O O . ALA B 1 26 ? -6.566 27.453 -0.789 1 97.69 26 ALA B O 1
ATOM 1767 N N . THR B 1 27 ? -4.98 28.703 0.11 1 96 27 THR B N 1
ATOM 1768 C CA . THR B 1 27 ? -4.973 29.781 -0.862 1 96 27 THR B CA 1
ATOM 1769 C C . THR B 1 27 ? -3.551 30.094 -1.32 1 96 27 THR B C 1
ATOM 1771 O O . THR B 1 27 ? -2.584 29.641 -0.704 1 96 27 THR B O 1
ATOM 1774 N N . ASP B 1 28 ? -3.428 30.781 -2.355 1 95.12 28 ASP B N 1
ATOM 1775 C CA . ASP B 1 28 ? -2.113 31.141 -2.873 1 95.12 28 ASP B CA 1
ATOM 1776 C C . ASP B 1 28 ? -1.312 31.922 -1.834 1 95.12 28 ASP B C 1
ATOM 1778 O O . ASP B 1 28 ? -0.08 31.875 -1.824 1 95.12 28 ASP B O 1
ATOM 1782 N N . ASP B 1 29 ? -2.018 32.594 -1.007 1 96.81 29 ASP B N 1
ATOM 1783 C CA . ASP B 1 29 ? -1.372 33.406 0.005 1 96.81 29 ASP B CA 1
ATOM 1784 C C . ASP B 1 29 ? -0.666 32.562 1.053 1 96.81 29 ASP B C 1
ATOM 1786 O O . ASP B 1 29 ? 0.136 33.062 1.839 1 96.81 29 ASP B O 1
ATOM 1790 N N . ASP B 1 30 ? -0.881 31.281 1.054 1 98.38 30 ASP B N 1
ATOM 1791 C CA . ASP B 1 30 ? -0.278 30.375 2.031 1 98.38 30 ASP B CA 1
ATOM 1792 C C . ASP B 1 30 ? 1.113 29.938 1.586 1 98.38 30 ASP B C 1
ATOM 1794 O O . ASP B 1 30 ? 1.873 29.375 2.375 1 98.38 30 ASP B O 1
ATOM 1798 N N . ALA B 1 31 ? 1.481 30.219 0.362 1 98.31 31 ALA B N 1
ATOM 1799 C CA . ALA B 1 31 ? 2.691 29.672 -0.24 1 98.31 31 ALA B CA 1
ATOM 1800 C C . ALA B 1 31 ? 3.934 30.078 0.547 1 98.31 31 ALA B C 1
ATOM 1802 O O . ALA B 1 31 ? 4.793 29.25 0.845 1 98.31 31 ALA B O 1
ATOM 1803 N N . PRO B 1 32 ? 4.047 31.359 0.957 1 98.19 32 PRO B N 1
ATOM 1804 C CA . PRO B 1 32 ? 5.246 31.734 1.71 1 98.19 32 PRO B CA 1
ATOM 1805 C C . PRO B 1 32 ? 5.363 31 3.041 1 98.19 32 PRO B C 1
ATOM 1807 O O . PRO B 1 32 ? 6.457 30.578 3.42 1 98.19 32 PRO B O 1
ATOM 1810 N N . ASP B 1 33 ? 4.285 30.828 3.73 1 98.5 33 ASP B N 1
ATOM 1811 C CA . ASP B 1 33 ? 4.309 30.094 4.996 1 98.5 33 ASP B CA 1
ATOM 1812 C C . ASP B 1 33 ? 4.648 28.625 4.777 1 98.5 33 ASP B C 1
ATOM 1814 O O . ASP B 1 33 ? 5.457 28.062 5.508 1 98.5 33 ASP B O 1
ATOM 1818 N N . LEU B 1 34 ? 4.023 28.047 3.809 1 98.56 34 LEU B N 1
ATOM 1819 C CA . LEU B 1 34 ? 4.324 26.656 3.5 1 98.56 34 LEU B CA 1
ATOM 1820 C C . LEU B 1 34 ? 5.793 26.484 3.117 1 98.56 34 LEU B C 1
ATOM 1822 O O . LEU B 1 34 ? 6.43 25.5 3.506 1 98.56 34 LEU B O 1
ATOM 1826 N N . PHE B 1 35 ? 6.316 27.422 2.326 1 98.62 35 PHE B N 1
ATOM 1827 C CA . PHE B 1 35 ? 7.723 27.375 1.942 1 98.62 35 PHE B CA 1
ATOM 1828 C C . PHE B 1 35 ? 8.617 27.406 3.174 1 98.62 35 PHE B C 1
ATOM 1830 O O . PHE B 1 35 ? 9.578 26.641 3.268 1 98.62 35 PHE B O 1
ATOM 1837 N N . ARG B 1 36 ? 8.305 28.297 4.039 1 98.12 36 ARG B N 1
ATOM 1838 C CA . ARG B 1 36 ? 9.078 28.391 5.277 1 98.12 36 ARG B CA 1
ATOM 1839 C C . ARG B 1 36 ? 9.086 27.047 6.012 1 98.12 36 ARG B C 1
ATOM 1841 O O . ARG B 1 36 ? 10.133 26.594 6.48 1 98.12 36 ARG B O 1
ATOM 1848 N N . ILE B 1 37 ? 7.977 26.422 6.094 1 98.31 37 ILE B N 1
ATOM 1849 C CA . ILE B 1 37 ? 7.828 25.156 6.801 1 98.31 37 ILE B CA 1
ATOM 1850 C C . ILE B 1 37 ? 8.594 24.062 6.059 1 98.31 37 ILE B C 1
ATOM 1852 O O . ILE B 1 37 ? 9.383 23.328 6.664 1 98.31 37 ILE B O 1
ATOM 1856 N N . LEU B 1 38 ? 8.445 23.984 4.738 1 97.69 38 LEU B N 1
ATOM 1857 C CA . LEU B 1 38 ? 9.016 22.906 3.932 1 97.69 38 LEU B CA 1
ATOM 1858 C C . LEU B 1 38 ? 10.5 23.141 3.676 1 97.69 38 LEU B C 1
ATOM 1860 O O . LEU B 1 38 ? 11.195 22.25 3.188 1 97.69 38 LEU B O 1
ATOM 1864 N N . SER B 1 39 ? 10.953 24.312 3.992 1 97.81 39 SER B N 1
ATOM 1865 C CA . SER B 1 39 ? 12.375 24.609 3.834 1 97.81 39 SER B CA 1
ATOM 1866 C C . SER B 1 39 ? 13.156 24.266 5.098 1 97.81 39 SER B C 1
ATOM 1868 O O . SER B 1 39 ? 14.391 24.266 5.094 1 97.81 39 SER B O 1
ATOM 1870 N N . ASP B 1 40 ? 12.508 24 6.121 1 97.5 40 ASP B N 1
ATOM 1871 C CA . ASP B 1 40 ? 13.148 23.703 7.398 1 97.5 40 ASP B CA 1
ATOM 1872 C C . ASP B 1 40 ? 13.625 22.25 7.449 1 97.5 40 ASP B C 1
ATOM 1874 O O . ASP B 1 40 ? 12.828 21.328 7.34 1 97.5 40 ASP B O 1
ATOM 1878 N N . PRO B 1 41 ? 14.891 22.078 7.707 1 94.81 41 PRO B N 1
ATOM 1879 C CA . PRO B 1 41 ? 15.438 20.719 7.715 1 94.81 41 PRO B CA 1
ATOM 1880 C C . PRO B 1 41 ? 14.875 19.859 8.852 1 94.81 41 PRO B C 1
ATOM 1882 O O . PRO B 1 41 ? 14.805 18.625 8.727 1 94.81 41 PRO B O 1
ATOM 1885 N N . GLN B 1 42 ? 14.5 20.438 9.914 1 95.38 42 GLN B N 1
ATOM 1886 C CA . GLN B 1 42 ? 13.914 19.672 11.008 1 95.38 42 GLN B CA 1
ATOM 1887 C C . GLN B 1 42 ? 12.578 19.062 10.609 1 95.38 42 GLN B C 1
ATOM 1889 O O . GLN B 1 42 ? 12.289 17.906 10.922 1 95.38 42 GLN B O 1
ATOM 1894 N N . VAL B 1 43 ? 11.82 19.875 9.906 1 96.25 43 VAL B N 1
ATOM 1895 C CA . VAL B 1 43 ? 10.508 19.406 9.453 1 96.25 43 VAL B CA 1
ATOM 1896 C C . VAL B 1 43 ? 10.688 18.312 8.406 1 96.25 43 VAL B C 1
ATOM 1898 O O . VAL B 1 43 ? 9.984 17.297 8.438 1 96.25 43 VAL B O 1
ATOM 1901 N N . MET B 1 44 ? 11.648 18.484 7.559 1 94.31 44 MET B N 1
ATOM 1902 C CA . MET B 1 44 ? 11.789 17.641 6.371 1 94.31 44 MET B CA 1
ATOM 1903 C C . MET B 1 44 ? 12.633 16.406 6.672 1 94.31 44 MET B C 1
ATOM 1905 O O . MET B 1 44 ? 12.836 15.562 5.805 1 94.31 44 MET B O 1
ATOM 1909 N N . ARG B 1 45 ? 13.055 16.234 7.891 1 92.06 45 ARG B N 1
ATOM 1910 C CA . ARG B 1 45 ? 14.023 15.219 8.289 1 92.06 45 ARG B CA 1
ATOM 1911 C C . ARG B 1 45 ? 13.562 13.828 7.859 1 92.06 45 ARG B C 1
ATOM 1913 O O . ARG B 1 45 ? 14.375 13.008 7.406 1 92.06 45 ARG B O 1
ATOM 1920 N N . TYR B 1 46 ? 12.297 13.586 7.93 1 90.94 46 TYR B N 1
ATOM 1921 C CA . TYR B 1 46 ? 11.789 12.242 7.676 1 90.94 46 TYR B CA 1
ATOM 1922 C C . TYR B 1 46 ? 10.891 12.219 6.449 1 90.94 46 TYR B C 1
ATOM 1924 O O . TYR B 1 46 ? 10.117 11.281 6.258 1 90.94 46 TYR B O 1
ATOM 1932 N N . PHE B 1 47 ? 10.812 13.281 5.648 1 88.38 47 PHE B N 1
ATOM 1933 C CA . PHE B 1 47 ? 9.898 13.414 4.52 1 88.38 47 PHE B CA 1
ATOM 1934 C C . PHE B 1 47 ? 10.383 12.586 3.332 1 88.38 47 PHE B C 1
ATOM 1936 O O . PHE B 1 47 ? 9.609 12.305 2.414 1 88.38 47 PHE B O 1
ATOM 1943 N N . GLY B 1 48 ? 11.633 12.227 3.277 1 85.12 48 GLY B N 1
ATOM 1944 C CA . GLY B 1 48 ? 12.18 11.438 2.178 1 85.12 48 GLY B CA 1
ATOM 1945 C C . GLY B 1 48 ? 12.539 12.281 0.969 1 85.12 48 GLY B C 1
ATOM 1946 O O . GLY B 1 48 ? 12.656 11.758 -0.143 1 85.12 48 GLY B O 1
ATOM 1947 N N . ARG B 1 49 ? 12.555 13.562 1.101 1 86.62 49 ARG B N 1
ATOM 1948 C CA . ARG B 1 49 ? 12.984 14.484 0.051 1 86.62 49 ARG B CA 1
ATOM 1949 C C . ARG B 1 49 ? 13.695 15.695 0.642 1 86.62 49 ARG B C 1
ATOM 1951 O O . ARG B 1 49 ? 13.562 15.977 1.834 1 86.62 49 ARG B O 1
ATOM 1958 N N . ALA B 1 50 ? 14.297 16.406 -0.172 1 90.44 50 ALA B N 1
ATOM 1959 C CA . ALA B 1 50 ? 15.055 17.578 0.259 1 90.44 50 ALA B CA 1
ATOM 1960 C C . ALA B 1 50 ? 14.125 18.734 0.588 1 90.44 50 ALA B C 1
ATOM 1962 O O . ALA B 1 50 ? 13.039 18.859 0.019 1 90.44 50 ALA B O 1
ATOM 1963 N N . PRO B 1 51 ? 14.602 19.578 1.455 1 95.12 51 PRO B N 1
ATOM 1964 C CA . PRO B 1 51 ? 13.828 20.797 1.735 1 95.12 51 PRO B CA 1
ATOM 1965 C C . PRO B 1 51 ? 13.633 21.656 0.497 1 95.12 51 PRO B C 1
ATOM 1967 O O . PRO B 1 51 ? 14.453 21.641 -0.423 1 95.12 51 PRO B O 1
ATOM 1970 N N . ALA B 1 52 ? 12.508 22.312 0.504 1 96.56 52 ALA B N 1
ATOM 1971 C CA . ALA B 1 52 ? 12.25 23.266 -0.58 1 96.56 52 ALA B CA 1
ATOM 1972 C C . ALA B 1 52 ? 13.297 24.375 -0.606 1 96.56 52 ALA B C 1
ATOM 1974 O O . ALA B 1 52 ? 13.75 24.828 0.444 1 96.56 52 ALA B O 1
ATOM 1975 N N . THR B 1 53 ? 13.648 24.766 -1.827 1 97.25 53 THR B N 1
ATOM 1976 C CA . THR B 1 53 ? 14.688 25.797 -1.952 1 97.25 53 THR B CA 1
ATOM 1977 C C . THR B 1 53 ? 14.125 27.047 -2.609 1 97.25 53 THR B C 1
ATOM 1979 O O . THR B 1 53 ? 14.758 28.109 -2.584 1 97.25 53 THR B O 1
ATOM 1982 N N . VAL B 1 54 ? 12.922 26.906 -3.16 1 97.94 54 VAL B N 1
ATOM 1983 C CA . VAL B 1 54 ? 12.25 28.062 -3.766 1 97.94 54 VAL B CA 1
ATOM 1984 C C . VAL B 1 54 ? 10.766 28.016 -3.439 1 97.94 54 VAL B C 1
ATOM 1986 O O . VAL B 1 54 ? 10.195 26.938 -3.221 1 97.94 54 VAL B O 1
ATOM 1989 N N . VAL B 1 55 ? 10.172 29.109 -3.447 1 97.94 55 VAL B N 1
ATOM 1990 C CA . VAL B 1 55 ? 8.773 29.234 -3.051 1 97.94 55 VAL B CA 1
ATOM 1991 C C . VAL B 1 55 ? 7.879 28.562 -4.086 1 97.94 55 VAL B C 1
ATOM 1993 O O . VAL B 1 55 ? 6.785 28.094 -3.756 1 97.94 55 VAL B O 1
ATOM 1996 N N . GLU B 1 56 ? 8.312 28.422 -5.293 1 97.81 56 GLU B N 1
ATOM 1997 C CA . GLU B 1 56 ? 7.551 27.781 -6.359 1 97.81 56 GLU B CA 1
ATOM 1998 C C . GLU B 1 56 ? 7.254 26.328 -6.027 1 97.81 56 GLU B C 1
ATOM 2000 O O . GLU B 1 56 ? 6.195 25.797 -6.387 1 97.81 56 GLU B O 1
ATOM 2005 N N . GLN B 1 57 ? 8.086 25.719 -5.309 1 97.19 57 GLN B N 1
ATOM 2006 C CA . GLN B 1 57 ? 7.875 24.344 -4.887 1 97.19 57 GLN B CA 1
ATOM 2007 C C . GLN B 1 57 ? 6.703 24.234 -3.914 1 97.19 57 GLN B C 1
ATOM 2009 O O . GLN B 1 57 ? 5.93 23.281 -3.961 1 97.19 57 GLN B O 1
ATOM 2014 N N . ALA B 1 58 ? 6.598 25.203 -3.084 1 97.75 58 ALA B N 1
ATOM 2015 C CA . ALA B 1 58 ? 5.461 25.266 -2.172 1 97.75 58 ALA B CA 1
ATOM 2016 C C . ALA B 1 58 ? 4.16 25.516 -2.932 1 97.75 58 ALA B C 1
ATOM 2018 O O . ALA B 1 58 ? 3.135 24.906 -2.641 1 97.75 58 ALA B O 1
ATOM 2019 N N . ARG B 1 59 ? 4.215 26.375 -3.898 1 97.81 59 ARG B N 1
ATOM 2020 C CA . ARG B 1 59 ? 3.041 26.672 -4.723 1 97.81 59 ARG B CA 1
ATOM 2021 C C . ARG B 1 59 ? 2.586 25.422 -5.473 1 97.81 59 ARG B C 1
ATOM 2023 O O . ARG B 1 59 ? 1.385 25.156 -5.59 1 97.81 59 ARG B O 1
ATOM 2030 N N . GLU B 1 60 ? 3.545 24.766 -5.953 1 97.06 60 GLU B N 1
ATOM 2031 C CA . GLU B 1 60 ? 3.244 23.516 -6.645 1 97.06 60 GLU B CA 1
ATOM 2032 C C . GLU B 1 60 ? 2.561 22.516 -5.711 1 97.06 60 GLU B C 1
ATOM 2034 O O . GLU B 1 60 ? 1.625 21.828 -6.113 1 97.06 60 GLU B O 1
ATOM 2039 N N . ARG B 1 61 ? 3.033 22.453 -4.527 1 96.5 61 ARG B N 1
ATOM 2040 C CA . ARG B 1 61 ? 2.439 21.562 -3.535 1 96.5 61 ARG B CA 1
ATOM 2041 C C . ARG B 1 61 ? 0.996 21.953 -3.24 1 96.5 61 ARG B C 1
ATOM 2043 O O . ARG B 1 61 ? 0.12 21.094 -3.148 1 96.5 61 ARG B O 1
ATOM 2050 N N . LEU B 1 62 ? 0.757 23.188 -3.092 1 97.44 62 LEU B N 1
ATOM 2051 C CA . LEU B 1 62 ? -0.601 23.672 -2.863 1 97.44 62 LEU B CA 1
ATOM 2052 C C . LEU B 1 62 ? -1.51 23.312 -4.031 1 97.44 62 LEU B C 1
ATOM 2054 O O . LEU B 1 62 ? -2.635 22.844 -3.828 1 97.44 62 LEU B O 1
ATOM 2058 N N . THR B 1 63 ? -1.005 23.453 -5.199 1 96.44 63 THR B N 1
ATOM 2059 C CA . THR B 1 63 ? -1.767 23.141 -6.402 1 96.44 63 THR B CA 1
ATOM 2060 C C . THR B 1 63 ? -2.066 21.641 -6.469 1 96.44 63 THR B C 1
ATOM 2062 O O . THR B 1 63 ? -3.186 21.25 -6.801 1 96.44 63 THR B O 1
ATOM 2065 N N . MET B 1 64 ? -1.103 20.906 -6.145 1 95 64 MET B N 1
ATOM 2066 C CA . MET B 1 64 ? -1.258 19.453 -6.168 1 95 64 MET B CA 1
ATOM 2067 C C . MET B 1 64 ? -2.344 19 -5.195 1 95 64 MET B C 1
ATOM 2069 O O . MET B 1 64 ? -3.133 18.109 -5.508 1 95 64 MET B O 1
ATOM 2073 N N . THR B 1 65 ? -2.316 19.578 -4.055 1 94.25 65 THR B N 1
ATOM 2074 C CA . THR B 1 65 ? -3.301 19.188 -3.053 1 94.25 65 THR B CA 1
ATOM 2075 C C . THR B 1 65 ? -4.699 19.641 -3.465 1 94.25 65 THR B C 1
ATOM 2077 O O . THR B 1 65 ? -5.68 18.922 -3.225 1 94.25 65 THR B O 1
ATOM 2080 N N . ASP B 1 66 ? -4.793 20.766 -4.102 1 94.25 66 ASP B N 1
ATOM 2081 C CA . ASP B 1 66 ? -6.066 21.234 -4.641 1 94.25 66 ASP B CA 1
ATOM 2082 C C . ASP B 1 66 ? -6.578 20.297 -5.73 1 94.25 66 ASP B C 1
ATOM 2084 O O . ASP B 1 66 ? -7.773 19.984 -5.781 1 94.25 66 ASP B O 1
ATOM 2088 N N . ASP B 1 67 ? -5.707 19.938 -6.582 1 94.88 67 ASP B N 1
ATOM 2089 C CA . ASP B 1 67 ? -6.055 19.016 -7.656 1 94.88 67 ASP B CA 1
ATOM 2090 C C . ASP B 1 67 ? -6.547 17.688 -7.098 1 94.88 67 ASP B C 1
ATOM 2092 O O . ASP B 1 67 ? -7.504 17.094 -7.613 1 94.88 67 ASP B O 1
ATOM 2096 N N . ALA B 1 68 ? -5.863 17.219 -6.055 1 93.94 68 ALA B N 1
ATOM 2097 C CA . ALA B 1 68 ? -6.266 15.969 -5.422 1 93.94 68 ALA B CA 1
ATOM 2098 C C . ALA B 1 68 ? -7.676 16.062 -4.852 1 93.94 68 ALA B C 1
ATOM 2100 O O . ALA B 1 68 ? -8.453 15.109 -4.926 1 93.94 68 ALA B O 1
ATOM 2101 N N . PHE B 1 69 ? -8 17.172 -4.301 1 95.06 69 PHE B N 1
ATOM 2102 C CA . PHE B 1 69 ? -9.344 17.391 -3.773 1 95.06 69 PHE B CA 1
ATOM 2103 C C . PHE B 1 69 ? -10.375 17.359 -4.898 1 95.06 69 PHE B C 1
ATOM 2105 O O . PHE B 1 69 ? -11.398 16.688 -4.793 1 95.06 69 PHE B O 1
ATOM 2112 N N . ARG B 1 70 ? -10.039 18.031 -5.977 1 93 70 ARG B N 1
ATOM 2113 C CA . ARG B 1 70 ? -10.953 18.094 -7.117 1 93 70 ARG B CA 1
ATOM 2114 C C . ARG B 1 70 ? -11.141 16.719 -7.742 1 93 70 ARG B C 1
ATOM 2116 O O . ARG B 1 70 ? -12.227 16.406 -8.234 1 93 70 ARG B O 1
ATOM 2123 N N . ALA B 1 71 ? -10.141 15.992 -7.66 1 92.25 71 ALA B N 1
ATOM 2124 C CA . ALA B 1 71 ? -10.18 14.648 -8.219 1 92.25 71 ALA B CA 1
ATOM 2125 C C . ALA B 1 71 ? -10.773 13.656 -7.223 1 92.25 71 ALA B C 1
ATOM 2127 O O . ALA B 1 71 ? -10.875 12.461 -7.512 1 92.25 71 ALA B O 1
ATOM 2128 N N . ARG B 1 72 ? -11.062 14.133 -6 1 91.44 72 ARG B N 1
ATOM 2129 C CA . ARG B 1 72 ? -11.672 13.336 -4.941 1 91.44 72 ARG B CA 1
ATOM 2130 C C . ARG B 1 72 ? -10.734 12.234 -4.477 1 91.44 72 ARG B C 1
ATOM 2132 O O . ARG B 1 72 ? -11.172 11.109 -4.203 1 91.44 72 ARG B O 1
ATOM 2139 N N . GLU B 1 73 ? -9.477 12.539 -4.418 1 91.44 73 GLU B N 1
ATOM 2140 C CA . GLU B 1 73 ? -8.453 11.555 -4.062 1 91.44 73 GLU B CA 1
ATOM 2141 C C . GLU B 1 73 ? -7.93 11.789 -2.65 1 91.44 73 GLU B C 1
ATOM 2143 O O . GLU B 1 73 ? -7.273 10.922 -2.072 1 91.44 73 GLU B O 1
ATOM 2148 N N . GLY B 1 74 ? -8.195 12.883 -2.143 1 95.19 74 GLY B N 1
ATOM 2149 C CA . GLY B 1 74 ? -7.727 13.258 -0.817 1 95.19 74 GLY B CA 1
ATOM 2150 C C . GLY B 1 74 ? -8.07 14.68 -0.437 1 95.19 74 GLY B C 1
ATOM 2151 O O . GLY B 1 74 ? -8.5 15.469 -1.283 1 95.19 74 GLY B O 1
ATOM 2152 N N . ILE B 1 75 ? -7.969 14.961 0.752 1 97.12 75 ILE B N 1
ATOM 2153 C CA . ILE B 1 75 ? -8.195 16.297 1.297 1 97.12 75 ILE B CA 1
ATOM 2154 C C . ILE B 1 75 ? -7.012 16.703 2.166 1 97.12 75 ILE B C 1
ATOM 2156 O O . ILE B 1 75 ? -6.598 15.961 3.059 1 97.12 75 ILE B O 1
ATOM 2160 N N . ARG B 1 76 ? -6.473 17.812 1.86 1 98.25 76 ARG B N 1
ATOM 2161 C CA . ARG B 1 76 ? -5.449 18.406 2.717 1 98.25 76 ARG B CA 1
ATOM 2162 C C . ARG B 1 76 ? -5.906 19.75 3.281 1 98.25 76 ARG B C 1
ATOM 2164 O O . ARG B 1 76 ? -6.312 20.641 2.531 1 98.25 76 ARG B O 1
ATOM 2171 N N . TRP B 1 77 ? -5.836 19.875 4.551 1 98.62 77 TRP B N 1
ATOM 2172 C CA . TRP B 1 77 ? -6.223 21.094 5.254 1 98.62 77 TRP B CA 1
ATOM 2173 C C . TRP B 1 77 ? -4.996 21.922 5.621 1 98.62 77 TRP B C 1
ATOM 2175 O O . TRP B 1 77 ? -3.973 21.375 6.039 1 98.62 77 TRP B O 1
ATOM 2185 N N . VAL B 1 78 ? -5.133 23.141 5.445 1 98.69 78 VAL B N 1
ATOM 2186 C CA . VAL B 1 78 ? -4.227 24.094 6.074 1 98.69 78 VAL B CA 1
ATOM 2187 C C . VAL B 1 78 ? -4.633 24.328 7.527 1 98.69 78 VAL B C 1
ATOM 2189 O O . VAL B 1 78 ? -5.824 24.453 7.832 1 98.69 78 VAL B O 1
ATOM 2192 N N . LEU B 1 79 ? -3.641 24.391 8.359 1 98.88 79 LEU B N 1
ATOM 2193 C CA . LEU B 1 79 ? -3.881 24.672 9.766 1 98.88 79 LEU B CA 1
ATOM 2194 C C . LEU B 1 79 ? -3.555 26.125 10.102 1 98.88 79 LEU B C 1
ATOM 2196 O O . LEU B 1 79 ? -2.477 26.625 9.758 1 98.88 79 LEU B O 1
ATOM 2200 N N . SER B 1 80 ? -4.422 26.797 10.719 1 98.75 80 SER B N 1
ATOM 2201 C CA . SER B 1 80 ? -4.199 28.125 11.297 1 98.75 80 SER B CA 1
ATOM 2202 C C . SER B 1 80 ? -4.766 28.203 12.711 1 98.75 80 SER B C 1
ATOM 2204 O O . SER B 1 80 ? -5.711 27.484 13.047 1 98.75 80 SER B O 1
ATOM 2206 N N . LEU B 1 81 ? -4.121 29 13.555 1 98.44 81 LEU B N 1
ATOM 2207 C CA . LEU B 1 81 ? -4.695 29.281 14.867 1 98.44 81 LEU B CA 1
ATOM 2208 C C . LEU B 1 81 ? -5.949 30.141 14.734 1 98.44 81 LEU B C 1
ATOM 2210 O O . LEU B 1 81 ? -6.02 31.016 13.867 1 98.44 81 LEU B O 1
ATOM 2214 N N . ARG B 1 82 ? -6.914 29.859 15.594 1 97.75 82 ARG B N 1
ATOM 2215 C CA . ARG B 1 82 ? -8.086 30.719 15.609 1 97.75 82 ARG B CA 1
ATOM 2216 C C . ARG B 1 82 ? -7.691 32.188 15.82 1 97.75 82 ARG B C 1
ATOM 2218 O O . ARG B 1 82 ? -6.887 32.5 16.703 1 97.75 82 ARG B O 1
ATOM 2225 N N . GLY B 1 83 ? -8.195 33.062 14.984 1 96.12 83 GLY B N 1
ATOM 2226 C CA . GLY B 1 83 ? -7.91 34.469 15.086 1 96.12 83 GLY B CA 1
ATOM 2227 C C . GLY B 1 83 ? -6.641 34.875 14.367 1 96.12 83 GLY B C 1
ATOM 2228 O O . GLY B 1 83 ? -6.309 36.062 14.305 1 96.12 83 GLY B O 1
ATOM 2229 N N . ASP B 1 84 ? -5.871 33.969 13.859 1 96.56 84 ASP B N 1
ATOM 2230 C CA . ASP B 1 84 ? -4.66 34.188 13.078 1 96.56 84 ASP B CA 1
ATOM 2231 C C . ASP B 1 84 ? -4.656 33.375 11.797 1 96.56 84 ASP B C 1
ATOM 2233 O O . ASP B 1 84 ? -4.395 32.156 11.836 1 96.56 84 ASP B O 1
ATOM 2237 N N . PRO B 1 85 ? -4.887 34 10.695 1 94.88 85 PRO B N 1
ATOM 2238 C CA . PRO B 1 85 ? -5.055 33.25 9.453 1 94.88 85 PRO B CA 1
ATOM 2239 C C . PRO B 1 85 ? -3.744 32.656 8.93 1 94.88 85 PRO B C 1
ATOM 2241 O O . PRO B 1 85 ? -3.746 31.906 7.953 1 94.88 85 PRO B O 1
ATOM 2244 N N . ARG B 1 86 ? -2.623 32.875 9.594 1 97.12 86 ARG B N 1
ATOM 2245 C CA . ARG B 1 86 ? -1.323 32.406 9.156 1 97.12 86 ARG B CA 1
ATOM 2246 C C . ARG B 1 86 ? -1.28 30.875 9.18 1 97.12 86 ARG B C 1
ATOM 2248 O O . ARG B 1 86 ? -1.729 30.25 10.148 1 97.12 86 ARG B O 1
ATOM 2255 N N . MET B 1 87 ? -0.769 30.312 8.07 1 98.5 87 MET B N 1
ATOM 2256 C CA . MET B 1 87 ? -0.583 28.875 8.016 1 98.5 87 MET B CA 1
ATOM 2257 C C . MET B 1 87 ? 0.527 28.422 8.969 1 98.5 87 MET B C 1
ATOM 2259 O O . MET B 1 87 ? 1.638 28.953 8.914 1 98.5 87 MET B O 1
ATOM 2263 N N . ILE B 1 88 ? 0.27 27.484 9.812 1 98.81 88 ILE B N 1
ATOM 2264 C CA . ILE B 1 88 ? 1.285 27.016 10.742 1 98.81 88 ILE B CA 1
ATOM 2265 C C . ILE B 1 88 ? 1.6 25.547 10.453 1 98.81 88 ILE B C 1
ATOM 2267 O O . ILE B 1 88 ? 2.473 24.953 11.094 1 98.81 88 ILE B O 1
ATOM 2271 N N . GLY B 1 89 ? 0.886 24.906 9.523 1 98.69 89 GLY B N 1
ATOM 2272 C CA . GLY B 1 89 ? 1.065 23.516 9.133 1 98.69 89 GLY B CA 1
ATOM 2273 C C . GLY B 1 89 ? -0.057 22.984 8.258 1 98.69 89 GLY B C 1
ATOM 2274 O O . GLY B 1 89 ? -0.867 23.766 7.746 1 98.69 89 GLY B O 1
ATOM 2275 N N . SER B 1 90 ? -0.059 21.703 7.988 1 98.75 90 SER B N 1
ATOM 2276 C CA . SER B 1 90 ? -1.133 21.062 7.23 1 98.75 90 SER B CA 1
ATOM 2277 C C . SER B 1 90 ? -1.286 19.594 7.617 1 98.75 90 SER B C 1
ATOM 2279 O O . SER B 1 90 ? -0.393 19.016 8.234 1 98.75 90 SER B O 1
ATOM 2281 N N . CYS B 1 91 ? -2.391 19.062 7.371 1 98.69 91 CYS B N 1
ATOM 2282 C CA . CYS B 1 91 ? -2.67 17.641 7.531 1 98.69 91 CYS B CA 1
ATOM 2283 C C . CYS B 1 91 ? -3.662 17.15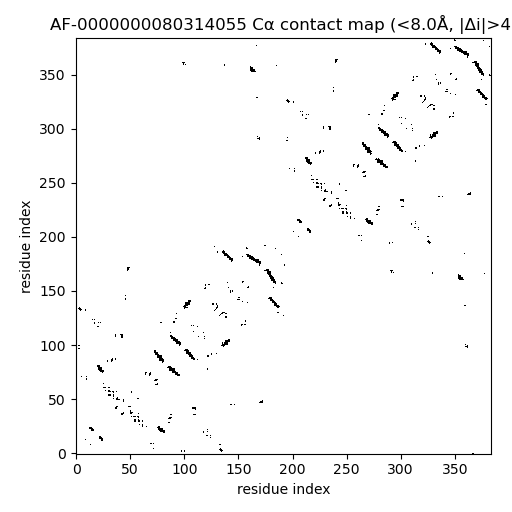6 6.48 1 98.69 91 CYS B C 1
ATOM 2285 O O . CYS B 1 91 ? -4.379 17.969 5.879 1 98.69 91 CYS B O 1
ATOM 2287 N N . SER B 1 92 ? -3.645 15.883 6.254 1 98.5 92 SER B N 1
ATOM 2288 C CA . SER B 1 92 ? -4.434 15.391 5.125 1 98.5 92 SER B CA 1
ATOM 2289 C C . SER B 1 92 ? -4.922 13.969 5.371 1 98.5 92 SER B C 1
ATOM 2291 O O . SER B 1 92 ? -4.379 13.258 6.215 1 98.5 92 SER B O 1
ATOM 2293 N N . ILE B 1 93 ? -5.969 13.609 4.754 1 97.94 93 ILE B N 1
ATOM 2294 C CA . ILE B 1 93 ? -6.348 12.242 4.406 1 97.94 93 ILE B CA 1
ATOM 2295 C C . ILE B 1 93 ? -6.203 12.039 2.9 1 97.94 93 ILE B C 1
ATOM 2297 O O . ILE B 1 93 ? -6.898 12.68 2.109 1 97.94 93 ILE B O 1
ATOM 2301 N N . TRP B 1 94 ? -5.293 11.211 2.51 1 96.38 94 TRP B N 1
ATOM 2302 C CA . TRP B 1 94 ? -5.008 11.008 1.095 1 96.38 94 TRP B CA 1
ATOM 2303 C C . TRP B 1 94 ? -4.895 9.523 0.773 1 96.38 94 TRP B C 1
ATOM 2305 O O . TRP B 1 94 ? -5.133 8.672 1.638 1 96.38 94 TRP B O 1
ATOM 2315 N N . ARG B 1 95 ? -4.684 9.219 -0.472 1 94.12 95 ARG B N 1
ATOM 2316 C CA . ARG B 1 95 ? -4.633 7.832 -0.927 1 94.12 95 ARG B CA 1
ATOM 2317 C C . ARG B 1 95 ? -5.875 7.066 -0.486 1 94.12 95 ARG B C 1
ATOM 2319 O O . ARG B 1 95 ? -5.766 5.984 0.098 1 94.12 95 ARG B O 1
ATOM 2326 N N . ILE B 1 96 ? -6.988 7.668 -0.717 1 94.19 96 ILE B N 1
ATOM 2327 C CA . ILE B 1 96 ? -8.258 7.055 -0.34 1 94.19 96 ILE B CA 1
ATOM 2328 C C . ILE B 1 96 ? -8.516 5.828 -1.21 1 94.19 96 ILE B C 1
ATOM 2330 O O . ILE B 1 96 ? -8.578 5.93 -2.438 1 94.19 96 ILE B O 1
ATOM 2334 N N . ASP B 1 97 ? -8.594 4.711 -0.605 1 93.81 97 ASP B N 1
ATOM 2335 C CA . ASP B 1 97 ? -8.953 3.447 -1.243 1 93.81 97 ASP B CA 1
ATOM 2336 C C . ASP B 1 97 ? -10.453 3.184 -1.145 1 93.81 97 ASP B C 1
ATOM 2338 O O . ASP B 1 97 ? -10.938 2.701 -0.119 1 93.81 97 ASP B O 1
ATOM 2342 N N . ARG B 1 98 ? -11.102 3.404 -2.203 1 91.69 98 ARG B N 1
ATOM 2343 C CA . ARG B 1 98 ? -12.555 3.312 -2.199 1 91.69 98 ARG B CA 1
ATOM 2344 C C . ARG B 1 98 ? -13.016 1.869 -2.029 1 91.69 98 ARG B C 1
ATOM 2346 O O . ARG B 1 98 ? -14.078 1.611 -1.458 1 91.69 98 ARG B O 1
ATOM 2353 N N . LYS B 1 99 ? -12.211 0.988 -2.541 1 91.12 99 LYS B N 1
ATOM 2354 C CA . LYS B 1 99 ? -12.578 -0.423 -2.49 1 91.12 99 LYS B CA 1
ATOM 2355 C C . LYS B 1 99 ? -12.508 -0.959 -1.062 1 91.12 99 LYS B C 1
ATOM 2357 O O . LYS B 1 99 ? -13.383 -1.703 -0.627 1 91.12 99 LYS B O 1
ATOM 2362 N N . HIS B 1 100 ? -11.492 -0.566 -0.361 1 95.12 100 HIS B N 1
ATOM 2363 C CA . HIS B 1 100 ? -11.281 -1.124 0.97 1 95.12 100 HIS B CA 1
ATOM 2364 C C . HIS B 1 100 ? -11.609 -0.103 2.055 1 95.12 100 HIS B C 1
ATOM 2366 O O . HIS B 1 100 ? -11.391 -0.361 3.242 1 95.12 100 HIS B O 1
ATOM 2372 N N . LEU B 1 101 ? -12.039 1.135 1.638 1 95.19 101 LEU B N 1
ATOM 2373 C CA . LEU B 1 101 ? -12.5 2.189 2.537 1 95.19 101 LEU B CA 1
ATOM 2374 C C . LEU B 1 101 ? -11.398 2.58 3.52 1 95.19 101 LEU B C 1
ATOM 2376 O O . LEU B 1 101 ? -11.625 2.613 4.73 1 95.19 101 LEU B O 1
ATOM 2380 N N . ARG B 1 102 ? -10.312 2.838 2.98 1 97 102 ARG B N 1
ATOM 2381 C CA . ARG B 1 102 ? -9.156 3.205 3.791 1 97 102 ARG B CA 1
ATOM 2382 C C . ARG B 1 102 ? -8.531 4.5 3.289 1 97 102 ARG B C 1
ATOM 2384 O O . ARG B 1 102 ? -8.734 4.891 2.139 1 97 102 ARG B O 1
ATOM 2391 N N . GLY B 1 103 ? -7.844 5.203 4.125 1 97.31 103 GLY B N 1
ATOM 2392 C CA . GLY B 1 103 ? -7.055 6.379 3.795 1 97.31 103 GLY B CA 1
ATOM 2393 C C . GLY B 1 103 ? -5.781 6.492 4.613 1 97.31 103 GLY B C 1
ATOM 2394 O O . GLY B 1 103 ? -5.543 5.684 5.512 1 97.31 103 GLY B O 1
ATOM 2395 N N . GLU B 1 104 ? -4.988 7.426 4.254 1 98.56 104 GLU B N 1
ATOM 2396 C CA . GLU B 1 104 ? -3.713 7.672 4.922 1 98.56 104 GLU B CA 1
ATOM 2397 C C . GLU B 1 104 ? -3.607 9.117 5.398 1 98.56 104 GLU B C 1
ATOM 2399 O O . GLU B 1 104 ? -4.004 10.039 4.688 1 98.56 104 GLU B O 1
ATOM 2404 N N . VAL B 1 105 ? -3.104 9.25 6.582 1 98.69 105 VAL B N 1
ATOM 2405 C CA . VAL B 1 105 ? -2.914 10.609 7.078 1 98.69 105 VAL B CA 1
ATOM 2406 C C . VAL B 1 105 ? -1.466 11.047 6.855 1 98.69 105 VAL B C 1
ATOM 2408 O O . VAL B 1 105 ? -0.556 10.211 6.852 1 98.69 105 VAL B O 1
ATOM 2411 N N . GLY B 1 106 ? -1.257 12.258 6.637 1 98.06 106 GLY B N 1
ATOM 2412 C CA . GLY B 1 106 ? 0.009 12.969 6.594 1 98.06 106 GLY B CA 1
ATOM 2413 C C . GLY B 1 106 ? -0.076 14.367 7.172 1 98.06 106 GLY B C 1
ATOM 2414 O O . GLY B 1 106 ? -1.131 15.008 7.121 1 98.06 106 GLY B O 1
ATOM 2415 N N . TYR B 1 107 ? 1.019 14.812 7.73 1 98.44 107 TYR B N 1
ATOM 2416 C CA . TYR B 1 107 ? 0.93 16.109 8.383 1 98.44 107 TYR B CA 1
ATOM 2417 C C . TYR B 1 107 ? 2.318 16.688 8.648 1 98.44 107 TYR B C 1
ATOM 2419 O O . TYR B 1 107 ? 3.299 15.945 8.727 1 98.44 107 TYR B O 1
ATOM 2427 N N . GLU B 1 108 ? 2.346 17.922 8.703 1 98.06 108 GLU B N 1
ATOM 2428 C CA . GLU B 1 108 ? 3.52 18.672 9.148 1 98.06 108 GLU B CA 1
ATOM 2429 C C . GLU B 1 108 ? 3.117 19.953 9.875 1 98.06 108 GLU B C 1
ATOM 2431 O O . GLU B 1 108 ? 2.027 20.484 9.648 1 98.06 108 GLU B O 1
ATOM 2436 N N . LEU B 1 109 ? 3.896 20.391 10.711 1 98.19 109 LEU B N 1
ATOM 2437 C CA . LEU B 1 109 ? 3.705 21.578 11.539 1 98.19 109 LEU B CA 1
ATOM 2438 C C . LEU B 1 109 ? 4.992 22.391 11.625 1 98.19 109 LEU B C 1
ATOM 2440 O O . LEU B 1 109 ? 6.086 21.812 11.719 1 98.19 109 LEU B O 1
ATOM 2444 N N . ALA B 1 110 ? 4.84 23.688 11.656 1 98.12 110 ALA B N 1
ATOM 2445 C CA . ALA B 1 110 ? 5.996 24.547 11.883 1 98.12 110 ALA B CA 1
ATOM 2446 C C . ALA B 1 110 ? 6.668 24.234 13.219 1 98.12 110 ALA B C 1
ATOM 2448 O O . ALA B 1 110 ? 5.988 24.016 14.219 1 98.12 110 ALA B O 1
ATOM 2449 N N . PRO B 1 111 ? 7.984 24.266 13.203 1 97 111 PRO B N 1
ATOM 2450 C CA . PRO B 1 111 ? 8.711 23.828 14.398 1 97 111 PRO B CA 1
ATOM 2451 C C . PRO B 1 111 ? 8.352 24.656 15.633 1 97 111 PRO B C 1
ATOM 2453 O O . PRO B 1 111 ? 8.297 24.125 16.75 1 97 111 PRO B O 1
ATOM 2456 N N . GLU B 1 112 ? 8.078 25.875 15.469 1 96.56 112 GLU B N 1
ATOM 2457 C CA . GLU B 1 112 ? 7.785 26.734 16.609 1 96.56 112 GLU B CA 1
ATOM 2458 C C . GLU B 1 112 ? 6.457 26.359 17.25 1 96.56 112 GLU B C 1
ATOM 2460 O O . GLU B 1 112 ? 6.145 26.812 18.359 1 96.56 112 GLU B O 1
ATOM 2465 N N . GLN B 1 113 ? 5.691 25.547 16.609 1 97.5 113 GLN B N 1
ATOM 2466 C CA . GLN B 1 113 ? 4.395 25.125 17.141 1 97.5 113 GLN B CA 1
ATOM 2467 C C . GLN B 1 113 ? 4.465 23.719 17.734 1 97.5 113 GLN B C 1
ATOM 2469 O O . GLN B 1 113 ? 3.475 23.219 18.266 1 97.5 113 GLN B O 1
ATOM 2474 N N . TRP B 1 114 ? 5.617 23.031 17.688 1 96.75 114 TRP B N 1
ATOM 2475 C CA . TRP B 1 114 ? 5.766 21.656 18.172 1 96.75 114 TRP B CA 1
ATOM 2476 C C . TRP B 1 114 ? 5.609 21.594 19.688 1 96.75 114 TRP B C 1
ATOM 2478 O O . TRP B 1 114 ? 5.863 22.594 20.375 1 96.75 114 TRP B O 1
ATOM 2488 N N . GLY B 1 115 ? 5.141 20.453 20.125 1 96.12 115 GLY B N 1
ATOM 2489 C CA . GLY B 1 115 ? 5.098 20.203 21.547 1 96.12 115 GLY B CA 1
ATOM 2490 C C . GLY B 1 115 ? 3.943 20.891 22.25 1 96.12 115 GLY B C 1
ATOM 2491 O O . GLY B 1 115 ? 3.906 20.969 23.484 1 96.12 115 GLY B O 1
ATOM 2492 N N . ARG B 1 116 ? 3.002 21.406 21.453 1 97.31 116 ARG B N 1
ATOM 2493 C CA . ARG B 1 116 ? 1.891 22.156 22.031 1 97.31 116 ARG B CA 1
ATOM 2494 C C . ARG B 1 116 ? 0.583 21.391 21.906 1 97.31 116 ARG B C 1
ATOM 2496 O O . ARG B 1 116 ? -0.485 21.906 22.234 1 97.31 116 ARG B O 1
ATOM 2503 N N . GLY B 1 117 ? 0.63 20.203 21.344 1 98 117 GLY B N 1
ATOM 2504 C CA . GLY B 1 117 ? -0.552 19.359 21.219 1 98 117 GLY B CA 1
ATOM 2505 C C . GLY B 1 117 ? -1.445 19.766 20.062 1 98 117 GLY B C 1
ATOM 2506 O O . GLY B 1 117 ? -2.59 19.312 19.969 1 98 117 GLY B O 1
ATOM 2507 N N . LEU B 1 118 ? -0.955 20.625 19.172 1 98.69 118 LEU B N 1
ATOM 2508 C CA . LEU B 1 118 ? -1.772 21.156 18.078 1 98.69 118 LEU B CA 1
ATOM 2509 C C . LEU B 1 118 ? -2.037 20.094 17.016 1 98.69 118 LEU B C 1
ATOM 2511 O O . LEU B 1 118 ? -3.156 19.984 16.516 1 98.69 118 LEU B O 1
ATOM 2515 N N . MET B 1 119 ? -1.062 19.328 16.719 1 98.69 119 MET B N 1
ATOM 2516 C CA . MET B 1 119 ? -1.264 18.344 15.648 1 98.69 119 MET B CA 1
ATOM 2517 C C . MET B 1 119 ? -2.191 17.234 16.109 1 98.69 119 MET B C 1
ATOM 2519 O O . MET B 1 119 ? -3.086 16.812 15.367 1 98.69 119 MET B O 1
ATOM 2523 N N . PRO B 1 120 ? -2.025 16.719 17.375 1 98.5 120 PRO B N 1
ATOM 2524 C CA . PRO B 1 120 ? -3.037 15.773 17.844 1 98.5 120 PRO B CA 1
ATOM 2525 C C . PRO B 1 120 ? -4.453 16.344 17.781 1 98.5 120 PRO B C 1
ATOM 2527 O O . PRO B 1 120 ? -5.391 15.625 17.422 1 98.5 120 PRO B O 1
ATOM 2530 N N . GLU B 1 121 ? -4.562 17.578 18.094 1 98.62 121 GLU B N 1
ATOM 2531 C CA . GLU B 1 121 ? -5.859 18.25 18.031 1 98.62 121 GLU B CA 1
ATOM 2532 C C . GLU B 1 121 ? -6.387 18.266 16.594 1 98.62 121 GLU B C 1
ATOM 2534 O O . GLU B 1 121 ? -7.539 17.906 16.344 1 98.62 121 GLU B O 1
ATOM 2539 N N . ALA B 1 122 ? -5.59 18.609 15.641 1 98.81 122 ALA B N 1
ATOM 2540 C CA . ALA B 1 122 ? -5.961 18.656 14.227 1 98.81 122 ALA B CA 1
ATOM 2541 C C . ALA B 1 122 ? -6.281 17.266 13.695 1 98.81 122 ALA B C 1
ATOM 2543 O O . ALA B 1 122 ? -7.301 17.062 13.023 1 98.81 122 ALA B O 1
ATOM 2544 N N . LEU B 1 123 ? -5.379 16.312 14.031 1 98.75 123 LEU B N 1
ATOM 2545 C CA . LEU B 1 123 ? -5.52 14.961 13.5 1 98.75 123 LEU B CA 1
ATOM 2546 C C . LEU B 1 123 ? -6.789 14.305 14.023 1 98.75 123 LEU B C 1
ATOM 2548 O O . LEU B 1 123 ? -7.461 13.57 13.289 1 98.75 123 LEU B O 1
ATOM 2552 N N . ARG B 1 124 ? -7.133 14.539 15.281 1 98.62 124 ARG B N 1
ATOM 2553 C CA . ARG B 1 124 ? -8.375 13.992 15.82 1 98.62 124 ARG B CA 1
ATOM 2554 C C . ARG B 1 124 ? -9.578 14.484 15.016 1 98.62 124 ARG B C 1
ATOM 2556 O O . ARG B 1 124 ? -10.508 13.719 14.75 1 98.62 124 ARG B O 1
ATOM 2563 N N . ALA B 1 125 ? -9.539 15.711 14.641 1 98.5 125 ALA B N 1
ATOM 2564 C CA . ALA B 1 125 ? -10.641 16.297 13.891 1 98.5 125 ALA B CA 1
ATOM 2565 C C . ALA B 1 125 ? -10.781 15.664 12.516 1 98.5 125 ALA B C 1
ATOM 2567 O O . ALA B 1 125 ? -11.883 15.32 12.086 1 98.5 125 ALA B O 1
ATOM 2568 N N . ILE B 1 126 ? -9.664 15.43 11.844 1 98.38 126 ILE B N 1
ATOM 2569 C CA . ILE B 1 126 ? -9.797 14.922 10.484 1 98.38 126 ILE B CA 1
ATOM 2570 C C . ILE B 1 126 ? -10.055 13.422 10.516 1 98.38 126 ILE B C 1
ATOM 2572 O O . ILE B 1 126 ? -10.711 12.875 9.617 1 98.38 126 ILE B O 1
ATOM 2576 N N . VAL B 1 127 ? -9.57 12.758 11.508 1 98.5 127 VAL B N 1
ATOM 2577 C CA . VAL B 1 127 ? -9.875 11.344 11.648 1 98.5 127 VAL B CA 1
ATOM 2578 C C . VAL B 1 127 ? -11.367 11.156 11.906 1 98.5 127 VAL B C 1
ATOM 2580 O O . VAL B 1 127 ? -12 10.297 11.297 1 98.5 127 VAL B O 1
ATOM 2583 N N . ARG B 1 128 ? -11.93 12.031 12.758 1 97.81 128 ARG B N 1
ATOM 2584 C CA . ARG B 1 128 ? -13.367 12.008 12.977 1 97.81 128 ARG B CA 1
ATOM 2585 C C . ARG B 1 128 ? -14.125 12.266 11.672 1 97.81 128 ARG B C 1
ATOM 2587 O O . ARG B 1 128 ? -15.086 11.555 11.359 1 97.81 128 ARG B O 1
ATOM 2594 N N . PHE B 1 129 ? -13.695 13.219 10.953 1 96.94 129 PHE B N 1
ATOM 2595 C CA . PHE B 1 129 ? -14.281 13.516 9.648 1 96.94 129 PHE B CA 1
ATOM 2596 C C . PHE B 1 129 ? -14.18 12.305 8.727 1 96.94 129 PHE B C 1
ATOM 2598 O O . PHE B 1 129 ? -15.148 11.969 8.039 1 96.94 129 PHE B O 1
ATOM 2605 N N . GLY B 1 130 ? -13 11.656 8.703 1 96.56 130 GLY B N 1
ATOM 2606 C CA . GLY B 1 130 ? -12.773 10.477 7.875 1 96.56 130 GLY B CA 1
ATOM 2607 C C . GLY B 1 130 ? -13.734 9.344 8.18 1 96.56 130 GLY B C 1
ATOM 2608 O O . GLY B 1 130 ? -14.25 8.695 7.27 1 96.56 130 GLY B O 1
ATOM 2609 N N . PHE B 1 131 ? -13.992 9.117 9.469 1 96.56 131 PHE B N 1
ATOM 2610 C CA . PHE B 1 131 ? -14.852 8.016 9.867 1 96.56 131 PHE B CA 1
ATOM 2611 C C . PHE B 1 131 ? -16.328 8.398 9.742 1 96.56 131 PHE B C 1
ATOM 2613 O O . PHE B 1 131 ? -17.141 7.617 9.234 1 96.56 131 PHE B O 1
ATOM 2620 N N . ASP B 1 132 ? -16.656 9.609 10.062 1 94.62 132 ASP B N 1
ATOM 2621 C CA . ASP B 1 132 ? -18.062 9.969 10.203 1 94.62 132 ASP B CA 1
ATOM 2622 C C . ASP B 1 132 ? -18.625 10.484 8.883 1 94.62 132 ASP B C 1
ATOM 2624 O O . ASP B 1 132 ? -19.812 10.281 8.586 1 94.62 132 ASP B O 1
ATOM 2628 N N . VAL B 1 133 ? -17.797 11.156 8.148 1 93.75 133 VAL B N 1
ATOM 2629 C CA . VAL B 1 133 ? -18.281 11.82 6.949 1 93.75 133 VAL B CA 1
ATOM 2630 C C . VAL B 1 133 ? -17.844 11.039 5.711 1 93.75 133 VAL B C 1
ATOM 2632 O O . VAL B 1 133 ? -18.672 10.617 4.906 1 93.75 133 VAL B O 1
ATOM 2635 N N . LEU B 1 134 ? -16.562 10.766 5.617 1 93.69 134 LEU B N 1
ATOM 2636 C CA . LEU B 1 134 ? -16.062 10.016 4.465 1 93.69 134 LEU B CA 1
ATOM 2637 C C . LEU B 1 134 ? -16.453 8.547 4.566 1 93.69 134 LEU B C 1
ATOM 2639 O O . LEU B 1 134 ? -16.422 7.816 3.572 1 93.69 134 LEU B O 1
ATOM 2643 N N . ARG B 1 135 ? -16.719 8.078 5.781 1 94.44 135 ARG B N 1
ATOM 2644 C CA . ARG B 1 135 ? -17.141 6.715 6.07 1 94.44 135 ARG B CA 1
ATOM 2645 C C . ARG B 1 135 ? -16.031 5.719 5.777 1 94.44 135 ARG B C 1
ATOM 2647 O O . ARG B 1 135 ? -16.281 4.637 5.238 1 94.44 135 ARG B O 1
ATOM 2654 N N . LEU B 1 136 ? -14.875 6.137 6.004 1 96.12 136 LEU B N 1
ATOM 2655 C CA . LEU B 1 136 ? -13.75 5.211 5.949 1 96.12 136 LEU B CA 1
ATOM 2656 C C . LEU B 1 136 ? -13.859 4.156 7.047 1 96.12 136 LEU B C 1
ATOM 2658 O O . LEU B 1 136 ? -14.422 4.422 8.109 1 96.12 136 LEU B O 1
ATOM 2662 N N . HIS B 1 137 ? -13.359 2.998 6.746 1 97.31 137 HIS B N 1
ATOM 2663 C CA . HIS B 1 137 ? -13.297 1.941 7.75 1 97.31 137 HIS B CA 1
ATOM 2664 C C . HIS B 1 137 ? -11.977 1.994 8.523 1 97.31 137 HIS B C 1
ATOM 2666 O O . HIS B 1 137 ? -11.953 1.774 9.734 1 97.31 137 HIS B O 1
ATOM 2672 N N . GLY B 1 138 ? -10.914 2.266 7.785 1 98 138 GLY B N 1
ATOM 2673 C CA . GLY B 1 138 ? -9.594 2.371 8.391 1 98 138 GLY B CA 1
ATOM 2674 C C . GLY B 1 138 ? -8.812 3.584 7.922 1 98 138 GLY B C 1
ATOM 2675 O O . GLY B 1 138 ? -8.914 3.979 6.758 1 98 138 GLY B O 1
ATOM 2676 N N . ILE B 1 139 ? -8.031 4.129 8.797 1 98.62 139 ILE B N 1
ATOM 2677 C CA . ILE B 1 139 ? -7.102 5.207 8.492 1 98.62 139 ILE B CA 1
ATOM 2678 C C . ILE B 1 139 ? -5.707 4.84 8.992 1 98.62 139 ILE B C 1
ATOM 2680 O O . ILE B 1 139 ? -5.555 4.34 10.109 1 98.62 139 ILE B O 1
ATOM 2684 N N . GLU B 1 140 ? -4.73 5.031 8.141 1 98.81 140 GLU B N 1
ATOM 2685 C CA . GLU B 1 140 ? -3.379 4.652 8.539 1 98.81 140 GLU B CA 1
ATOM 2686 C C . GLU B 1 140 ? -2.43 5.844 8.469 1 98.81 140 GLU B C 1
ATOM 2688 O O . GLU B 1 140 ? -2.725 6.84 7.805 1 98.81 140 GLU B O 1
ATOM 2693 N N . GLY B 1 141 ? -1.417 5.805 9.203 1 98.62 141 GLY B N 1
ATOM 2694 C CA . GLY B 1 141 ? -0.251 6.672 9.133 1 98.62 141 GLY B CA 1
ATOM 2695 C C . GLY B 1 141 ? 1.048 5.91 8.953 1 98.62 141 GLY B C 1
ATOM 2696 O O . GLY B 1 141 ? 1.324 4.961 9.688 1 98.62 141 GLY B O 1
ATOM 2697 N N . ARG B 1 142 ? 1.794 6.281 7.977 1 98.06 142 ARG B N 1
ATOM 2698 C CA . ARG B 1 142 ? 3.088 5.672 7.688 1 98.06 142 ARG B CA 1
ATOM 2699 C C . ARG B 1 142 ? 4.23 6.621 8.031 1 98.06 142 ARG B C 1
ATOM 2701 O O . ARG B 1 142 ? 4.277 7.75 7.543 1 98.06 142 ARG B O 1
ATOM 2708 N N . ILE B 1 143 ? 5.145 6.145 8.867 1 98 143 ILE B N 1
ATOM 2709 C CA . ILE B 1 143 ? 6.184 7.051 9.336 1 98 143 ILE B CA 1
ATOM 2710 C C . ILE B 1 143 ? 7.523 6.32 9.391 1 98 143 ILE B C 1
ATOM 2712 O O . ILE B 1 143 ? 7.566 5.086 9.406 1 98 143 ILE B O 1
ATOM 2716 N N . ASP B 1 144 ? 8.57 7.16 9.336 1 96.81 144 ASP B N 1
ATOM 2717 C CA . ASP B 1 144 ? 9.867 6.637 9.758 1 96.81 144 ASP B CA 1
ATOM 2718 C C . ASP B 1 144 ? 9.859 6.262 11.234 1 96.81 144 ASP B C 1
ATOM 2720 O O . ASP B 1 144 ? 9.414 7.043 12.078 1 96.81 144 ASP B O 1
ATOM 2724 N N . PRO B 1 145 ? 10.32 5.074 11.57 1 96.69 145 PRO B N 1
ATOM 2725 C CA . PRO B 1 145 ? 10.258 4.645 12.969 1 96.69 145 PRO B CA 1
ATOM 2726 C C . PRO B 1 145 ? 11.039 5.566 13.898 1 96.69 145 PRO B C 1
ATOM 2728 O O . PRO B 1 145 ? 10.766 5.609 15.102 1 96.69 145 PRO B O 1
ATOM 2731 N N . ASP B 1 146 ? 11.953 6.277 13.375 1 95.56 146 ASP B N 1
ATOM 2732 C CA . ASP B 1 146 ? 12.742 7.195 14.195 1 95.56 146 ASP B CA 1
ATOM 2733 C C . ASP B 1 146 ? 12.016 8.523 14.383 1 95.56 146 ASP B C 1
ATOM 2735 O O . ASP B 1 146 ? 12.453 9.367 15.172 1 95.56 146 ASP B O 1
ATOM 2739 N N . ASN B 1 147 ? 10.984 8.766 13.625 1 96.12 147 ASN B N 1
ATOM 2740 C CA . ASN B 1 147 ? 10.172 9.961 13.812 1 96.12 147 ASN B CA 1
ATOM 2741 C C . ASN B 1 147 ? 9.25 9.82 15.023 1 96.12 147 ASN B C 1
ATOM 2743 O O . ASN B 1 147 ? 8.031 9.719 14.867 1 96.12 147 ASN B O 1
ATOM 2747 N N . ARG B 1 148 ? 9.82 9.906 16.141 1 96.25 148 ARG B N 1
ATOM 2748 C CA . ARG B 1 148 ? 9.117 9.672 17.406 1 96.25 148 ARG B CA 1
ATOM 2749 C C . ARG B 1 148 ? 8.008 10.695 17.609 1 96.25 148 ARG B C 1
ATOM 2751 O O . ARG B 1 148 ? 6.988 10.398 18.234 1 96.25 148 ARG B O 1
ATOM 2758 N N . GLY B 1 149 ? 8.266 11.914 17.141 1 96.31 149 GLY B N 1
ATOM 2759 C CA . GLY B 1 149 ? 7.227 12.93 17.219 1 96.31 149 GLY B CA 1
ATOM 2760 C C . GLY B 1 149 ? 5.941 12.523 16.516 1 96.31 149 GLY B C 1
ATOM 2761 O O . GLY B 1 149 ? 4.855 12.633 17.094 1 96.31 149 GLY B O 1
ATOM 2762 N N . SER B 1 150 ? 6.066 12.039 15.328 1 97.5 150 SER B N 1
ATOM 2763 C CA . SER B 1 150 ? 4.898 11.602 14.57 1 97.5 150 SER B CA 1
ATOM 2764 C C . SER B 1 150 ? 4.246 10.391 15.219 1 97.5 150 SER B C 1
ATOM 2766 O O . SER B 1 150 ? 3.018 10.273 15.25 1 97.5 150 SER B O 1
ATOM 2768 N N . ALA B 1 151 ? 5.051 9.453 15.727 1 98 151 ALA B N 1
ATOM 2769 C CA . ALA B 1 151 ? 4.52 8.281 16.422 1 98 151 ALA B CA 1
ATOM 2770 C C . ALA B 1 151 ? 3.656 8.688 17.609 1 98 151 ALA B C 1
ATOM 2772 O O . ALA B 1 151 ? 2.557 8.164 17.797 1 98 151 ALA B O 1
ATOM 2773 N N . ARG B 1 152 ? 4.141 9.586 18.375 1 97.75 152 ARG B N 1
ATOM 2774 C CA . ARG B 1 152 ? 3.418 10.055 19.547 1 97.75 152 ARG B CA 1
ATOM 2775 C C . ARG B 1 152 ? 2.09 10.695 19.156 1 97.75 152 ARG B C 1
ATOM 2777 O O . ARG B 1 152 ? 1.08 10.516 19.828 1 97.75 152 ARG B O 1
ATOM 2784 N N . VAL B 1 153 ? 2.117 11.492 18.062 1 98.25 153 VAL B N 1
ATOM 2785 C CA . VAL B 1 153 ? 0.89 12.109 17.578 1 98.25 153 VAL B CA 1
ATOM 2786 C C . VAL B 1 153 ? -0.14 11.023 17.266 1 98.25 153 VAL B C 1
ATOM 2788 O O . VAL B 1 153 ? -1.28 11.094 17.719 1 98.25 153 VAL B O 1
ATOM 2791 N N . LEU B 1 154 ? 0.242 10.016 16.516 1 98.5 154 LEU B N 1
ATOM 2792 C CA . LEU B 1 154 ? -0.656 8.945 16.094 1 98.5 154 LEU B CA 1
ATOM 2793 C C . LEU B 1 154 ? -1.188 8.18 17.312 1 98.5 154 LEU B C 1
ATOM 2795 O O . LEU B 1 154 ? -2.387 7.906 17.391 1 98.5 154 LEU B O 1
ATOM 2799 N N . GLU B 1 155 ? -0.319 7.887 18.203 1 98 155 GLU B N 1
ATOM 2800 C CA . GLU B 1 155 ? -0.721 7.164 19.406 1 98 155 GLU B CA 1
ATOM 2801 C C . GLU B 1 155 ? -1.703 7.984 20.25 1 98 155 GLU B C 1
ATOM 2803 O O . GLU B 1 155 ? -2.703 7.457 20.734 1 98 155 GLU B O 1
ATOM 2808 N N . LYS B 1 156 ? -1.404 9.242 20.391 1 97.62 156 LYS B N 1
ATOM 2809 C CA . LYS B 1 156 ? -2.266 10.133 21.172 1 97.62 156 LYS B CA 1
ATOM 2810 C C . LYS B 1 156 ? -3.662 10.211 20.562 1 97.62 156 LYS B C 1
ATOM 2812 O O . LYS B 1 156 ? -4.648 10.398 21.266 1 97.62 156 LYS B O 1
ATOM 2817 N N . VAL B 1 157 ? -3.73 10.07 19.266 1 98.12 157 VAL B N 1
ATOM 2818 C CA . VAL B 1 157 ? -5.004 10.203 18.562 1 98.12 157 VAL B CA 1
ATOM 2819 C C . VAL B 1 157 ? -5.711 8.852 18.516 1 98.12 157 VAL B C 1
ATOM 2821 O O . VAL B 1 157 ? -6.812 8.742 17.969 1 98.12 157 VAL B O 1
ATOM 2824 N N . GLY B 1 158 ? -5.074 7.785 18.969 1 98 158 GLY B N 1
ATOM 2825 C CA . GLY B 1 158 ? -5.758 6.508 19.125 1 98 158 GLY B CA 1
ATOM 2826 C C . GLY B 1 158 ? -5.336 5.48 18.094 1 98 158 GLY B C 1
ATOM 2827 O O . GLY B 1 158 ? -6 4.457 17.922 1 98 158 GLY B O 1
ATOM 2828 N N . PHE B 1 159 ? -4.301 5.73 17.359 1 98.5 159 PHE B N 1
ATOM 2829 C CA . PHE B 1 159 ? -3.766 4.738 16.438 1 98.5 159 PHE B CA 1
ATOM 2830 C C . PHE B 1 159 ? -2.902 3.719 17.172 1 98.5 159 PHE B C 1
ATOM 2832 O O . PHE B 1 159 ? -2.318 4.031 18.219 1 98.5 159 PHE B O 1
ATOM 2839 N N . ALA B 1 160 ? -2.828 2.545 16.609 1 97.81 160 ALA B N 1
ATOM 2840 C CA . ALA B 1 160 ? -1.928 1.501 17.094 1 97.81 160 ALA B CA 1
ATOM 2841 C C . ALA B 1 160 ? -1.019 1.003 15.969 1 97.81 160 ALA B C 1
ATOM 2843 O O . ALA B 1 160 ? -1.438 0.917 14.812 1 97.81 160 ALA B O 1
ATOM 2844 N N . GLN B 1 161 ? 0.216 0.667 16.312 1 98.38 161 GLN B N 1
ATOM 2845 C CA . GLN B 1 161 ? 1.141 0.164 15.297 1 98.38 161 GLN B CA 1
ATOM 2846 C C . GLN B 1 161 ? 0.748 -1.238 14.836 1 98.38 161 GLN B C 1
ATOM 2848 O O . GLN B 1 161 ? 0.528 -2.127 15.664 1 98.38 161 GLN B O 1
ATOM 2853 N N . GLU B 1 162 ? 0.682 -1.395 13.562 1 98.38 162 GLU B N 1
ATOM 2854 C CA . GLU B 1 162 ? 0.299 -2.701 13.039 1 98.38 162 GLU B CA 1
ATOM 2855 C C . GLU B 1 162 ? 1.394 -3.279 12.148 1 98.38 162 GLU B C 1
ATOM 2857 O O . GLU B 1 162 ? 1.336 -4.449 11.766 1 98.38 162 GLU B O 1
ATOM 2862 N N . ALA B 1 163 ? 2.371 -2.465 11.812 1 98.56 163 ALA B N 1
ATOM 2863 C CA . ALA B 1 163 ? 3.402 -2.963 10.914 1 98.56 163 ALA B CA 1
ATOM 2864 C C . ALA B 1 163 ? 4.75 -2.314 11.203 1 98.56 163 ALA B C 1
ATOM 2866 O O . ALA B 1 163 ? 4.809 -1.178 11.68 1 98.56 163 ALA B O 1
ATOM 2867 N N . TYR B 1 164 ? 5.773 -2.963 11.008 1 98.44 164 TYR B N 1
ATOM 2868 C CA . TYR B 1 164 ? 7.152 -2.51 10.883 1 98.44 164 TYR B CA 1
ATOM 2869 C C . TYR B 1 164 ? 7.832 -3.16 9.688 1 98.44 164 TYR B C 1
ATOM 2871 O O . TYR B 1 164 ? 8.148 -4.352 9.711 1 98.44 164 TYR B O 1
ATOM 2879 N N . PHE B 1 165 ? 8.055 -2.412 8.656 1 98.25 165 PHE B N 1
ATOM 2880 C CA . PHE B 1 165 ? 8.664 -2.896 7.422 1 98.25 165 PHE B CA 1
ATOM 2881 C C . PHE B 1 165 ? 10.141 -2.512 7.363 1 98.25 165 PHE B C 1
ATOM 2883 O O . PHE B 1 165 ? 10.484 -1.335 7.484 1 98.25 165 PHE B O 1
ATOM 2890 N N . ARG B 1 166 ? 10.969 -3.469 7.184 1 97.75 166 ARG B N 1
ATOM 2891 C CA . ARG B 1 166 ? 12.398 -3.205 7.055 1 97.75 166 ARG B CA 1
ATOM 2892 C C . ARG B 1 166 ? 12.75 -2.75 5.645 1 97.75 166 ARG B C 1
ATOM 2894 O O . ARG B 1 166 ? 12.328 -3.367 4.664 1 97.75 166 ARG B O 1
ATOM 2901 N N . GLU B 1 167 ? 13.445 -1.652 5.539 1 97.62 167 GLU B N 1
ATOM 2902 C CA . GLU B 1 167 ? 14.031 -1.168 4.297 1 97.62 167 GLU B CA 1
ATOM 2903 C C . GLU B 1 167 ? 12.984 -1.05 3.195 1 97.62 167 GLU B C 1
ATOM 2905 O O . GLU B 1 167 ? 13.227 -1.446 2.053 1 97.62 167 GLU B O 1
ATOM 2910 N N . SER B 1 168 ? 11.805 -0.535 3.545 1 96.88 168 SER B N 1
ATOM 2911 C CA . SER B 1 168 ? 10.688 -0.533 2.611 1 96.88 168 SER B CA 1
ATOM 2912 C C . SER B 1 168 ? 10.578 0.8 1.879 1 96.88 168 SER B C 1
ATOM 2914 O O . SER B 1 168 ? 9.82 0.924 0.912 1 96.88 168 SER B O 1
ATOM 2916 N N . TYR B 1 169 ? 11.312 1.74 2.266 1 95.5 169 TYR B N 1
ATOM 2917 C CA . TYR B 1 169 ? 11.227 3.078 1.691 1 95.5 169 TYR B CA 1
ATOM 2918 C C . TYR B 1 169 ? 12.594 3.549 1.195 1 95.5 169 TYR B C 1
ATOM 2920 O O . TYR B 1 169 ? 13.562 3.564 1.953 1 95.5 169 TYR B O 1
ATOM 2928 N N . TYR B 1 170 ? 12.648 3.938 -0.036 1 93.81 170 TYR B N 1
ATOM 2929 C CA . TYR B 1 170 ? 13.898 4.465 -0.578 1 93.81 170 TYR B CA 1
ATOM 2930 C C . TYR B 1 170 ? 13.969 5.977 -0.414 1 93.81 170 TYR B C 1
ATOM 2932 O O . TYR B 1 170 ? 13.164 6.707 -0.997 1 93.81 170 TYR B O 1
ATOM 2940 N N . ASP B 1 171 ? 14.875 6.418 0.35 1 91 171 ASP B N 1
ATOM 2941 C CA . ASP B 1 171 ? 15.148 7.836 0.558 1 91 171 ASP B CA 1
ATOM 2942 C C . ASP B 1 171 ? 16.125 8.367 -0.482 1 91 171 ASP B C 1
ATOM 2944 O O . ASP B 1 171 ? 17.328 8.117 -0.387 1 91 171 ASP B O 1
ATOM 2948 N N . GLU B 1 172 ? 15.633 9.109 -1.375 1 85.31 172 GLU B N 1
ATOM 2949 C CA . GLU B 1 172 ? 16.453 9.609 -2.469 1 85.31 172 GLU B CA 1
ATOM 2950 C C . GLU B 1 172 ? 17.5 10.602 -1.962 1 85.31 172 GLU B C 1
ATOM 2952 O O . GLU B 1 172 ? 18.578 10.719 -2.541 1 85.31 172 GLU B O 1
ATOM 2957 N N . GLN B 1 173 ? 17.109 11.336 -0.935 1 83.38 173 GLN B N 1
ATOM 2958 C CA . GLN B 1 173 ? 18.016 12.359 -0.413 1 83.38 173 GLN B CA 1
ATOM 2959 C C . GLN B 1 173 ? 19.312 11.742 0.091 1 83.38 173 GLN B C 1
ATOM 2961 O O . GLN B 1 173 ? 20.391 12.281 -0.157 1 83.38 173 GLN B O 1
ATOM 2966 N N . TYR B 1 174 ? 19.219 10.602 0.734 1 86.94 174 TYR B N 1
ATOM 2967 C CA . TYR B 1 174 ? 20.391 10.008 1.354 1 86.94 174 TYR B CA 1
ATOM 2968 C C . TYR B 1 174 ? 20.797 8.719 0.646 1 86.94 174 TYR B C 1
ATOM 2970 O O . TYR B 1 174 ? 21.719 8.031 1.073 1 86.94 174 TYR B O 1
ATOM 2978 N N . ASP B 1 175 ? 20.109 8.383 -0.392 1 89.75 175 ASP B N 1
ATOM 2979 C CA . ASP B 1 175 ? 20.406 7.207 -1.209 1 89.75 175 ASP B CA 1
ATOM 2980 C C . ASP B 1 175 ? 20.469 5.945 -0.352 1 89.75 175 ASP B C 1
ATOM 2982 O O . ASP B 1 175 ? 21.469 5.215 -0.398 1 89.75 175 ASP B O 1
ATOM 2986 N N . ARG B 1 176 ? 19.453 5.801 0.413 1 92.94 176 ARG B N 1
ATOM 2987 C CA . ARG B 1 176 ? 19.406 4.645 1.3 1 92.94 176 ARG B CA 1
ATOM 2988 C C . ARG B 1 176 ? 17.969 4.203 1.543 1 92.94 176 ARG B C 1
ATOM 2990 O O . ARG B 1 176 ? 17.031 4.996 1.4 1 92.94 176 ARG B O 1
ATOM 2997 N N . PHE B 1 177 ? 17.828 2.963 1.919 1 95.25 177 PHE B N 1
ATOM 2998 C CA . PHE B 1 177 ? 16.516 2.459 2.344 1 95.25 177 PHE B CA 1
ATOM 2999 C C . PHE B 1 177 ? 16.297 2.711 3.83 1 95.25 177 PHE B C 1
ATOM 3001 O O . PHE B 1 177 ? 17.234 2.572 4.633 1 95.25 177 PHE B O 1
ATOM 3008 N N . THR B 1 178 ? 15.094 3.092 4.094 1 95.88 178 THR B N 1
ATOM 3009 C CA . THR B 1 178 ? 14.711 3.262 5.492 1 95.88 178 THR B CA 1
ATOM 3010 C C . THR B 1 178 ? 13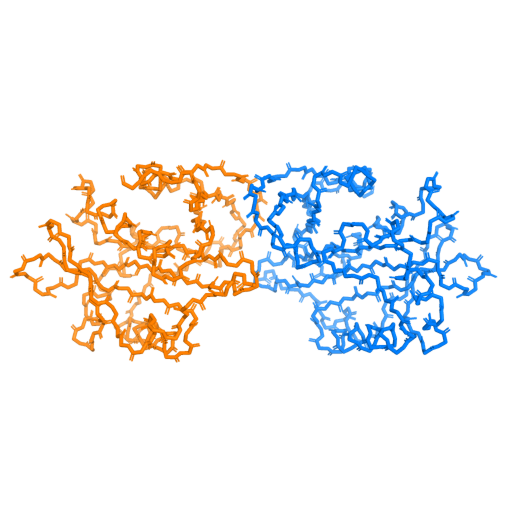.539 2.352 5.848 1 95.88 178 THR B C 1
ATOM 3012 O O . THR B 1 178 ? 12.844 1.849 4.961 1 95.88 178 THR B O 1
ATOM 3015 N N . ASP B 1 179 ? 13.43 2.117 7.117 1 97.56 179 ASP B N 1
ATOM 3016 C CA . ASP B 1 179 ? 12.297 1.345 7.617 1 97.56 179 ASP B CA 1
ATOM 3017 C C . ASP B 1 179 ? 11.031 2.197 7.664 1 97.56 179 ASP B C 1
ATOM 3019 O O . ASP B 1 179 ? 11.086 3.416 7.484 1 97.56 179 ASP B O 1
ATOM 3023 N N . GLU B 1 180 ? 9.938 1.524 7.812 1 97.81 180 GLU B N 1
ATOM 3024 C CA . GLU B 1 180 ? 8.633 2.18 7.898 1 97.81 180 GLU B CA 1
ATOM 3025 C C . GLU B 1 180 ? 7.75 1.516 8.953 1 97.81 180 GLU B C 1
ATOM 3027 O O . GLU B 1 180 ? 7.648 0.287 9 1 97.81 180 GLU B O 1
ATOM 3032 N N . ALA B 1 181 ? 7.207 2.281 9.797 1 98.62 181 ALA B N 1
ATOM 3033 C CA . ALA B 1 181 ? 6.172 1.829 10.727 1 98.62 181 ALA B CA 1
ATOM 3034 C C . ALA B 1 181 ? 4.793 2.303 10.281 1 98.62 181 ALA B C 1
ATOM 3036 O O . ALA B 1 181 ? 4.637 3.432 9.812 1 98.62 181 ALA B O 1
ATOM 3037 N N . VAL B 1 182 ? 3.83 1.44 10.438 1 98.75 182 VAL B N 1
ATOM 3038 C CA . VAL B 1 182 ? 2.471 1.8 10.047 1 98.75 182 VAL B CA 1
ATOM 3039 C C . VAL B 1 182 ? 1.549 1.723 11.258 1 98.75 182 VAL B C 1
ATOM 3041 O O . VAL B 1 182 ? 1.51 0.703 11.953 1 98.75 182 VAL B O 1
ATOM 3044 N N . TYR B 1 183 ? 0.896 2.793 11.5 1 98.75 183 TYR B N 1
ATOM 3045 C CA . TYR B 1 183 ? -0.117 2.904 12.539 1 98.75 183 TYR B CA 1
ATOM 3046 C C . TYR B 1 183 ? -1.515 2.979 11.938 1 98.75 183 TYR B C 1
ATOM 3048 O O . TYR B 1 183 ? -1.719 3.619 10.906 1 98.75 183 TYR B O 1
ATOM 3056 N N . CYS B 1 184 ? -2.457 2.334 12.633 1 98.56 184 CYS B N 1
ATOM 3057 C CA . CYS B 1 184 ? -3.793 2.268 12.055 1 98.56 184 CYS B CA 1
ATOM 3058 C C . CYS B 1 184 ? -4.859 2.545 13.102 1 98.56 184 CYS B C 1
ATOM 3060 O O . CYS B 1 184 ? -4.688 2.207 14.273 1 98.56 184 CYS B O 1
ATOM 3062 N N . ALA B 1 185 ? -5.895 3.168 12.703 1 98.5 185 ALA B N 1
ATOM 3063 C CA . ALA B 1 185 ? -7.141 3.332 13.445 1 98.5 185 ALA B CA 1
ATOM 3064 C C . ALA B 1 185 ? -8.328 2.781 12.664 1 98.5 185 ALA B C 1
ATOM 3066 O O . ALA B 1 185 ? -8.414 2.965 11.445 1 98.5 185 ALA B O 1
ATOM 3067 N N . LEU B 1 186 ? -9.195 2.09 13.336 1 98.19 186 LEU B N 1
ATOM 3068 C CA . LEU B 1 186 ? -10.398 1.536 12.734 1 98.19 186 LEU B CA 1
ATOM 3069 C C . LEU B 1 186 ? -11.648 2.254 13.25 1 98.19 186 LEU B C 1
ATOM 3071 O O . LEU B 1 186 ? -11.734 2.58 14.43 1 98.19 186 LEU B O 1
ATOM 3075 N N . SER B 1 187 ? -12.562 2.461 12.32 1 96.44 187 SER B N 1
ATOM 3076 C CA . SER B 1 187 ? -13.781 3.172 12.68 1 96.44 187 SER B CA 1
ATOM 3077 C C . SER B 1 187 ? -14.531 2.453 13.797 1 96.44 187 SER B C 1
ATOM 3079 O O . SER B 1 187 ? -15.234 3.086 14.586 1 96.44 187 SER B O 1
ATOM 3081 N N . THR B 1 188 ? -14.375 1.192 13.969 1 94.5 188 THR B N 1
ATOM 3082 C CA . THR B 1 188 ? -15.125 0.369 14.914 1 94.5 188 THR B CA 1
ATOM 3083 C C . THR B 1 188 ? -14.508 0.442 16.297 1 94.5 188 THR B C 1
ATOM 3085 O O . THR B 1 188 ? -15.188 0.21 17.312 1 94.5 188 THR B O 1
ATOM 3088 N N . THR B 1 189 ? -13.289 0.837 16.422 1 93.62 189 THR B N 1
ATOM 3089 C CA . THR B 1 189 ? -12.633 0.764 17.719 1 93.62 189 THR B CA 1
ATOM 3090 C C . THR B 1 189 ? -12.07 2.123 18.125 1 93.62 189 THR B C 1
ATOM 3092 O O . THR B 1 189 ? -11.703 2.332 19.281 1 93.62 189 THR B O 1
ATOM 3095 N N . TRP B 1 190 ? -12.039 3.033 17.172 1 95.19 190 TRP B N 1
ATOM 3096 C CA . TRP B 1 190 ? -11.484 4.352 17.453 1 95.19 190 TRP B CA 1
ATOM 3097 C C . TRP B 1 190 ? -12.391 5.133 18.391 1 95.19 190 TRP B C 1
ATOM 3099 O O . TRP B 1 190 ? -13.602 5.211 18.172 1 95.19 190 TRP B O 1
ATOM 3109 N N . LYS B 1 191 ? -11.797 5.488 19.609 1 85.31 191 LYS B N 1
ATOM 3110 C CA . LYS B 1 191 ? -12.57 6.219 20.609 1 85.31 191 LYS B CA 1
ATOM 3111 C C . LYS B 1 191 ? -12.617 7.711 20.297 1 85.31 191 LYS B C 1
ATOM 3113 O O . LYS B 1 191 ? -11.57 8.367 20.219 1 85.31 191 LYS B O 1
ATOM 3118 N N . ARG B 1 192 ? -13.789 8.227 19.938 1 72.19 192 ARG B N 1
ATOM 3119 C CA . ARG B 1 192 ? -14.039 9.609 19.562 1 72.19 192 ARG B CA 1
ATOM 3120 C C . ARG B 1 192 ? -13.828 10.547 20.75 1 72.19 192 ARG B C 1
ATOM 3122 O O . ARG B 1 192 ? -14.016 10.156 21.891 1 72.19 192 ARG B O 1
#

Radius of gyration: 23.0 Å; Cα contacts (8 Å, |Δi|>4): 737; chains: 2; bounding box: 43×67×47 Å

Foldseek 3Di:
DPFFPLPVPLVDPDWDDFPWKIWAQDDPVQLVVQLVQQQDCVQCVWVLDHGDDDSVVSVVVSVVQVVCSVVSFKHKTFIDTVVGPHGFKMKMWGRQDRVQQETEMDMTGRPVCPPVCVLLRVVLGVVCCSCPRRVGFKYKYKTQPVPVSVVVSLVSQPWDWDDKAAQPDQRPVVRGGGIMIMTMDGSVPGDD/DPFFPLPVPLVDPDWDDFPWKIWAQDDPVQLVVQLVQQQDCVQCVWVLDHGDDDSVVSVVVSVVQVVCSVVSFKHKTFIDTVVGPHGFKMKMWGRQDRVQQETEMDMTGRPVCPPVCVLLRVVLGVVCCSCPRRVGFKYKYKTQPVPVSVVVSLVSQPWDWDDKAAQPDQRPVVRGGGIMIMTMDGSVPGDD

pLDDT: mean 94.77, std 7.32, range [49.88, 98.88]